Protein AF-0000000078537384 (afdb_homodimer)

Sequence (428 aa):
MIQRMLPAWTSLRSTVRSVQTDALPLTELLTNLNLRKTSYQFLAAGKRVVEAYDSKAEDVKKNVLLDVANSCGPEILALENAIHVYKKNPSLVHEVREAATPVHFRLLQSIGNLPGGIKVVCDMRAHLLYLMKTESDKSIVAALHRLERSAHELLVLWFCQSNMKLERLTWQSPGDILQKVADYEAVHPVQGMMDFKKRVGSYRRLRDWEGTGRMIQRMLPAWTSLRSTVRSVQTDALPLTELLTNLNLRKTSYQFLAAGKRVVEAYDSKAEDVKKNVLLDVANSCGPEILALENAIHVYKKNPSLVHEVREAATPVHFRLLQSIGNLPGGIKVVCDMRAHLLYLMKTESDKSIVAALHRLERSAHELLVLWFCQSNMKLERLTWQSPGDILQKVADYEAVHPVQGMMDFKKRVGSYRRLRDWEGTGR

Foldseek 3Di:
DVPDDPDPPPPPPPPPVVVPVPPPPLLRLLLPQDLPDDLVSLLVNLVVLLVQCPDPDPVSNVVSLLSNLVRFFADVVQLVVLVVVCVVPVVSVVSNVSRNDTRLLSSLVSLVVDVCSLVVLLVLLLVLVVCLVVPDDPVSNVSSVVNSVSSVVVNCVCVDPVNLVVVVVVDVPSCVVVCSVVVSCVVPVDPVCVVVCVVVVVVVVVVPPPPPPD/DVPDPPPPPPPPPPPPVVVVVPPPPLLRLLLPQDLPDDLVSLLVNLVVLLVQCPDPDPVSNVVSLLSNLVRFFQDVVQLVVLVVVCVVPVVSVVSNVSNNDTRLLSSLVSLVVDVCSLVVLLVLLLVLVVCLVVPDDPVSNVSSVVNSVSSVVVNCVCVDPVNLVVVCVVDPDSCVVVCSVVVSCVVPVDPVCVVVCVVVVVVVVVPPPPPPPD

Solvent-accessible surface area (backbone atoms only — not comparable to full-atom values): 23559 Å² total; per-residue (Å²): 131,92,72,65,82,72,76,81,81,71,78,76,70,69,73,69,64,71,71,72,71,80,65,69,55,64,67,60,50,42,58,67,52,50,89,84,57,49,71,66,55,32,33,53,49,23,50,50,50,52,58,57,43,68,48,89,48,65,68,54,28,51,50,49,54,49,45,45,31,71,42,20,46,54,45,61,68,54,26,52,50,26,48,54,51,23,75,77,38,74,86,38,40,62,51,31,23,57,27,30,44,33,36,44,39,55,31,52,53,30,26,23,50,32,91,59,17,52,58,53,47,50,53,49,38,55,49,38,56,52,46,50,72,71,50,80,53,64,70,58,34,52,33,43,46,55,44,34,48,38,44,49,54,49,49,56,57,50,60,23,46,30,51,44,56,37,33,40,68,38,41,94,66,51,58,57,62,50,42,50,54,48,55,52,33,68,73,52,78,57,83,77,47,63,61,53,52,58,62,53,51,68,61,52,71,65,63,70,64,69,66,64,78,113,130,93,67,69,85,64,72,82,79,71,78,76,70,69,71,70,62,72,71,71,71,80,64,68,56,66,67,59,49,42,58,68,54,50,89,82,56,50,72,65,55,33,32,54,50,23,51,51,51,51,58,56,44,69,48,90,47,65,67,53,30,50,48,49,52,48,45,46,30,71,42,20,44,53,45,62,69,54,26,52,50,26,47,54,52,22,74,77,36,75,85,39,40,62,51,32,21,58,27,29,44,33,36,44,39,53,32,53,53,29,25,23,50,31,90,59,18,50,58,51,48,50,51,49,36,54,50,39,55,52,47,49,71,70,52,79,54,64,69,58,35,52,34,44,47,54,44,35,48,39,43,48,54,49,49,56,56,50,59,25,46,30,51,44,55,36,32,41,68,38,43,76,73,51,58,57,63,49,40,50,54,48,55,52,33,68,73,51,77,57,85,78,48,64,61,56,50,60,62,54,50,69,62,51,72,66,61,71,65,69,67,64,78,114

Radius of gyration: 27.03 Å; Cα contacts (8 Å, |Δi|>4): 386; chains: 2; bounding box: 88×104×62 Å

Organism: NCBI:txid53326

Nearest PDB structures (foldseek):
  3odw-assembly2_B  TM=3.616E-01  e=3.406E-01  Homo sapiens
  3odx-assembly1_A  TM=3.681E-01  e=5.355E-01  Homo sapiens
  3p6a-assembly2_B  TM=3.580E-01  e=9.307E-01  Homo sapiens
  6z0c-assembly1_A  TM=2.400E-01  e=4.843E-01  Escherichia coli
  3odw-assembly2_B  TM=3.538E-01  e=2.948E-01  Homo sapiens

pLDDT: mean 73.93, std 27.81, range [20.91, 98.38]

InterPro domains:
  IPR007956 Malonyl-CoA decarboxylase, C-terminal [PF05292] (163-206)
  IPR035372 Malonyl-CoA decarboxylase, N-terminal [PF17408] (73-159)
  IPR038351 Malonyl-CoA decarboxylase, N-terminal domain superfamily [G3DSA:1.20.140.90] (17-160)
  IPR038917 Malonyl-CoA decarboxylase [PTHR28641] (37-206)
  IPR042303 Malonyl-CoA decarboxylase, C-terminal catalytic domain superfamily [G3DSA:3.40.630.150] (162-207)

Structure (mmCIF, N/CA/C/O backbone):
data_AF-0000000078537384-model_v1
#
loop_
_entity.id
_entity.type
_entity.pdbx_description
1 polymer 'Malonyl-CoA decarboxylase C-terminal domain-containing protein'
#
loop_
_atom_site.group_PDB
_atom_site.id
_atom_site.type_symbol
_atom_site.label_atom_id
_atom_site.label_alt_id
_atom_site.label_comp_id
_atom_site.label_asym_id
_atom_site.label_entity_id
_atom_site.label_seq_id
_atom_site.pdbx_PDB_ins_code
_atom_site.Cartn_x
_atom_site.Cartn_y
_atom_site.Cartn_z
_atom_site.occupancy
_atom_site.B_iso_or_equiv
_atom_site.auth_seq_id
_atom_site.auth_comp_id
_atom_site.auth_asym_id
_atom_site.auth_atom_id
_atom_site.pdbx_PDB_model_num
ATOM 1 N N . MET A 1 1 ? 64.312 -43.562 14.047 1 26.2 1 MET A N 1
ATOM 2 C CA . MET A 1 1 ? 63.25 -44.5 13.75 1 26.2 1 MET A CA 1
ATOM 3 C C . MET A 1 1 ? 61.875 -43.938 14.18 1 26.2 1 MET A C 1
ATOM 5 O O . MET A 1 1 ? 60.938 -44.688 14.414 1 26.2 1 MET A O 1
ATOM 9 N N . ILE A 1 2 ? 61.844 -42.594 14.422 1 30.58 2 ILE A N 1
ATOM 10 C CA . ILE A 1 2 ? 60.75 -41.812 15.008 1 30.58 2 ILE A CA 1
ATOM 11 C C . ILE A 1 2 ? 59.562 -41.844 14.055 1 30.58 2 ILE A C 1
ATOM 13 O O . ILE A 1 2 ? 59.219 -40.812 13.469 1 30.58 2 ILE A O 1
ATOM 17 N N . GLN A 1 3 ? 59.562 -42.875 13.148 1 24.61 3 GLN A N 1
ATOM 18 C CA . GLN A 1 3 ? 58.625 -42.906 12.016 1 24.61 3 GLN A CA 1
ATOM 19 C C . GLN A 1 3 ? 57.188 -43.094 12.5 1 24.61 3 GLN A C 1
ATOM 21 O O . GLN A 1 3 ? 56.281 -43.25 11.688 1 24.61 3 GLN A O 1
ATOM 26 N N . ARG A 1 4 ? 57.031 -43.688 13.734 1 25.16 4 ARG A N 1
ATOM 27 C CA . ARG A 1 4 ? 55.875 -44.531 13.953 1 25.16 4 ARG A CA 1
ATOM 28 C C . ARG A 1 4 ? 54.594 -43.75 13.719 1 25.16 4 ARG A C 1
ATOM 30 O O . ARG A 1 4 ? 53.719 -44.219 12.992 1 25.16 4 ARG A O 1
ATOM 37 N N . MET A 1 5 ? 54 -43.25 14.773 1 26.86 5 MET A N 1
ATOM 38 C CA . MET A 1 5 ? 52.594 -43.469 15.094 1 26.86 5 MET A CA 1
ATOM 39 C C . MET A 1 5 ? 51.688 -42.469 14.367 1 26.86 5 MET A C 1
ATOM 41 O O . MET A 1 5 ? 51.469 -41.344 14.852 1 26.86 5 MET A O 1
ATOM 45 N N . LEU A 1 6 ? 51.906 -42.25 13.055 1 31.89 6 LEU A N 1
ATOM 46 C CA . LEU A 1 6 ? 51 -41.25 12.508 1 31.89 6 LEU A CA 1
ATOM 47 C C . LEU A 1 6 ? 49.562 -41.719 12.664 1 31.89 6 LEU A C 1
ATOM 49 O O . LEU A 1 6 ? 49.188 -42.812 12.234 1 31.89 6 LEU A O 1
ATOM 53 N N . PRO A 1 7 ? 48.875 -41.344 13.805 1 33.25 7 PRO A N 1
ATOM 54 C CA . PRO A 1 7 ? 47.5 -41.844 13.953 1 33.25 7 PRO A CA 1
ATOM 55 C C . PRO A 1 7 ? 46.656 -41.656 12.688 1 33.25 7 PRO A C 1
ATOM 57 O O . PRO A 1 7 ? 46.938 -40.781 11.883 1 33.25 7 PRO A O 1
ATOM 60 N N . ALA A 1 8 ? 46.062 -42.75 12.164 1 32.19 8 ALA A N 1
ATOM 61 C CA . ALA A 1 8 ? 45.062 -42.875 11.109 1 32.19 8 ALA A CA 1
ATOM 62 C C . ALA A 1 8 ? 43.938 -41.844 11.305 1 32.19 8 ALA A C 1
ATOM 64 O O . ALA A 1 8 ? 43.281 -41.844 12.344 1 32.19 8 ALA A O 1
ATOM 65 N N . TRP A 1 9 ? 44.062 -40.531 10.867 1 31.92 9 TRP A N 1
ATOM 66 C CA . TRP A 1 9 ? 43 -39.531 10.758 1 31.92 9 TRP A CA 1
ATOM 67 C C . TRP A 1 9 ? 41.781 -40.156 10.055 1 31.92 9 TRP A C 1
ATOM 69 O O . TRP A 1 9 ? 41.812 -40.406 8.852 1 31.92 9 TRP A O 1
ATOM 79 N N . THR A 1 10 ? 41.188 -41.219 10.672 1 32.72 10 THR A N 1
ATOM 80 C CA . THR A 1 10 ? 39.906 -41.719 10.148 1 32.72 10 THR A CA 1
ATOM 81 C C . THR A 1 10 ? 39 -40.594 9.734 1 32.72 10 THR A C 1
ATOM 83 O O . THR A 1 10 ? 38.938 -39.531 10.406 1 32.72 10 THR A O 1
ATOM 86 N N . SER A 1 11 ? 38.719 -40.562 8.453 1 32.31 11 SER A N 1
ATOM 87 C CA . SER A 1 11 ? 37.75 -39.812 7.668 1 32.31 11 SER A CA 1
ATOM 88 C C . SER A 1 11 ? 36.375 -39.781 8.328 1 32.31 11 SER A C 1
ATOM 90 O O . SER A 1 11 ? 35.719 -40.812 8.422 1 32.31 11 SER A O 1
ATOM 92 N N . LEU A 1 12 ? 36.281 -39.219 9.57 1 34.88 12 LEU A N 1
ATOM 93 C CA . LEU A 1 12 ? 34.906 -39 10.039 1 34.88 12 LEU A CA 1
ATOM 94 C C . LEU A 1 12 ? 34.062 -38.344 8.945 1 34.88 12 LEU A C 1
ATOM 96 O O . LEU A 1 12 ? 34.156 -37.156 8.711 1 34.88 12 LEU A O 1
ATOM 100 N N . ARG A 1 13 ? 33.781 -39.125 7.926 1 33.62 13 ARG A N 1
ATOM 101 C CA . ARG A 1 13 ? 32.688 -38.812 7.043 1 33.62 13 ARG A CA 1
ATOM 102 C C . ARG A 1 13 ? 31.422 -38.469 7.84 1 33.62 13 ARG A C 1
ATOM 104 O O . ARG A 1 13 ? 30.797 -39.344 8.43 1 33.62 13 ARG A O 1
ATOM 111 N N . SER A 1 14 ? 31.469 -37.375 8.594 1 35.66 14 SER A N 1
ATOM 112 C CA . SER A 1 14 ? 30.188 -36.875 9.07 1 35.66 14 SER A CA 1
ATOM 113 C C . SER A 1 14 ? 29.141 -36.906 7.965 1 35.66 14 SER A C 1
ATOM 115 O O . SER A 1 14 ? 29.359 -36.344 6.875 1 35.66 14 SER A O 1
ATOM 117 N N . THR A 1 15 ? 28.516 -38.031 7.82 1 34.44 15 THR A N 1
ATOM 118 C CA . THR A 1 15 ? 27.266 -38.062 7.055 1 34.44 15 THR A CA 1
ATOM 119 C C . THR A 1 15 ? 26.422 -36.844 7.379 1 34.44 15 THR A C 1
ATOM 121 O O . THR A 1 15 ? 25.922 -36.688 8.5 1 34.44 15 THR A O 1
ATOM 124 N N . VAL A 1 16 ? 26.781 -35.75 6.891 1 32.97 16 VAL A N 1
ATOM 125 C CA . VAL A 1 16 ? 25.797 -34.688 6.805 1 32.97 16 VAL A CA 1
ATOM 126 C C . VAL A 1 16 ? 24.453 -35.25 6.348 1 32.97 16 VAL A C 1
ATOM 128 O O . VAL A 1 16 ? 24.312 -35.688 5.199 1 32.97 16 VAL A O 1
ATOM 131 N N . ARG A 1 17 ? 23.953 -36.125 7.129 1 33.91 17 ARG A N 1
ATOM 132 C CA . ARG A 1 17 ? 22.547 -36.344 6.809 1 33.91 17 ARG A CA 1
ATOM 133 C C . ARG A 1 17 ? 21.891 -35.031 6.324 1 33.91 17 ARG A C 1
ATOM 135 O O . ARG A 1 17 ? 22 -34 6.98 1 33.91 17 ARG A O 1
ATOM 142 N N . SER A 1 18 ? 21.922 -34.812 5.098 1 34.09 18 SER A N 1
ATOM 143 C CA . SER A 1 18 ? 21.016 -33.781 4.621 1 34.09 18 SER A CA 1
ATOM 144 C C . SER A 1 18 ? 19.75 -33.719 5.465 1 34.09 18 SER A C 1
ATOM 146 O O . SER A 1 18 ? 18.953 -34.656 5.457 1 34.09 18 SER A O 1
ATOM 148 N N . VAL A 1 19 ? 19.844 -33.531 6.746 1 35.44 19 VAL A N 1
ATOM 149 C CA . VAL A 1 19 ? 18.562 -33.188 7.371 1 35.44 19 VAL A CA 1
ATOM 150 C C . VAL A 1 19 ? 17.641 -32.562 6.332 1 35.44 19 VAL A C 1
ATOM 152 O O . VAL A 1 19 ? 17.875 -31.469 5.844 1 35.44 19 VAL A O 1
ATOM 155 N N . GLN A 1 20 ? 17.266 -33.25 5.262 1 36.47 20 GLN A N 1
ATOM 156 C CA . GLN A 1 20 ? 16.094 -32.875 4.477 1 36.47 20 GLN A CA 1
ATOM 157 C C . GLN A 1 20 ? 15.086 -32.094 5.32 1 36.47 20 GLN A C 1
ATOM 159 O O . GLN A 1 20 ? 14.406 -32.688 6.172 1 36.47 20 GLN A O 1
ATOM 164 N N . THR A 1 21 ? 15.352 -31.172 6.062 1 44.72 21 THR A N 1
ATOM 165 C CA . THR A 1 21 ? 14.438 -30.328 6.828 1 44.72 21 THR A CA 1
ATOM 166 C C . THR A 1 21 ? 13.047 -30.328 6.207 1 44.72 21 THR A C 1
ATOM 168 O O . THR A 1 21 ? 12.891 -30 5.027 1 44.72 21 THR A O 1
ATOM 171 N N . ASP A 1 22 ? 12.164 -31.188 6.539 1 50.44 22 ASP A N 1
ATOM 172 C CA . ASP A 1 22 ? 10.742 -31.484 6.371 1 50.44 22 ASP A CA 1
ATOM 173 C C . ASP A 1 22 ? 9.938 -30.219 6.117 1 50.44 22 ASP A C 1
ATOM 175 O O . ASP A 1 22 ? 9.25 -29.719 7.012 1 50.44 22 ASP A O 1
ATOM 179 N N . ALA A 1 23 ? 10.43 -29.406 5.414 1 63.69 23 ALA A N 1
ATOM 180 C CA . ALA A 1 23 ? 9.727 -28.141 5.199 1 63.69 23 ALA A CA 1
ATOM 181 C C . ALA A 1 23 ? 8.305 -28.375 4.715 1 63.69 23 ALA A C 1
ATOM 183 O O . ALA A 1 23 ? 8.031 -29.359 4.012 1 63.69 23 ALA A O 1
ATOM 184 N N . LEU A 1 24 ? 7.242 -28.047 5.457 1 75.69 24 LEU A N 1
ATOM 185 C CA . LEU A 1 24 ? 5.828 -28.031 5.109 1 75.69 24 LEU A CA 1
ATOM 186 C C . LEU A 1 24 ? 5.637 -27.75 3.621 1 75.69 24 LEU A C 1
ATOM 188 O O . LEU A 1 24 ? 6.34 -26.906 3.049 1 75.69 24 LEU A O 1
ATOM 192 N N . PRO A 1 25 ? 4.977 -28.75 2.904 1 90.38 25 PRO A N 1
ATOM 193 C CA . PRO A 1 25 ? 4.66 -28.453 1.507 1 90.38 25 PRO A CA 1
ATOM 194 C C . PRO A 1 25 ? 4.191 -27.016 1.306 1 90.38 25 PRO A C 1
ATOM 196 O O . PRO A 1 25 ? 3.531 -26.438 2.182 1 90.38 25 PRO A O 1
ATOM 199 N N . LEU A 1 26 ? 4.625 -26.406 0.225 1 92.44 26 LEU A N 1
ATOM 200 C CA . LEU A 1 26 ? 4.34 -25.016 -0.051 1 92.44 26 LEU A CA 1
ATOM 201 C C . LEU A 1 26 ? 2.844 -24.734 0.068 1 92.44 26 LEU A C 1
ATOM 203 O O . LEU A 1 26 ? 2.443 -23.719 0.649 1 92.44 26 LEU A O 1
ATOM 207 N N . THR A 1 27 ? 2.086 -25.656 -0.512 1 91.38 27 THR A N 1
ATOM 208 C CA . THR A 1 27 ? 0.638 -25.484 -0.482 1 91.38 27 THR A CA 1
ATOM 209 C C . THR A 1 27 ? 0.132 -25.406 0.956 1 91.38 27 THR A C 1
ATOM 211 O O . THR A 1 27 ? -0.735 -24.578 1.269 1 91.38 27 THR A O 1
ATOM 214 N N . GLU A 1 28 ? 0.66 -26.234 1.746 1 92.88 28 GLU A N 1
ATOM 215 C CA . GLU A 1 28 ? 0.26 -26.234 3.15 1 92.88 28 GLU A CA 1
ATOM 216 C C . GLU A 1 28 ? 0.727 -24.953 3.852 1 92.88 28 GLU A C 1
ATOM 218 O O . GLU A 1 28 ? -0.005 -24.391 4.66 1 92.88 28 GLU A O 1
ATOM 223 N N . LEU A 1 29 ? 1.897 -24.578 3.555 1 94.69 29 LEU A N 1
ATOM 224 C CA . LEU A 1 29 ? 2.424 -23.344 4.109 1 94.69 29 LEU A CA 1
ATOM 225 C C . LEU A 1 29 ? 1.536 -22.156 3.738 1 94.69 29 LEU A C 1
ATOM 227 O O . LEU A 1 29 ? 1.178 -21.344 4.598 1 94.69 29 LEU A O 1
ATOM 231 N N . LEU A 1 30 ? 1.125 -22.062 2.514 1 96.19 30 LEU A N 1
ATOM 232 C CA . LEU A 1 30 ? 0.348 -20.938 2 1 96.19 30 LEU A CA 1
ATOM 233 C C . LEU A 1 30 ? -1.062 -20.938 2.584 1 96.19 30 LEU A C 1
ATOM 235 O O . LEU A 1 30 ? -1.614 -19.875 2.891 1 96.19 30 LEU A O 1
ATOM 239 N N . THR A 1 31 ? -1.61 -22.078 2.828 1 93.06 31 THR A N 1
ATOM 240 C CA . THR A 1 31 ? -2.955 -22.188 3.381 1 93.06 31 THR A CA 1
ATOM 241 C C . THR A 1 31 ? -2.98 -21.734 4.836 1 93.06 31 THR A C 1
ATOM 243 O O . THR A 1 31 ? -4.008 -21.25 5.324 1 93.06 31 THR A O 1
ATOM 246 N N . ASN A 1 32 ? -1.83 -21.828 5.414 1 92.56 32 ASN A N 1
ATOM 247 C CA . ASN A 1 32 ? -1.741 -21.453 6.82 1 92.56 32 ASN A CA 1
ATOM 248 C C . ASN A 1 32 ? -1.398 -19.969 6.973 1 92.56 32 ASN A C 1
ATOM 250 O O . ASN A 1 32 ? -1.405 -19.438 8.086 1 92.56 32 ASN A O 1
ATOM 254 N N . LEU A 1 33 ? -1.179 -19.359 5.918 1 94.06 33 LEU A N 1
ATOM 255 C CA . LEU A 1 33 ? -0.865 -17.938 5.977 1 94.06 33 LEU A CA 1
ATOM 256 C C . LEU A 1 33 ? -2.135 -17.109 6.129 1 94.06 33 LEU A C 1
ATOM 258 O O . LEU A 1 33 ? -3.133 -17.359 5.449 1 94.06 33 LEU A O 1
ATOM 262 N N . ASN A 1 34 ? -2.152 -16.281 7.074 1 91.06 34 ASN A N 1
ATOM 263 C CA . ASN A 1 34 ? -3.277 -15.383 7.312 1 91.06 34 ASN A CA 1
ATOM 264 C C . ASN A 1 34 ? -2.812 -14.039 7.852 1 91.06 34 ASN A C 1
ATOM 266 O O . ASN A 1 34 ? -1.622 -13.844 8.102 1 91.06 34 ASN A O 1
ATOM 270 N N . LEU A 1 35 ? -3.691 -13.117 7.961 1 86.5 35 LEU A N 1
ATOM 271 C CA . LEU A 1 35 ? -3.348 -11.727 8.227 1 86.5 35 LEU A CA 1
ATOM 272 C C . LEU A 1 35 ? -2.875 -11.547 9.664 1 86.5 35 LEU A C 1
ATOM 274 O O . LEU A 1 35 ? -2.348 -10.484 10.023 1 86.5 35 LEU A O 1
ATOM 278 N N . ARG A 1 36 ? -2.969 -12.586 10.5 1 87.38 36 ARG A N 1
ATOM 279 C CA . ARG A 1 36 ? -2.518 -12.508 11.891 1 87.38 36 ARG A CA 1
ATOM 280 C C . ARG A 1 36 ? -1.045 -12.883 12.008 1 87.38 36 ARG A C 1
ATOM 282 O O . ARG A 1 36 ? -0.427 -12.68 13.055 1 87.38 36 ARG A O 1
ATOM 289 N N . LYS A 1 37 ? -0.547 -13.438 10.969 1 86.38 37 LYS A N 1
ATOM 290 C CA . LYS A 1 37 ? 0.852 -13.852 10.984 1 86.38 37 LYS A CA 1
ATOM 291 C C . LYS A 1 37 ? 1.785 -12.648 11.062 1 86.38 37 LYS A C 1
ATOM 293 O O . LYS A 1 37 ? 1.426 -11.547 10.641 1 86.38 37 LYS A O 1
ATOM 298 N N . THR A 1 38 ? 2.957 -12.914 11.57 1 85.06 38 THR A N 1
ATOM 299 C CA . THR A 1 38 ? 3.959 -11.867 11.75 1 85.06 38 THR A CA 1
ATOM 300 C C . THR A 1 38 ? 4.684 -11.578 10.438 1 85.06 38 THR A C 1
ATOM 302 O O . THR A 1 38 ? 4.586 -12.352 9.484 1 85.06 38 THR A O 1
ATOM 305 N N . SER A 1 39 ? 5.363 -10.453 10.461 1 86.5 39 SER A N 1
ATOM 306 C CA . SER A 1 39 ? 6.172 -10.086 9.305 1 86.5 39 SER A CA 1
ATOM 307 C C . SER A 1 39 ? 7.238 -11.141 9.023 1 86.5 39 SER A C 1
ATOM 309 O O . SER A 1 39 ? 7.57 -11.398 7.863 1 86.5 39 SER A O 1
ATOM 311 N N . TYR A 1 40 ? 7.762 -11.727 10.07 1 84.31 40 TYR A N 1
ATOM 312 C CA . TYR A 1 40 ? 8.773 -12.766 9.922 1 84.31 40 TYR A CA 1
ATOM 313 C C . TYR A 1 40 ? 8.188 -14 9.242 1 84.31 40 TYR A C 1
ATOM 315 O O . TYR A 1 40 ? 8.82 -14.586 8.367 1 84.31 40 TYR A O 1
ATOM 323 N N . GLN A 1 41 ? 7.039 -14.328 9.633 1 90.81 41 GLN A N 1
ATOM 324 C CA . GLN A 1 41 ? 6.375 -15.484 9.031 1 90.81 41 GLN A CA 1
ATOM 325 C C . GLN A 1 41 ? 6.055 -15.234 7.562 1 90.81 41 GLN A C 1
ATOM 327 O O . GLN A 1 41 ? 6.215 -16.125 6.727 1 90.81 41 GLN A O 1
ATOM 332 N N . PHE A 1 42 ? 5.602 -14.07 7.254 1 93.44 42 PHE A N 1
ATOM 333 C CA . PHE A 1 42 ? 5.363 -13.711 5.859 1 93.44 42 PHE A CA 1
ATOM 334 C C . PHE A 1 42 ? 6.668 -13.734 5.066 1 93.44 42 PHE A C 1
ATOM 336 O O . PHE A 1 42 ? 6.699 -14.211 3.928 1 93.44 42 PHE A O 1
ATOM 343 N N . LEU A 1 43 ? 7.727 -13.25 5.695 1 92.38 43 LEU A N 1
ATOM 344 C CA . LEU A 1 43 ? 9.023 -13.242 5.023 1 92.38 43 LEU A CA 1
ATOM 345 C C . LEU A 1 43 ? 9.5 -14.664 4.754 1 92.38 43 LEU A C 1
ATOM 347 O O . LEU A 1 43 ? 10 -14.961 3.664 1 92.38 43 LEU A O 1
ATOM 351 N N . ALA A 1 44 ? 9.344 -15.539 5.723 1 93.31 44 ALA A N 1
ATOM 352 C CA . ALA A 1 44 ? 9.711 -16.938 5.551 1 93.31 44 ALA A CA 1
ATOM 353 C C . ALA A 1 44 ? 8.898 -17.594 4.43 1 93.31 44 ALA A C 1
ATOM 355 O O . ALA A 1 44 ? 9.445 -18.312 3.604 1 93.31 44 ALA A O 1
ATOM 356 N N . ALA A 1 45 ? 7.652 -17.312 4.422 1 96.62 45 ALA A N 1
ATOM 357 C CA . ALA A 1 45 ? 6.797 -17.828 3.355 1 96.62 45 ALA A CA 1
ATOM 358 C C . ALA A 1 45 ? 7.223 -17.281 1.997 1 96.62 45 ALA A C 1
ATOM 360 O O . ALA A 1 45 ? 7.262 -18.016 1.008 1 96.62 45 ALA A O 1
ATOM 361 N N . GLY A 1 46 ? 7.516 -15.984 1.983 1 97.75 46 GLY A N 1
ATOM 362 C CA . GLY A 1 46 ? 7.992 -15.359 0.756 1 97.75 46 GLY A CA 1
ATOM 363 C C . GLY A 1 46 ? 9.242 -16.016 0.202 1 97.75 46 GLY A C 1
ATOM 364 O O . GLY A 1 46 ? 9.344 -16.25 -1.004 1 97.75 46 GLY A O 1
ATOM 365 N N . LYS A 1 47 ? 10.109 -16.328 1.066 1 96.06 47 LYS A N 1
ATOM 366 C CA . LYS A 1 47 ? 11.344 -17 0.667 1 96.06 47 LYS A CA 1
ATOM 367 C C . LYS A 1 47 ? 11.047 -18.359 0.028 1 96.06 47 LYS A C 1
ATOM 369 O O . LYS A 1 47 ? 11.609 -18.688 -1.014 1 96.06 47 LYS A O 1
ATOM 374 N N . ARG A 1 48 ? 10.156 -19.047 0.655 1 96.94 48 ARG A N 1
ATOM 375 C CA . ARG A 1 48 ? 9.773 -20.359 0.134 1 96.94 48 ARG A CA 1
ATOM 376 C C . ARG A 1 48 ? 9.125 -20.234 -1.238 1 96.94 48 ARG A C 1
ATOM 378 O O . ARG A 1 48 ? 9.367 -21.047 -2.123 1 96.94 48 ARG A O 1
ATOM 385 N N . VAL A 1 49 ? 8.305 -19.297 -1.425 1 97.75 49 VAL A N 1
ATOM 386 C CA . VAL A 1 49 ? 7.637 -19.062 -2.699 1 97.75 49 VAL A CA 1
ATOM 387 C C . VAL A 1 49 ? 8.672 -18.734 -3.777 1 97.75 49 VAL A C 1
ATOM 389 O O . VAL A 1 49 ? 8.617 -19.297 -4.879 1 97.75 49 VAL A O 1
ATOM 392 N N . VAL A 1 50 ? 9.586 -17.859 -3.414 1 97.5 50 VAL A N 1
ATOM 393 C CA . VAL A 1 50 ? 10.602 -17.453 -4.375 1 97.5 50 VAL A CA 1
ATOM 394 C C . VAL A 1 50 ? 11.469 -18.641 -4.766 1 97.5 50 VAL A C 1
ATOM 396 O O . VAL A 1 50 ? 11.781 -18.828 -5.945 1 97.5 50 VAL A O 1
ATOM 399 N N . GLU A 1 51 ? 11.789 -19.453 -3.828 1 96.38 51 GLU A N 1
ATOM 400 C CA . GLU A 1 51 ? 12.586 -20.656 -4.09 1 96.38 51 GLU A CA 1
ATOM 401 C C . GLU A 1 51 ? 11.844 -21.625 -5.008 1 96.38 51 GLU A C 1
ATOM 403 O O . GLU A 1 51 ? 12.43 -22.172 -5.941 1 96.38 51 GLU A O 1
ATOM 408 N N . ALA A 1 52 ? 10.641 -21.812 -4.734 1 96 52 ALA A N 1
ATOM 409 C CA . ALA A 1 52 ? 9.836 -22.719 -5.551 1 96 52 ALA A CA 1
ATOM 410 C C . ALA A 1 52 ? 9.656 -22.172 -6.961 1 96 52 ALA A C 1
ATOM 412 O O . ALA A 1 52 ? 9.68 -22.922 -7.938 1 96 52 ALA A O 1
ATOM 413 N N . TYR A 1 53 ? 9.477 -20.906 -7.082 1 96.62 53 TYR A N 1
ATOM 414 C CA . TYR A 1 53 ? 9.234 -20.25 -8.359 1 96.62 53 TYR A CA 1
ATOM 415 C C . TYR A 1 53 ? 10.508 -20.156 -9.188 1 96.62 53 TYR A C 1
ATOM 417 O O . TYR A 1 53 ? 10.461 -19.953 -10.398 1 96.62 53 TYR A O 1
ATOM 425 N N . ASP A 1 54 ? 11.641 -20.281 -8.57 1 91.88 54 ASP A N 1
ATOM 426 C CA . ASP A 1 54 ? 12.93 -20.234 -9.258 1 91.88 54 ASP A CA 1
ATOM 427 C C . ASP A 1 54 ? 13.195 -21.531 -10.016 1 91.88 54 ASP A C 1
ATOM 429 O O . ASP A 1 54 ? 14.344 -21.844 -10.336 1 91.88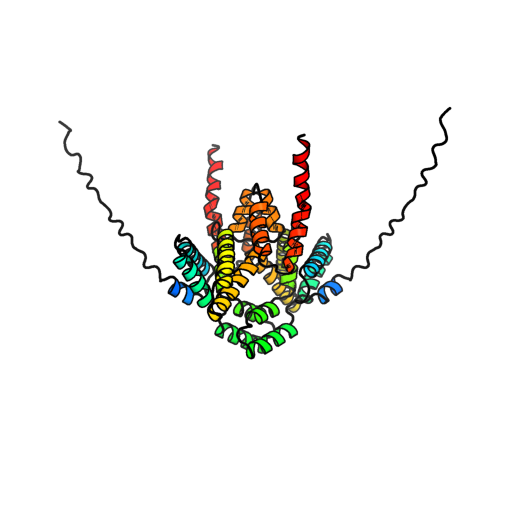 54 ASP A O 1
ATOM 433 N N . SER A 1 55 ? 12.281 -22.219 -10.414 1 88.69 55 SER A N 1
ATOM 434 C CA . SER A 1 55 ? 12.367 -23.453 -11.188 1 88.69 55 SER A CA 1
ATOM 435 C C . SER A 1 55 ? 12.484 -23.172 -12.68 1 88.69 55 SER A C 1
ATOM 437 O O . SER A 1 55 ? 12.008 -22.141 -13.156 1 88.69 55 SER A O 1
ATOM 439 N N . LYS A 1 56 ? 13.117 -24.031 -13.391 1 87.25 56 LYS A N 1
ATOM 440 C CA . LYS A 1 56 ? 13.211 -23.922 -14.836 1 87.25 56 LYS A CA 1
ATOM 441 C C . LYS A 1 56 ? 11.961 -24.484 -15.516 1 87.25 56 LYS A C 1
ATOM 443 O O . LYS A 1 56 ? 11.711 -24.219 -16.688 1 87.25 56 LYS A O 1
ATOM 448 N N . ALA A 1 57 ? 11.234 -25.266 -14.82 1 92.44 57 ALA A N 1
ATOM 449 C CA . ALA A 1 57 ? 10.039 -25.891 -15.367 1 92.44 57 ALA A CA 1
ATOM 450 C C . ALA A 1 57 ? 8.844 -24.938 -15.305 1 92.44 57 ALA A C 1
ATOM 452 O O . ALA A 1 57 ? 8.422 -24.531 -14.227 1 92.44 57 ALA A O 1
ATOM 453 N N . GLU A 1 58 ? 8.281 -24.641 -16.438 1 92.25 58 GLU A N 1
ATOM 454 C CA . GLU A 1 58 ? 7.176 -23.703 -16.547 1 92.25 58 GLU A CA 1
ATOM 455 C C . GLU A 1 58 ? 5.953 -24.188 -15.773 1 92.25 58 GLU A C 1
ATOM 457 O O . GLU A 1 58 ? 5.215 -23.406 -15.188 1 92.25 58 GLU A O 1
ATOM 462 N N . ASP A 1 59 ? 5.781 -25.422 -15.789 1 94.06 59 ASP A N 1
ATOM 463 C CA . ASP A 1 59 ? 4.629 -26 -15.102 1 94.06 59 ASP A CA 1
ATOM 464 C C . ASP A 1 59 ? 4.742 -25.797 -13.586 1 94.06 59 ASP A C 1
ATOM 466 O O . ASP A 1 59 ? 3.74 -25.531 -12.914 1 94.06 59 ASP A O 1
ATOM 470 N N . VAL A 1 60 ? 5.93 -25.938 -13.141 1 94.5 60 VAL A N 1
ATOM 471 C CA . VAL A 1 60 ? 6.168 -25.734 -11.711 1 94.5 60 VAL A CA 1
ATOM 472 C C . VAL A 1 60 ? 5.918 -24.281 -11.352 1 94.5 60 VAL A C 1
ATOM 474 O O . VAL A 1 60 ? 5.223 -23.984 -10.375 1 94.5 60 VAL A O 1
ATOM 477 N N . LYS A 1 61 ? 6.41 -23.344 -12.094 1 96.31 61 LYS A N 1
ATOM 478 C CA . LYS A 1 61 ? 6.223 -21.922 -11.859 1 96.31 61 LYS A CA 1
ATOM 479 C C . LYS A 1 61 ? 4.742 -21.547 -11.875 1 96.31 61 LYS A C 1
ATOM 481 O O . LYS A 1 61 ? 4.273 -20.828 -10.992 1 96.31 61 LYS A O 1
ATOM 486 N N . LYS A 1 62 ? 4.137 -22.047 -12.875 1 96.31 62 LYS A N 1
ATOM 487 C CA . LYS A 1 62 ? 2.699 -21.797 -12.992 1 96.31 62 LYS A CA 1
ATOM 488 C C . LYS A 1 62 ? 1.958 -22.297 -11.758 1 96.31 62 LYS A C 1
ATOM 490 O O . LYS A 1 62 ? 1.091 -21.609 -11.219 1 96.31 62 LYS A O 1
ATOM 495 N N . ASN A 1 63 ? 2.316 -23.469 -11.32 1 96.31 63 ASN A N 1
ATOM 496 C CA . ASN A 1 63 ? 1.646 -24.062 -10.164 1 96.31 63 ASN A CA 1
ATOM 497 C C . ASN A 1 63 ? 1.896 -23.266 -8.898 1 96.31 63 ASN A C 1
ATOM 499 O O . ASN A 1 63 ? 1.016 -23.156 -8.039 1 96.31 63 ASN A O 1
ATOM 503 N N . VAL A 1 64 ? 3.045 -22.703 -8.742 1 97.88 64 VAL A N 1
ATOM 504 C CA . VAL A 1 64 ? 3.35 -21.859 -7.598 1 97.88 64 VAL A CA 1
ATOM 505 C C . VAL A 1 64 ? 2.424 -20.641 -7.59 1 97.88 64 VAL A C 1
ATOM 507 O O . VAL A 1 64 ? 1.821 -20.328 -6.566 1 97.88 64 VAL A O 1
ATOM 510 N N . LEU A 1 65 ? 2.27 -20 -8.734 1 98.12 65 LEU A N 1
ATOM 511 C CA . LEU A 1 65 ? 1.416 -18.828 -8.844 1 98.12 65 LEU A CA 1
ATOM 512 C C . LEU A 1 65 ? -0.04 -19.188 -8.562 1 98.12 65 LEU A C 1
ATOM 514 O O . LEU A 1 65 ? -0.745 -18.438 -7.879 1 98.12 65 LEU A O 1
ATOM 518 N N . LEU A 1 66 ? -0.377 -20.312 -9.031 1 97.38 66 LEU A N 1
ATOM 519 C CA . LEU A 1 66 ? -1.743 -20.766 -8.805 1 97.38 66 LEU A CA 1
ATOM 520 C C . LEU A 1 66 ? -1.978 -21.062 -7.332 1 97.38 66 LEU A C 1
ATOM 522 O O . LEU A 1 66 ? -3.035 -20.734 -6.785 1 97.38 66 LEU A O 1
ATOM 526 N N . ASP A 1 67 ? -1.015 -21.641 -6.742 1 97.44 67 ASP A N 1
ATOM 527 C CA . ASP A 1 67 ? -1.123 -21.938 -5.316 1 97.44 67 ASP A CA 1
ATOM 528 C C . ASP A 1 67 ? -1.271 -20.641 -4.504 1 97.44 67 ASP A C 1
ATOM 530 O O . ASP A 1 67 ? -2.109 -20.562 -3.604 1 97.44 67 ASP A O 1
ATOM 534 N N . VAL A 1 68 ? -0.499 -19.672 -4.816 1 98.38 68 VAL A N 1
ATOM 535 C CA . VAL A 1 68 ? -0.562 -18.391 -4.117 1 98.38 68 VAL A CA 1
ATOM 536 C C . VAL A 1 68 ? -1.921 -17.734 -4.359 1 98.38 68 VAL A C 1
ATOM 538 O O . VAL A 1 68 ? -2.582 -17.297 -3.418 1 98.38 68 VAL A O 1
ATOM 541 N N . ALA A 1 69 ? -2.359 -17.688 -5.574 1 97.81 69 ALA A N 1
ATOM 542 C CA . ALA A 1 69 ? -3.602 -17.031 -5.965 1 97.81 69 ALA A CA 1
ATOM 543 C C . ALA A 1 69 ? -4.801 -17.672 -5.273 1 97.81 69 ALA A C 1
ATOM 545 O O . ALA A 1 69 ? -5.727 -16.969 -4.848 1 97.81 69 ALA A O 1
ATOM 546 N N . ASN A 1 70 ? -4.727 -18.953 -5.113 1 95.88 70 ASN A N 1
ATOM 547 C CA . ASN A 1 70 ? -5.879 -19.688 -4.602 1 95.88 70 ASN A CA 1
ATOM 548 C C . ASN A 1 70 ? -5.875 -19.75 -3.076 1 95.88 70 ASN A C 1
ATOM 550 O O . ASN A 1 70 ? -6.934 -19.781 -2.451 1 95.88 70 ASN A O 1
ATOM 554 N N . SER A 1 71 ? -4.727 -19.672 -2.508 1 96.62 71 SER A N 1
ATOM 555 C CA . SER A 1 71 ? -4.641 -19.922 -1.073 1 96.62 71 SER A CA 1
ATOM 556 C C . SER A 1 71 ? -4.512 -18.625 -0.291 1 96.62 71 SER A C 1
ATOM 558 O O . SER A 1 71 ? -4.781 -18.594 0.912 1 96.62 71 SER A O 1
ATOM 560 N N . CYS A 1 72 ? -4.16 -17.547 -0.974 1 98 72 CYS A N 1
ATOM 561 C CA . CYS A 1 72 ? -3.771 -16.359 -0.232 1 98 72 CYS A CA 1
ATOM 562 C C . CYS A 1 72 ? -4.66 -15.18 -0.599 1 98 72 CYS A C 1
ATOM 564 O O . CYS A 1 72 ? -4.176 -14.047 -0.728 1 98 72 CYS A O 1
ATOM 566 N N . GLY A 1 73 ? -5.918 -15.383 -0.798 1 96 73 GLY A N 1
ATOM 567 C CA . GLY A 1 73 ? -6.883 -14.312 -1.033 1 96 73 GLY A CA 1
ATOM 568 C C . GLY A 1 73 ? -7.332 -13.625 0.24 1 96 73 GLY A C 1
ATOM 569 O O . GLY A 1 73 ? -6.73 -13.812 1.301 1 96 73 GLY A O 1
ATOM 570 N N . PRO A 1 74 ? -8.352 -12.742 0.092 1 94.38 74 PRO A N 1
ATOM 571 C CA . PRO A 1 74 ? -8.898 -12.117 1.298 1 94.38 74 PRO A CA 1
ATOM 572 C C . PRO A 1 74 ? -9.539 -13.125 2.248 1 94.38 74 PRO A C 1
ATOM 574 O O . PRO A 1 74 ? -10.133 -14.109 1.801 1 94.38 74 PRO A O 1
ATOM 577 N N . GLU A 1 75 ? -9.398 -12.891 3.516 1 95.31 75 GLU A N 1
ATOM 578 C CA . GLU A 1 75 ? -10.039 -13.703 4.539 1 95.31 75 GLU A CA 1
ATOM 579 C C . GLU A 1 75 ? -11.469 -13.234 4.809 1 95.31 75 GLU A C 1
ATOM 581 O O . GLU A 1 75 ? -11.68 -12.336 5.629 1 95.31 75 GLU A O 1
ATOM 586 N N . ILE A 1 76 ? -12.312 -13.906 4.25 1 96.12 76 ILE A N 1
ATOM 587 C CA . ILE A 1 76 ? -13.703 -13.453 4.211 1 96.12 76 ILE A CA 1
ATOM 588 C C . ILE A 1 76 ? -14.258 -13.383 5.633 1 96.12 76 ILE A C 1
ATOM 590 O O . ILE A 1 76 ? -14.938 -12.414 5.988 1 96.12 76 ILE A O 1
ATOM 594 N N . LEU A 1 77 ? -13.977 -14.367 6.441 1 95.69 77 LEU A N 1
ATOM 595 C CA . LEU A 1 77 ? -14.484 -14.352 7.812 1 95.69 77 LEU A CA 1
ATOM 596 C C . LEU A 1 77 ? -13.922 -13.164 8.586 1 95.69 77 LEU A C 1
ATOM 598 O O . LEU A 1 77 ? -14.648 -12.5 9.328 1 95.69 77 LEU A O 1
ATOM 602 N N . ALA A 1 78 ? -12.664 -12.906 8.406 1 96.5 78 ALA A N 1
ATOM 603 C CA . ALA A 1 78 ? -12.047 -11.75 9.055 1 96.5 78 ALA A CA 1
ATOM 604 C C . ALA A 1 78 ? -12.688 -10.453 8.586 1 96.5 78 ALA A C 1
ATOM 606 O O . ALA A 1 78 ? -12.922 -9.539 9.383 1 96.5 78 ALA A O 1
ATOM 607 N N . LEU A 1 79 ? -12.984 -10.383 7.309 1 98 79 LEU A N 1
ATOM 608 C CA . LEU A 1 79 ? -13.609 -9.195 6.746 1 98 79 LEU A CA 1
ATOM 609 C C . LEU A 1 79 ? -15.016 -9.008 7.309 1 98 79 LEU A C 1
ATOM 611 O O . LEU A 1 79 ? -15.383 -7.895 7.703 1 98 79 LEU A O 1
ATOM 615 N N . GLU A 1 80 ? -15.742 -10.07 7.41 1 97.88 80 GLU A N 1
ATOM 616 C CA . GLU A 1 80 ? -17.094 -9.992 7.969 1 97.88 80 GLU A CA 1
ATOM 617 C C . GLU A 1 80 ? -17.062 -9.531 9.422 1 97.88 80 GLU A C 1
ATOM 619 O O . GLU A 1 80 ? -17.875 -8.703 9.836 1 97.88 80 GLU A O 1
ATOM 624 N N . ASN A 1 81 ? -16.141 -10.055 10.109 1 97.81 81 ASN A N 1
ATOM 625 C CA . ASN A 1 81 ? -15.984 -9.641 11.5 1 97.81 81 ASN A CA 1
ATOM 626 C C . ASN A 1 81 ? -15.602 -8.172 11.609 1 97.81 81 ASN A C 1
ATOM 628 O O . ASN A 1 81 ? -16.141 -7.441 12.445 1 97.81 81 ASN A O 1
ATOM 632 N N . ALA A 1 82 ? -14.711 -7.766 10.789 1 98.06 82 ALA A N 1
ATOM 633 C CA . ALA A 1 82 ? -14.281 -6.371 10.797 1 98.06 82 ALA A CA 1
ATOM 634 C C . ALA A 1 82 ? -15.43 -5.438 10.453 1 98.06 82 ALA A C 1
ATOM 636 O O . ALA A 1 82 ? -15.578 -4.371 11.055 1 98.06 82 ALA A O 1
ATOM 637 N N . ILE A 1 83 ? -16.25 -5.84 9.469 1 98.19 83 ILE A N 1
ATOM 638 C CA . ILE A 1 83 ? -17.406 -5.047 9.07 1 98.19 83 ILE A CA 1
ATOM 639 C C . ILE A 1 83 ? -18.406 -4.965 10.227 1 98.19 83 ILE A C 1
ATOM 641 O O . ILE A 1 83 ? -18.953 -3.896 10.508 1 98.19 83 ILE A O 1
ATOM 645 N N . HIS A 1 84 ? -18.562 -6.078 10.867 1 98.06 84 HIS A N 1
ATOM 646 C CA . HIS A 1 84 ? -19.453 -6.125 12.016 1 98.06 84 HIS A CA 1
ATOM 647 C C . HIS A 1 84 ? -19 -5.172 13.117 1 98.06 84 HIS A C 1
ATOM 649 O O . HIS A 1 84 ? -19.812 -4.414 13.656 1 98.06 84 HIS A O 1
ATOM 655 N N . VAL A 1 85 ? -17.781 -5.207 13.453 1 97.62 85 VAL A N 1
ATOM 656 C CA . VAL A 1 85 ? -17.219 -4.363 14.508 1 97.62 85 VAL A CA 1
ATOM 657 C C . VAL A 1 85 ? -17.281 -2.896 14.078 1 97.62 85 VAL A C 1
ATOM 659 O O . VAL A 1 85 ? -17.625 -2.023 14.883 1 97.62 85 VAL A O 1
ATOM 662 N N . TYR A 1 86 ? -17 -2.658 12.805 1 98.12 86 TYR A N 1
ATOM 663 C CA . TYR A 1 86 ? -17.062 -1.314 12.242 1 98.12 86 TYR A CA 1
ATOM 664 C C . TYR A 1 86 ? -18.469 -0.735 12.359 1 98.12 86 TYR A C 1
ATOM 666 O O . TYR A 1 86 ? -18.641 0.453 12.648 1 98.12 86 TYR A O 1
ATOM 674 N N . LYS A 1 87 ? -19.469 -1.5 12.133 1 96.62 87 LYS A N 1
ATOM 675 C CA . LYS A 1 87 ? -20.844 -1.034 12.227 1 96.62 87 LYS A CA 1
ATOM 676 C C . LYS A 1 87 ? -21.188 -0.588 13.648 1 96.62 87 LYS A C 1
ATOM 678 O O . LYS A 1 87 ? -22 0.305 13.844 1 96.62 87 LYS A O 1
ATOM 683 N N . LYS A 1 88 ? -20.469 -1.115 14.609 1 97.19 88 LYS A N 1
ATOM 684 C CA . LYS A 1 88 ? -20.672 -0.736 16 1 97.19 88 LYS A CA 1
ATOM 685 C C . LYS A 1 88 ? -19.766 0.436 16.391 1 97.19 88 LYS A C 1
ATOM 687 O O . LYS A 1 88 ? -20.125 1.238 17.25 1 97.19 88 LYS A O 1
ATOM 692 N N . ASN A 1 89 ? -18.594 0.467 15.742 1 96.19 89 ASN A N 1
ATOM 693 C CA . ASN A 1 89 ? -17.609 1.523 15.984 1 96.19 89 ASN A CA 1
ATOM 694 C C . ASN A 1 89 ? -17.047 2.072 14.68 1 96.19 89 ASN A C 1
ATOM 696 O O . ASN A 1 89 ? -16 1.606 14.203 1 96.19 89 ASN A O 1
ATOM 700 N N . PRO A 1 90 ? -17.562 3.127 14.203 1 93.31 90 PRO A N 1
ATOM 701 C CA . PRO A 1 90 ? -17.203 3.654 12.883 1 93.31 90 PRO A CA 1
ATOM 702 C C . PRO A 1 90 ? -15.758 4.152 12.82 1 93.31 90 PRO A C 1
ATOM 704 O O . PRO A 1 90 ? -15.258 4.465 11.734 1 93.31 90 PRO A O 1
ATOM 707 N N . SER A 1 91 ? -15.055 4.266 13.891 1 92.44 91 SER A N 1
ATOM 708 C CA . SER A 1 91 ? -13.664 4.707 13.891 1 92.44 91 SER A CA 1
ATOM 709 C C . SER A 1 91 ? -12.734 3.59 13.43 1 92.44 91 SER A C 1
ATOM 711 O O . SER A 1 91 ? -11.555 3.83 13.148 1 92.44 91 SER A O 1
ATOM 713 N N . LEU A 1 92 ? -13.281 2.369 13.227 1 95.56 92 LEU A N 1
ATOM 714 C CA . LEU A 1 92 ? -12.438 1.211 12.953 1 95.56 92 LEU A CA 1
ATOM 715 C C . LEU A 1 92 ? -12.43 0.875 11.469 1 95.56 92 LEU A C 1
ATOM 717 O O . LEU A 1 92 ? -12.508 -0.297 11.094 1 95.56 92 LEU A O 1
ATOM 721 N N . VAL A 1 93 ? -12.398 1.935 10.656 1 97.31 93 VAL A N 1
ATOM 722 C CA . VAL A 1 93 ? -12.352 1.781 9.203 1 97.31 93 VAL A CA 1
ATOM 723 C C . VAL A 1 93 ? -11.055 1.083 8.797 1 97.31 93 VAL A C 1
ATOM 725 O O . VAL A 1 93 ? -11.047 0.255 7.887 1 97.31 93 VAL A O 1
ATOM 728 N N . HIS A 1 94 ? -10.008 1.378 9.508 1 96 94 HIS A N 1
ATOM 729 C CA . HIS A 1 94 ? -8.703 0.797 9.203 1 96 94 HIS A CA 1
ATOM 730 C C . HIS A 1 94 ? -8.742 -0.724 9.305 1 96 94 HIS A C 1
ATOM 732 O O . HIS A 1 94 ? -8.125 -1.419 8.492 1 96 94 HIS A O 1
ATOM 738 N N . GLU A 1 95 ? -9.484 -1.225 10.25 1 96.38 95 GLU A N 1
ATOM 739 C CA . GLU A 1 95 ? -9.594 -2.668 10.43 1 96.38 95 GLU A CA 1
ATOM 740 C C . GLU A 1 95 ? -10.32 -3.314 9.25 1 96.38 95 GLU A C 1
ATOM 742 O O . GLU A 1 95 ? -9.992 -4.438 8.859 1 96.38 95 GLU A O 1
ATOM 747 N N . VAL A 1 96 ? -11.289 -2.635 8.727 1 98.12 96 VAL A N 1
ATOM 748 C CA . VAL A 1 96 ? -11.984 -3.121 7.539 1 98.12 96 VAL A CA 1
ATOM 749 C C . VAL A 1 96 ? -11.016 -3.178 6.359 1 98.12 96 VAL A C 1
ATOM 751 O O . VAL A 1 96 ? -10.961 -4.176 5.637 1 98.12 96 VAL A O 1
ATOM 754 N N . ARG A 1 97 ? -10.234 -2.139 6.223 1 97.75 97 ARG A N 1
ATOM 755 C CA . ARG A 1 97 ? -9.25 -2.098 5.145 1 97.75 97 ARG A CA 1
ATOM 756 C C . ARG A 1 97 ? -8.25 -3.242 5.273 1 97.75 97 ARG A C 1
ATOM 758 O O . ARG A 1 97 ? -7.977 -3.945 4.297 1 97.75 97 ARG A O 1
ATOM 765 N N . GLU A 1 98 ? -7.758 -3.443 6.441 1 96.44 98 GLU A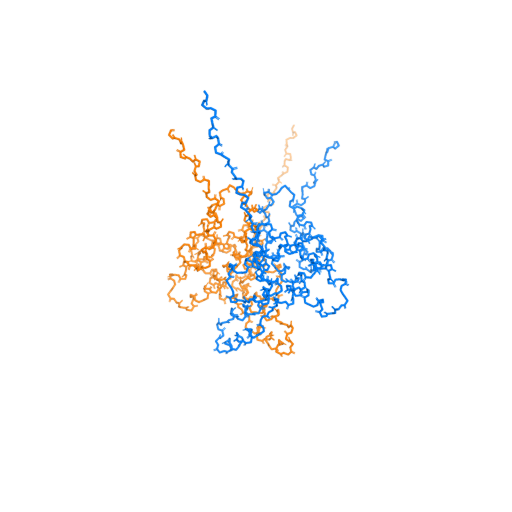 N 1
ATOM 766 C CA . GLU A 1 98 ? -6.777 -4.5 6.688 1 96.44 98 GLU A CA 1
ATOM 767 C C . GLU A 1 98 ? -7.363 -5.875 6.383 1 96.44 98 GLU A C 1
ATOM 769 O O . GLU A 1 98 ? -6.723 -6.691 5.719 1 96.44 98 GLU A O 1
ATOM 774 N N . ALA A 1 99 ? -8.555 -6.02 6.852 1 97.31 99 ALA A N 1
ATOM 775 C CA . ALA A 1 99 ? -9.195 -7.32 6.668 1 97.31 99 ALA A CA 1
ATOM 776 C C . ALA A 1 99 ? -9.531 -7.559 5.199 1 97.31 99 ALA A C 1
ATOM 778 O O . ALA A 1 99 ? -9.625 -8.703 4.754 1 97.31 99 ALA A O 1
ATOM 779 N N . ALA A 1 100 ? -9.758 -6.508 4.469 1 97.94 100 ALA A N 1
ATOM 780 C CA . ALA A 1 100 ? -10.109 -6.617 3.055 1 97.94 100 ALA A CA 1
ATOM 781 C C . ALA A 1 100 ? -8.859 -6.797 2.191 1 97.94 100 ALA A C 1
ATOM 783 O O . ALA A 1 100 ? -8.961 -7.074 0.994 1 97.94 100 ALA A O 1
ATOM 784 N N . THR A 1 101 ? -7.676 -6.656 2.752 1 97.69 101 THR A N 1
ATOM 785 C CA . THR A 1 101 ? -6.418 -6.84 2.033 1 97.69 101 THR A CA 1
ATOM 786 C C . THR A 1 101 ? -6.125 -8.32 1.83 1 97.69 101 THR A C 1
ATOM 788 O O . THR A 1 101 ? -6.094 -9.094 2.793 1 97.69 101 THR A O 1
ATOM 791 N N . PRO A 1 102 ? -5.941 -8.648 0.603 1 97.88 102 PRO A N 1
ATOM 792 C CA . PRO A 1 102 ? -5.648 -10.07 0.379 1 97.88 102 PRO A CA 1
ATOM 793 C C . PRO A 1 102 ? -4.32 -10.5 0.994 1 97.88 102 PRO A C 1
ATOM 795 O O . PRO A 1 102 ? -3.359 -9.727 1.002 1 97.88 102 PRO A O 1
ATOM 798 N N . VAL A 1 103 ? -4.297 -11.695 1.366 1 98 103 VAL A N 1
ATOM 799 C CA . VAL A 1 103 ? -3.098 -12.25 1.983 1 98 103 VAL A CA 1
ATOM 800 C C . VAL A 1 103 ? -1.939 -12.219 0.988 1 98 103 VAL A C 1
ATOM 802 O O . VAL A 1 103 ? -0.789 -12 1.372 1 98 103 VAL A O 1
ATOM 805 N N . HIS A 1 104 ? -2.236 -12.445 -0.275 1 98.38 104 HIS A N 1
ATOM 806 C CA . HIS A 1 104 ? -1.152 -12.461 -1.25 1 98.38 104 HIS A CA 1
ATOM 807 C C . HIS A 1 104 ? -0.557 -11.07 -1.442 1 98.38 104 HIS A C 1
ATOM 809 O O . HIS A 1 104 ? 0.576 -10.938 -1.91 1 98.38 104 HIS A O 1
ATOM 815 N N . PHE A 1 105 ? -1.274 -9.977 -1.114 1 98.12 105 PHE A N 1
ATOM 816 C CA . PHE A 1 105 ? -0.659 -8.656 -1.083 1 98.12 105 PHE A CA 1
ATOM 817 C C . PHE A 1 105 ? 0.464 -8.602 -0.054 1 98.12 105 PHE A C 1
ATOM 819 O O . PHE A 1 105 ? 1.576 -8.172 -0.361 1 98.12 105 PHE A O 1
ATOM 826 N N . ARG A 1 106 ? 0.189 -9.055 1.098 1 97.69 106 ARG A N 1
ATOM 827 C CA . ARG A 1 106 ? 1.174 -9.062 2.174 1 97.69 106 ARG A CA 1
ATOM 828 C C . ARG A 1 106 ? 2.332 -10 1.846 1 97.69 106 ARG A C 1
ATOM 830 O O . ARG A 1 106 ? 3.482 -9.719 2.186 1 97.69 106 ARG A O 1
ATOM 837 N N . LEU A 1 107 ? 1.951 -11.062 1.284 1 98.38 107 LEU A N 1
ATOM 838 C CA . LEU A 1 107 ? 2.98 -12.016 0.886 1 98.38 107 LEU A CA 1
ATOM 839 C C . LEU A 1 107 ? 3.943 -11.391 -0.119 1 98.38 107 LEU A C 1
ATOM 841 O O . LEU A 1 107 ? 5.16 -11.461 0.058 1 98.38 107 LEU A O 1
ATOM 845 N N . LEU A 1 108 ? 3.426 -10.812 -1.155 1 98.31 108 LEU A N 1
ATOM 846 C CA . LEU A 1 108 ? 4.254 -10.164 -2.164 1 98.31 108 LEU A CA 1
ATOM 847 C C . LEU A 1 108 ? 5.043 -9.008 -1.558 1 98.31 108 LEU A C 1
ATOM 849 O O . LEU A 1 108 ? 6.195 -8.773 -1.928 1 98.31 108 LEU A O 1
ATOM 853 N N . GLN A 1 109 ? 4.359 -8.312 -0.712 1 97.25 109 GLN A N 1
ATOM 854 C CA . GLN A 1 109 ? 5.051 -7.254 0.012 1 97.25 109 GLN A CA 1
ATOM 855 C C . GLN A 1 109 ? 6.277 -7.797 0.742 1 97.25 109 GLN A C 1
ATOM 857 O O . GLN A 1 109 ? 7.34 -7.172 0.729 1 97.25 109 GLN A O 1
ATOM 862 N N . SER A 1 110 ? 6.137 -8.914 1.395 1 96.25 110 SER A N 1
ATOM 863 C CA . SER A 1 110 ? 7.25 -9.523 2.109 1 96.25 110 SER A CA 1
ATOM 864 C C . SER A 1 110 ? 8.352 -9.953 1.148 1 96.25 110 SER A C 1
ATOM 866 O O . SER A 1 110 ? 9.539 -9.898 1.486 1 96.25 110 SER A O 1
ATOM 868 N N . ILE A 1 111 ? 8 -10.43 0.017 1 96.75 111 ILE A N 1
ATOM 869 C CA . ILE A 1 111 ? 8.984 -10.797 -0.998 1 96.75 111 ILE A CA 1
ATOM 870 C C . ILE A 1 111 ? 9.812 -9.57 -1.378 1 96.75 111 ILE A C 1
ATOM 872 O O . ILE A 1 111 ? 11.016 -9.68 -1.633 1 96.75 111 ILE A O 1
ATOM 876 N N . GLY A 1 112 ? 9.156 -8.414 -1.396 1 92.19 112 GLY A N 1
ATOM 877 C CA . GLY A 1 112 ? 9.883 -7.172 -1.644 1 92.19 112 GLY A CA 1
ATOM 878 C C . GLY A 1 112 ? 11.023 -6.941 -0.667 1 92.19 112 GLY A C 1
ATOM 879 O O . GLY A 1 112 ? 11.945 -6.18 -0.956 1 92.19 112 GLY A O 1
ATOM 880 N N . ASN A 1 113 ? 10.938 -7.59 0.425 1 90.5 113 ASN A N 1
ATOM 881 C CA . ASN A 1 113 ? 11.953 -7.414 1.459 1 90.5 113 ASN A CA 1
ATOM 882 C C . ASN A 1 113 ? 13.086 -8.422 1.311 1 90.5 113 ASN A C 1
ATOM 884 O O . ASN A 1 113 ? 13.984 -8.477 2.146 1 90.5 113 ASN A O 1
ATOM 888 N N . LEU A 1 114 ? 13.008 -9.234 0.336 1 89.38 114 LEU A N 1
ATOM 889 C CA . LEU A 1 114 ? 14.109 -10.125 -0.013 1 89.38 114 LEU A CA 1
ATOM 890 C C . LEU A 1 114 ? 15.062 -9.445 -0.991 1 89.38 114 LEU A C 1
ATOM 892 O O . LEU A 1 114 ? 14.648 -8.586 -1.773 1 89.38 114 LEU A O 1
ATOM 896 N N . PRO A 1 115 ? 16.375 -9.891 -0.898 1 84.75 115 PRO A N 1
ATOM 897 C CA . PRO A 1 115 ? 17.281 -9.375 -1.929 1 84.75 115 PRO A CA 1
ATOM 898 C C . PRO A 1 115 ? 16.781 -9.664 -3.344 1 84.75 115 PRO A C 1
ATOM 900 O O . PRO A 1 115 ? 16.5 -10.812 -3.684 1 84.75 115 PRO A O 1
ATOM 903 N N . GLY A 1 116 ? 16.594 -8.594 -4.133 1 84.88 116 GLY A N 1
ATOM 904 C CA . GLY A 1 116 ? 16.125 -8.742 -5.5 1 84.88 116 GLY A CA 1
ATOM 905 C C . GLY A 1 116 ? 14.633 -9.031 -5.582 1 84.88 116 GLY A C 1
ATOM 906 O O . GLY A 1 116 ? 14.133 -9.453 -6.629 1 84.88 116 GLY A O 1
ATOM 907 N N . GLY A 1 117 ? 13.992 -8.875 -4.535 1 92.62 117 GLY A N 1
ATOM 908 C CA . GLY A 1 117 ? 12.602 -9.289 -4.43 1 92.62 117 GLY A CA 1
ATOM 909 C C . GLY A 1 117 ? 11.68 -8.523 -5.363 1 92.62 117 GLY A C 1
ATOM 910 O O . GLY A 1 117 ? 10.711 -9.086 -5.883 1 92.62 117 GLY A O 1
ATOM 911 N N . ILE A 1 118 ? 11.914 -7.258 -5.559 1 87.81 118 ILE A N 1
ATOM 912 C CA . ILE A 1 118 ? 11.078 -6.445 -6.438 1 87.81 118 ILE A CA 1
ATOM 913 C C . ILE A 1 118 ? 11.141 -6.992 -7.863 1 87.81 118 ILE A C 1
ATOM 915 O O . ILE A 1 118 ? 10.117 -7.066 -8.555 1 87.81 118 ILE A O 1
ATOM 919 N N . LYS A 1 119 ? 12.305 -7.387 -8.281 1 86.81 119 LYS A N 1
ATOM 920 C CA . LYS A 1 119 ? 12.445 -7.992 -9.602 1 86.81 119 LYS A CA 1
ATOM 921 C C . LYS A 1 119 ? 11.625 -9.273 -9.711 1 86.81 119 LYS A C 1
ATOM 923 O O . LYS A 1 119 ? 11.008 -9.539 -10.742 1 86.81 119 LYS A O 1
ATOM 928 N N . VAL A 1 120 ? 11.727 -10.023 -8.672 1 92.31 120 VAL A N 1
ATOM 929 C CA . VAL A 1 120 ? 10.961 -11.266 -8.656 1 92.31 120 VAL A CA 1
ATOM 930 C C . VAL A 1 120 ? 9.477 -10.961 -8.836 1 92.31 120 VAL A C 1
ATOM 932 O O . VAL A 1 120 ? 8.789 -11.609 -9.625 1 92.31 120 VAL A O 1
ATOM 935 N N . VAL A 1 121 ? 8.984 -9.969 -8.148 1 94.56 121 VAL A N 1
ATOM 936 C CA . VAL A 1 121 ? 7.574 -9.602 -8.227 1 94.56 121 VAL A CA 1
ATOM 937 C C . VAL A 1 121 ? 7.254 -9.078 -9.625 1 94.56 121 VAL A C 1
A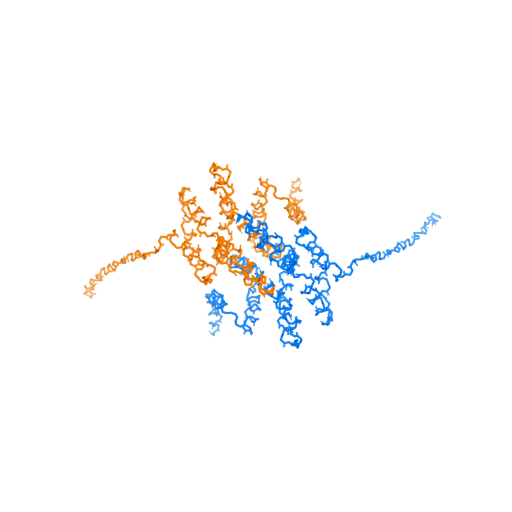TOM 939 O O . VAL A 1 121 ? 6.18 -9.352 -10.164 1 94.56 121 VAL A O 1
ATOM 942 N N . CYS A 1 122 ? 8.148 -8.398 -10.188 1 89.81 122 CYS A N 1
ATOM 943 C CA . CYS A 1 122 ? 7.984 -7.945 -11.562 1 89.81 122 CYS A CA 1
ATOM 944 C C . CYS A 1 122 ? 7.844 -9.133 -12.516 1 89.81 122 CYS A C 1
ATOM 946 O O . CYS A 1 122 ? 6.926 -9.164 -13.336 1 89.81 122 CYS A O 1
ATOM 948 N N . ASP A 1 123 ? 8.719 -10.047 -12.344 1 89 123 ASP A N 1
ATOM 949 C CA . ASP A 1 123 ? 8.695 -11.242 -13.188 1 89 123 ASP A CA 1
ATOM 950 C C . ASP A 1 123 ? 7.402 -12.031 -12.977 1 89 123 ASP A C 1
ATOM 952 O O . ASP A 1 123 ? 6.809 -12.523 -13.938 1 89 123 ASP A O 1
ATOM 956 N N . MET A 1 124 ? 7.012 -12.109 -11.789 1 95.38 124 MET A N 1
ATOM 957 C CA . MET A 1 124 ? 5.77 -12.812 -11.477 1 95.38 124 MET A CA 1
ATOM 958 C C . MET A 1 124 ? 4.578 -12.125 -12.141 1 95.38 124 MET A C 1
ATOM 960 O O . MET A 1 124 ? 3.695 -12.797 -12.68 1 95.38 124 MET A O 1
ATOM 964 N N . ARG A 1 125 ? 4.586 -10.781 -12.031 1 93.12 125 ARG A N 1
ATOM 965 C CA . ARG A 1 125 ? 3.467 -10.078 -12.648 1 93.12 125 ARG A CA 1
ATOM 966 C C . ARG A 1 125 ? 3.428 -10.32 -14.148 1 93.12 125 ARG A C 1
ATOM 968 O O . ARG A 1 125 ? 2.359 -10.562 -14.719 1 93.12 125 ARG A O 1
ATOM 975 N N . ALA A 1 126 ? 4.555 -10.266 -14.773 1 89.44 126 ALA A N 1
ATOM 976 C CA . ALA A 1 126 ? 4.625 -10.555 -16.203 1 89.44 126 ALA A CA 1
ATOM 977 C C . ALA A 1 126 ? 4.082 -11.945 -16.516 1 89.44 126 ALA A C 1
ATOM 979 O O . ALA A 1 126 ? 3.324 -12.125 -17.469 1 89.44 126 ALA A O 1
ATOM 980 N N . HIS A 1 127 ? 4.492 -12.891 -15.766 1 94.38 127 HIS A N 1
ATOM 981 C CA . HIS A 1 127 ? 4.027 -14.266 -15.93 1 94.38 127 HIS A CA 1
ATOM 982 C C . HIS A 1 127 ? 2.521 -14.367 -15.711 1 94.38 127 HIS A C 1
ATOM 984 O O . HIS A 1 127 ? 1.826 -15.062 -16.469 1 94.38 127 HIS A O 1
ATOM 990 N N . LEU A 1 128 ? 2.006 -13.688 -14.727 1 96 128 LEU A N 1
ATOM 991 C CA . LEU A 1 128 ? 0.575 -13.672 -14.445 1 96 128 LEU A CA 1
ATOM 992 C C . LEU A 1 128 ? -0.207 -13.133 -15.633 1 96 128 LEU A C 1
ATOM 994 O O . LEU A 1 128 ? -1.239 -13.688 -16.016 1 96 128 LEU A O 1
ATOM 998 N N . LEU A 1 129 ? 0.304 -12.086 -16.156 1 92.94 129 LEU A N 1
ATOM 999 C CA . LEU A 1 129 ? -0.346 -11.484 -17.312 1 92.94 129 LEU A CA 1
ATOM 1000 C C . LEU A 1 129 ? -0.385 -12.469 -18.484 1 92.94 129 LEU A C 1
ATOM 1002 O O . LEU A 1 129 ? -1.406 -12.594 -19.156 1 92.94 129 LEU A O 1
ATOM 1006 N N . TYR A 1 130 ? 0.659 -13.18 -18.688 1 92.12 130 TYR A N 1
ATOM 1007 C CA . TYR A 1 130 ? 0.734 -14.195 -19.734 1 92.12 130 TYR A CA 1
ATOM 1008 C C . TYR A 1 130 ? -0.268 -15.312 -19.484 1 92.12 130 TYR A C 1
ATOM 1010 O O . TYR A 1 130 ? -1.008 -15.711 -20.375 1 92.12 130 TYR A O 1
ATOM 1018 N N . LEU A 1 131 ? -0.318 -15.812 -18.281 1 95.69 131 LEU A N 1
ATOM 1019 C CA . LEU A 1 131 ? -1.204 -16.906 -17.922 1 95.69 131 LEU A CA 1
ATOM 1020 C C . LEU A 1 131 ? -2.666 -16.516 -18.094 1 95.69 131 LEU A C 1
ATOM 1022 O O . LEU A 1 131 ? -3.488 -17.328 -18.531 1 95.69 131 LEU A O 1
ATOM 1026 N N . MET A 1 132 ? -2.977 -15.289 -17.734 1 94.62 132 MET A N 1
ATOM 1027 C CA . MET A 1 132 ? -4.355 -14.82 -17.844 1 94.62 132 MET A CA 1
ATOM 1028 C C . MET A 1 132 ? -4.805 -14.789 -19.297 1 94.62 132 MET A C 1
ATOM 1030 O O . MET A 1 132 ? -5.988 -14.984 -19.594 1 94.62 132 MET A O 1
ATOM 1034 N N . LYS A 1 133 ? -3.904 -14.555 -20.156 1 92 133 LYS A N 1
ATOM 1035 C CA . LYS A 1 133 ? -4.203 -14.508 -21.578 1 92 133 LYS A CA 1
ATOM 1036 C C . LYS A 1 133 ? -4.363 -15.914 -22.156 1 92 133 LYS A C 1
ATOM 1038 O O . LYS A 1 133 ? -5.125 -16.125 -23.109 1 92 133 LYS A O 1
ATOM 1043 N N . THR A 1 134 ? -3.691 -16.891 -21.625 1 93.88 134 THR A N 1
ATOM 1044 C CA . THR A 1 134 ? -3.615 -18.219 -22.234 1 93.88 134 THR A CA 1
ATOM 1045 C C . THR A 1 134 ? -4.523 -19.203 -21.5 1 93.88 134 THR A C 1
ATOM 1047 O O . THR A 1 134 ? -4.805 -20.297 -22.016 1 93.88 134 THR A O 1
ATOM 1050 N N . GLU A 1 135 ? -4.93 -18.859 -20.344 1 93.56 135 GLU A N 1
ATOM 1051 C CA . GLU A 1 135 ? -5.793 -19.734 -19.547 1 93.56 135 GLU A CA 1
ATOM 1052 C C . GLU A 1 135 ? -7.238 -19.656 -20.031 1 93.56 135 GLU A C 1
ATOM 1054 O O . GLU A 1 135 ? -7.758 -18.578 -20.297 1 93.56 135 GLU A O 1
ATOM 1059 N N . SER A 1 136 ? -7.875 -20.766 -20.156 1 94.19 136 SER A N 1
ATOM 1060 C CA . SER A 1 136 ? -9.234 -20.828 -20.688 1 94.19 136 SER A CA 1
ATOM 1061 C C . SER A 1 136 ? -10.258 -20.875 -19.562 1 94.19 136 SER A C 1
ATOM 1063 O O . SER A 1 136 ? -11.398 -20.438 -19.734 1 94.19 136 SER A O 1
ATOM 1065 N N . ASP A 1 137 ? -9.891 -21.453 -18.422 1 95.44 137 ASP A N 1
ATOM 1066 C CA . ASP A 1 137 ? -10.797 -21.531 -17.281 1 95.44 137 ASP A CA 1
ATOM 1067 C C . ASP A 1 137 ? -10.992 -20.172 -16.625 1 95.44 137 ASP A C 1
ATOM 1069 O O . ASP A 1 137 ? -10.055 -19.625 -16.047 1 95.44 137 ASP A O 1
ATOM 1073 N N . LYS A 1 138 ? -12.211 -19.672 -16.625 1 94.06 138 LYS A N 1
ATOM 1074 C CA . LYS A 1 138 ? -12.531 -18.328 -16.156 1 94.06 138 LYS A CA 1
ATOM 1075 C C . LYS A 1 138 ? -12.297 -18.203 -14.648 1 94.06 138 LYS A C 1
ATOM 1077 O O . LYS A 1 138 ? -11.922 -17.141 -14.164 1 94.06 138 LYS A O 1
ATOM 1082 N N . SER A 1 139 ? -12.508 -19.281 -13.961 1 94.06 139 SER A N 1
ATOM 1083 C CA . SER A 1 139 ? -12.312 -19.25 -12.516 1 94.06 139 SER A CA 1
ATOM 1084 C C . SER A 1 139 ? -10.836 -19.094 -12.164 1 94.06 139 SER A C 1
ATOM 1086 O O . SER A 1 139 ? -10.492 -18.359 -11.234 1 94.06 139 SER A O 1
ATOM 1088 N N . ILE A 1 140 ? -10.031 -19.766 -12.945 1 95.12 140 ILE A N 1
ATOM 1089 C CA . ILE A 1 140 ? -8.586 -19.656 -12.742 1 95.12 140 ILE A CA 1
ATOM 1090 C C . ILE A 1 140 ? -8.117 -18.25 -13.117 1 95.12 140 ILE A C 1
ATOM 1092 O O . ILE A 1 140 ? -7.336 -17.625 -12.391 1 95.12 140 ILE A O 1
ATOM 1096 N N . VAL A 1 141 ? -8.648 -17.703 -14.164 1 95.69 141 VAL A N 1
ATOM 1097 C CA . VAL A 1 141 ? -8.273 -16.375 -14.633 1 95.69 141 VAL A CA 1
ATOM 1098 C C . VAL A 1 141 ? -8.617 -15.336 -13.57 1 95.69 141 VAL A C 1
ATOM 1100 O O . VAL A 1 141 ? -7.836 -14.422 -13.305 1 95.69 141 VAL A O 1
ATOM 1103 N N . ALA A 1 142 ? -9.742 -15.477 -12.938 1 95.62 142 ALA A N 1
ATOM 1104 C CA . ALA A 1 142 ? -10.172 -14.539 -11.898 1 95.62 142 ALA A CA 1
ATOM 1105 C C . ALA A 1 142 ? -9.195 -14.539 -10.727 1 95.62 142 ALA A C 1
ATOM 1107 O O . ALA A 1 142 ? -8.859 -13.477 -10.195 1 95.62 142 ALA A O 1
ATOM 1108 N N . ALA A 1 143 ? -8.781 -15.711 -10.352 1 95.88 143 ALA A N 1
ATOM 1109 C CA . ALA A 1 143 ? -7.832 -15.828 -9.25 1 95.88 143 ALA A CA 1
ATOM 1110 C C . ALA A 1 143 ? -6.488 -15.203 -9.617 1 95.88 143 ALA A C 1
ATOM 1112 O O . ALA A 1 143 ? -5.895 -14.477 -8.812 1 95.88 143 ALA A O 1
ATOM 1113 N N . LEU A 1 144 ? -6.047 -15.484 -10.797 1 97.62 144 LEU A N 1
ATOM 1114 C CA . LEU A 1 144 ? -4.793 -14.914 -11.273 1 97.62 144 LEU A CA 1
ATOM 1115 C C . LEU A 1 144 ? -4.879 -13.391 -11.344 1 97.62 144 LEU A C 1
ATOM 1117 O O . LEU A 1 144 ? -3.908 -12.695 -11.039 1 97.62 144 LEU A O 1
ATOM 1121 N N . HIS A 1 145 ? -6.008 -12.898 -11.703 1 96.38 145 HIS A N 1
ATOM 1122 C CA . HIS A 1 145 ? -6.207 -11.461 -11.82 1 96.38 145 HIS A CA 1
ATOM 1123 C C . HIS A 1 145 ? -6.102 -10.781 -10.461 1 96.38 145 HIS A C 1
ATOM 1125 O O . HIS A 1 145 ? -5.516 -9.703 -10.352 1 96.38 145 HIS A O 1
ATOM 1131 N N . ARG A 1 146 ? -6.672 -11.391 -9.508 1 96.75 146 ARG A N 1
ATOM 1132 C CA . ARG A 1 146 ? -6.594 -10.828 -8.164 1 96.75 146 ARG A CA 1
ATOM 1133 C C . ARG A 1 146 ? -5.148 -10.758 -7.684 1 96.75 146 ARG A C 1
ATOM 1135 O O . ARG A 1 146 ? -4.73 -9.75 -7.109 1 96.75 146 ARG A O 1
ATOM 1142 N N . LEU A 1 147 ? -4.465 -11.789 -7.953 1 98.12 147 LEU A N 1
ATOM 1143 C CA . LEU A 1 147 ? -3.051 -11.797 -7.59 1 98.12 147 LEU A CA 1
ATOM 1144 C C . LEU A 1 147 ? -2.275 -10.758 -8.398 1 98.12 147 LEU A C 1
ATOM 1146 O O . LEU A 1 147 ? -1.429 -10.047 -7.848 1 98.12 147 LEU A O 1
ATOM 1150 N N . GLU A 1 148 ? -2.527 -10.68 -9.641 1 96.44 148 GLU A N 1
ATOM 1151 C CA . GLU A 1 148 ? -1.883 -9.695 -10.508 1 96.44 148 GLU A CA 1
ATOM 1152 C C . GLU A 1 148 ? -2.135 -8.273 -10.023 1 96.44 148 GLU A C 1
ATOM 1154 O O . GLU A 1 148 ? -1.233 -7.434 -10.047 1 96.44 148 GLU A O 1
ATOM 1159 N N . ARG A 1 149 ? -3.287 -8.039 -9.578 1 94.62 149 ARG A N 1
ATOM 1160 C CA . ARG A 1 149 ? -3.639 -6.723 -9.07 1 94.62 149 ARG A CA 1
ATOM 1161 C C . ARG A 1 149 ? -2.803 -6.367 -7.844 1 94.62 149 ARG A C 1
ATOM 1163 O O . ARG A 1 149 ? -2.332 -5.234 -7.711 1 94.62 149 ARG A O 1
ATOM 1170 N N . SER A 1 150 ? -2.678 -7.289 -6.977 1 97.44 150 SER A N 1
ATOM 1171 C CA . SER A 1 150 ? -1.823 -7.07 -5.816 1 97.44 150 SER A CA 1
ATOM 1172 C C . SER A 1 150 ? -0.39 -6.754 -6.23 1 97.44 150 SER A C 1
ATOM 1174 O O . SER A 1 150 ? 0.228 -5.832 -5.699 1 97.44 150 SER A O 1
ATOM 1176 N N . ALA A 1 151 ? 0.106 -7.527 -7.156 1 96.25 151 ALA A N 1
ATOM 1177 C CA . ALA A 1 151 ? 1.455 -7.281 -7.66 1 96.25 151 ALA A CA 1
ATOM 1178 C C . ALA A 1 151 ? 1.561 -5.898 -8.289 1 96.25 151 ALA A C 1
ATOM 1180 O O . ALA A 1 151 ? 2.514 -5.16 -8.031 1 96.25 151 ALA A O 1
ATOM 1181 N N . HIS A 1 152 ? 0.579 -5.598 -9.008 1 93.12 152 HIS A N 1
ATOM 1182 C CA . HIS A 1 152 ? 0.541 -4.301 -9.672 1 93.12 152 HIS A CA 1
ATOM 1183 C C . HIS A 1 152 ? 0.555 -3.16 -8.656 1 93.12 152 HIS A C 1
ATOM 1185 O O . HIS A 1 152 ? 1.355 -2.229 -8.781 1 93.12 152 HIS A O 1
ATOM 1191 N N . GLU A 1 153 ? -0.276 -3.211 -7.723 1 93.69 153 GLU A N 1
ATOM 1192 C CA . GLU A 1 153 ? -0.387 -2.162 -6.715 1 93.69 153 GLU A CA 1
ATOM 1193 C C . GLU A 1 153 ? 0.93 -1.977 -5.965 1 93.69 153 GLU A C 1
ATOM 1195 O O . GLU A 1 153 ? 1.366 -0.846 -5.738 1 93.69 153 GLU A O 1
ATOM 1200 N N . LEU A 1 154 ? 1.522 -3.049 -5.648 1 94.94 154 LEU A N 1
ATOM 1201 C CA . LEU A 1 154 ? 2.791 -2.977 -4.93 1 94.94 154 LEU A CA 1
ATOM 1202 C C . LEU A 1 154 ? 3.879 -2.371 -5.809 1 94.94 154 LEU A C 1
ATOM 1204 O O . LEU A 1 154 ? 4.648 -1.521 -5.355 1 94.94 154 LEU A O 1
ATOM 1208 N N . LEU A 1 155 ? 3.938 -2.789 -7.02 1 88.44 155 LEU A N 1
ATOM 1209 C CA . LEU A 1 155 ? 4.961 -2.275 -7.922 1 88.44 155 LEU A CA 1
ATOM 1210 C C . LEU A 1 155 ? 4.781 -0.777 -8.156 1 88.44 155 LEU A C 1
ATOM 1212 O O . LEU A 1 155 ? 5.762 -0.029 -8.188 1 88.44 155 LEU A O 1
ATOM 1216 N N . VAL A 1 156 ? 3.545 -0.351 -8.273 1 87.81 156 VAL A N 1
ATOM 1217 C CA . VAL A 1 156 ? 3.26 1.074 -8.414 1 87.81 156 VAL A CA 1
ATOM 1218 C C . VAL A 1 156 ? 3.77 1.825 -7.188 1 87.81 156 VAL A C 1
ATOM 1220 O O . VAL A 1 156 ? 4.34 2.912 -7.309 1 87.81 156 VAL A O 1
ATOM 1223 N N . LEU A 1 157 ? 3.562 1.262 -6.027 1 89.75 157 LEU A N 1
ATOM 1224 C CA . LEU A 1 157 ? 4.012 1.876 -4.781 1 89.75 157 LEU A CA 1
ATOM 1225 C C . LEU A 1 157 ? 5.535 1.9 -4.707 1 89.75 157 LEU A C 1
ATOM 1227 O O . LEU A 1 157 ? 6.125 2.906 -4.305 1 89.75 157 LEU A O 1
ATOM 1231 N N . TRP A 1 158 ? 6.133 0.84 -5.125 1 86.5 158 TRP A N 1
ATOM 1232 C CA . TRP A 1 158 ? 7.582 0.707 -5.02 1 86.5 158 TRP A CA 1
ATOM 1233 C C . TRP A 1 158 ? 8.289 1.617 -6.02 1 86.5 158 TRP A C 1
ATOM 1235 O O . TRP A 1 158 ? 9.359 2.152 -5.734 1 86.5 158 TRP A O 1
ATOM 1245 N N . PHE A 1 159 ? 7.691 1.828 -7.148 1 82.38 159 PHE A N 1
ATOM 1246 C CA . PHE A 1 159 ? 8.359 2.58 -8.203 1 82.38 159 PHE A CA 1
ATOM 1247 C C . PHE A 1 159 ? 7.844 4.016 -8.258 1 82.38 159 PHE A C 1
ATOM 1249 O O . PHE A 1 159 ? 7.711 4.594 -9.336 1 82.38 159 PHE A O 1
ATOM 1256 N N . CYS A 1 160 ? 7.578 4.535 -7.141 1 84.44 160 CYS A N 1
ATOM 1257 C CA . CYS A 1 160 ? 7.246 5.957 -7.102 1 84.44 160 CYS A CA 1
ATOM 1258 C C . CYS A 1 160 ? 8.438 6.805 -7.527 1 84.44 160 CYS A C 1
ATOM 1260 O O . CYS A 1 160 ? 9.578 6.344 -7.488 1 84.44 160 CYS A O 1
ATOM 1262 N N . GLN A 1 161 ? 8.203 8.008 -7.996 1 76.19 161 GLN A N 1
ATOM 1263 C CA . GLN A 1 161 ? 9.203 8.859 -8.625 1 76.19 161 GLN A CA 1
ATOM 1264 C C . GLN A 1 161 ? 10.359 9.156 -7.668 1 76.19 161 GLN A C 1
ATOM 1266 O O . GLN A 1 161 ? 11.523 9.164 -8.07 1 76.19 161 GLN A O 1
ATOM 1271 N N . SER A 1 162 ? 10.109 9.375 -6.52 1 76.88 162 SER A N 1
ATOM 1272 C CA . SER A 1 162 ? 11.133 9.688 -5.52 1 76.88 162 SER A CA 1
ATOM 1273 C C . SER A 1 162 ? 12.109 8.531 -5.348 1 76.88 162 SER A C 1
ATOM 1275 O O . SER A 1 162 ? 13.305 8.75 -5.172 1 76.88 162 SER A O 1
ATOM 1277 N N . ASN A 1 163 ? 11.633 7.309 -5.453 1 76.12 163 ASN A N 1
ATOM 1278 C CA . ASN A 1 163 ? 12.477 6.125 -5.332 1 76.12 163 ASN A CA 1
ATOM 1279 C C . ASN A 1 163 ? 13.273 5.871 -6.609 1 76.12 163 ASN A C 1
ATOM 1281 O O . ASN A 1 163 ? 14.414 5.418 -6.555 1 76.12 163 ASN A O 1
ATOM 1285 N N . MET A 1 164 ? 12.648 6.145 -7.762 1 66 164 MET A N 1
ATOM 1286 C CA . MET A 1 164 ? 13.305 5.887 -9.039 1 66 164 MET A CA 1
ATOM 1287 C C . MET A 1 164 ? 14.516 6.797 -9.219 1 66 164 MET A C 1
ATOM 1289 O O . MET A 1 164 ? 15.539 6.375 -9.773 1 66 164 MET A O 1
ATOM 1293 N N . LYS A 1 165 ? 14.359 7.938 -8.898 1 58.91 165 LYS A N 1
ATOM 1294 C CA . LYS A 1 165 ? 15.492 8.859 -8.953 1 58.91 165 LYS A CA 1
ATOM 1295 C C . LYS A 1 165 ? 16.656 8.359 -8.102 1 58.91 165 LYS A C 1
ATOM 1297 O O . LYS A 1 165 ? 17.812 8.469 -8.5 1 58.91 165 LYS A O 1
ATOM 1302 N N . LEU A 1 166 ? 16.25 7.699 -7.164 1 55.53 166 LEU A N 1
ATOM 1303 C CA . LEU A 1 166 ? 17.281 7.168 -6.27 1 55.53 166 LEU A CA 1
ATOM 1304 C C . LEU A 1 166 ? 18 5.996 -6.918 1 55.53 166 LEU A C 1
ATOM 1306 O O . LEU A 1 166 ? 19.219 5.855 -6.77 1 55.53 166 LEU A O 1
ATOM 1310 N N . GLU A 1 167 ? 17.234 5.246 -7.773 1 56.03 167 GLU A N 1
ATOM 1311 C CA . GLU A 1 167 ? 17.812 4.105 -8.477 1 56.03 167 GLU A CA 1
ATOM 1312 C C . GLU A 1 167 ? 18.734 4.562 -9.602 1 56.03 167 GLU A C 1
ATOM 1314 O O . GLU A 1 167 ? 19.797 3.971 -9.82 1 56.03 167 GLU A O 1
ATOM 1319 N N . ARG A 1 168 ? 18.203 5.465 -10.484 1 48.53 168 ARG A N 1
ATOM 1320 C CA . ARG A 1 168 ? 18.984 5.945 -11.617 1 48.53 168 ARG A CA 1
ATOM 1321 C C . ARG A 1 168 ? 20.328 6.516 -11.172 1 48.53 168 ARG A C 1
ATOM 1323 O O . ARG A 1 168 ? 21.328 6.367 -11.867 1 48.53 168 ARG A O 1
ATOM 1330 N N . LEU A 1 169 ? 20.156 7.121 -10.18 1 42.34 169 LEU A N 1
ATOM 1331 C CA . LEU A 1 169 ? 21.406 7.699 -9.734 1 42.34 169 LEU A CA 1
ATOM 1332 C C . LEU A 1 169 ? 22.406 6.609 -9.375 1 42.34 169 LEU A C 1
ATOM 1334 O O . LEU A 1 169 ? 23.625 6.84 -9.406 1 42.34 169 LEU A O 1
ATOM 1338 N N . THR A 1 170 ? 21.844 5.477 -9.086 1 40.09 170 THR A N 1
ATOM 1339 C CA . THR A 1 170 ? 22.734 4.367 -8.766 1 40.09 170 THR A CA 1
ATOM 1340 C C . THR A 1 170 ? 22.953 3.477 -9.984 1 40.09 170 THR A C 1
ATOM 1342 O O . THR A 1 170 ? 23.938 2.736 -10.055 1 40.09 170 THR A O 1
ATOM 1345 N N . TRP A 1 171 ? 21.875 3.156 -10.805 1 37.97 171 TRP A N 1
ATOM 1346 C CA . TRP A 1 171 ? 22 2.215 -11.914 1 37.97 171 TRP A CA 1
ATOM 1347 C C . TRP A 1 171 ? 22.406 2.934 -13.203 1 37.97 171 TRP A C 1
ATOM 1349 O O . TRP A 1 171 ? 22.094 4.113 -13.375 1 37.97 171 TRP A O 1
ATOM 1359 N N . GLN A 1 172 ? 23.375 2.432 -13.977 1 39.91 172 GLN A N 1
ATOM 1360 C CA . GLN A 1 172 ? 23.656 2.916 -15.32 1 39.91 172 GLN A CA 1
ATOM 1361 C C . GLN A 1 172 ? 22.359 3.168 -16.094 1 39.91 172 GLN A C 1
ATOM 1363 O O . GLN A 1 172 ? 22.266 4.129 -16.859 1 39.91 172 GLN A O 1
ATOM 1368 N N . SER A 1 173 ? 21.406 1.937 -16.5 1 33.62 173 SER A N 1
ATOM 1369 C CA . SER A 1 173 ? 20.312 2.277 -17.406 1 33.62 173 SER A CA 1
ATOM 1370 C C . SER A 1 173 ? 18.953 2.125 -16.719 1 33.62 173 SER A C 1
ATOM 1372 O O . SER A 1 173 ? 18.562 1.019 -16.328 1 33.62 173 SER A O 1
ATOM 1374 N N . PRO A 1 174 ? 18.469 2.959 -15.984 1 38.16 174 PRO A N 1
ATOM 1375 C CA . PRO A 1 174 ? 17.078 3.018 -15.516 1 38.16 174 PRO A CA 1
ATOM 1376 C C . PRO A 1 174 ? 16.078 2.654 -16.594 1 38.16 174 PRO A C 1
ATOM 1378 O O . PRO A 1 174 ? 14.945 2.256 -16.297 1 38.16 174 PRO A O 1
ATOM 1381 N N . GLY A 1 175 ? 16.422 2.881 -17.719 1 35.84 175 GLY A N 1
ATOM 1382 C CA . GLY A 1 175 ? 15.617 2.609 -18.906 1 35.84 175 GLY A CA 1
ATOM 1383 C C . GLY A 1 175 ? 15.148 1.171 -18.984 1 35.84 175 GLY A C 1
ATOM 1384 O O . GLY A 1 175 ? 14.016 0.907 -19.406 1 35.84 175 GLY A O 1
ATOM 1385 N N . ASP A 1 176 ? 16.047 0.365 -18.453 1 38.47 176 ASP A N 1
ATOM 1386 C CA . ASP A 1 176 ? 15.68 -1.031 -18.672 1 38.47 176 ASP A CA 1
ATOM 1387 C C . ASP A 1 176 ? 14.523 -1.442 -17.75 1 38.47 176 ASP A C 1
ATOM 1389 O O . ASP A 1 176 ? 13.625 -2.168 -18.172 1 38.47 176 ASP A O 1
ATOM 1393 N N . ILE A 1 177 ? 14.555 -1.084 -16.5 1 39.81 177 ILE A N 1
ATOM 1394 C CA . ILE A 1 177 ? 13.469 -1.442 -15.594 1 39.81 177 ILE A CA 1
ATOM 1395 C C . ILE A 1 177 ? 12.188 -0.737 -16.031 1 39.81 177 ILE A C 1
ATOM 1397 O O . ILE A 1 177 ? 11.117 -1.348 -16.062 1 39.81 177 ILE A O 1
ATOM 1401 N N . LEU A 1 178 ? 12.281 0.512 -16.359 1 40.81 178 LEU A N 1
ATOM 1402 C CA . LEU A 1 178 ? 11.133 1.274 -16.844 1 40.81 178 LEU A CA 1
ATOM 1403 C C . LEU A 1 178 ? 10.625 0.703 -18.172 1 40.81 178 LEU A C 1
ATOM 1405 O O . LEU A 1 178 ? 9.414 0.632 -18.391 1 40.81 178 LEU A O 1
ATOM 1409 N N . GLN A 1 179 ? 11.609 0.383 -19.031 1 39.97 179 GLN A N 1
ATOM 1410 C CA . GLN A 1 179 ? 11.195 -0.263 -20.281 1 39.97 179 GLN A CA 1
ATOM 1411 C C . GLN A 1 179 ? 10.406 -1.54 -20 1 39.97 179 GLN A C 1
ATOM 1413 O O . GLN A 1 179 ? 9.391 -1.8 -20.641 1 39.97 179 GLN A O 1
ATOM 1418 N N . LYS A 1 180 ? 10.828 -2.186 -19.047 1 39.88 180 LYS A N 1
ATOM 1419 C CA . LYS A 1 180 ? 10.117 -3.422 -18.75 1 39.88 180 LYS A CA 1
ATOM 1420 C C . LYS A 1 180 ? 8.742 -3.131 -18.141 1 39.88 180 LYS A C 1
ATOM 1422 O O . LYS A 1 180 ? 7.75 -3.77 -18.516 1 39.88 180 LYS A O 1
ATOM 1427 N N . VAL A 1 181 ? 8.625 -2.227 -17.359 1 40.62 181 VAL A N 1
ATOM 1428 C CA . VAL A 1 181 ? 7.32 -1.825 -16.844 1 40.62 181 VAL A CA 1
ATOM 1429 C C . VAL A 1 181 ? 6.5 -1.185 -17.969 1 40.62 181 VAL A C 1
ATOM 1431 O O . VAL A 1 181 ? 5.316 -1.484 -18.125 1 40.62 181 VAL A O 1
ATOM 1434 N N . ALA A 1 182 ? 7.137 -0.25 -18.734 1 40.53 182 ALA A N 1
ATOM 1435 C CA . ALA A 1 182 ? 6.469 0.376 -19.875 1 40.53 182 ALA A CA 1
ATOM 1436 C C . ALA A 1 182 ? 6.109 -0.658 -20.938 1 40.53 182 ALA A C 1
ATOM 1438 O O . ALA A 1 182 ? 5.02 -0.615 -21.516 1 40.53 182 ALA A O 1
ATOM 1439 N N . ASP A 1 183 ? 7.105 -1.418 -21.344 1 40.16 183 ASP A N 1
ATOM 1440 C CA . ASP A 1 183 ? 6.852 -2.475 -22.312 1 40.16 183 ASP A CA 1
ATOM 1441 C C . ASP A 1 183 ? 5.684 -3.355 -21.875 1 40.16 183 ASP A C 1
ATOM 1443 O O . ASP A 1 183 ? 4.879 -3.785 -22.703 1 40.16 183 ASP A O 1
ATOM 1447 N N . TYR A 1 184 ? 5.742 -3.705 -20.75 1 33.88 184 TYR A N 1
ATOM 1448 C CA . TYR A 1 184 ? 4.668 -4.551 -20.25 1 33.88 184 TYR A CA 1
ATOM 1449 C C . TYR A 1 184 ? 3.359 -3.773 -20.156 1 33.88 184 TYR A C 1
ATOM 1451 O O . TYR A 1 184 ? 2.291 -4.312 -20.453 1 33.88 184 TYR A O 1
ATOM 1459 N N . GLU A 1 185 ? 3.459 -2.59 -19.75 1 39.69 185 GLU A N 1
ATOM 1460 C CA . GLU A 1 185 ? 2.256 -1.763 -19.766 1 39.69 185 GLU A CA 1
ATOM 1461 C C . GLU A 1 185 ? 1.772 -1.521 -21.188 1 39.69 185 GLU A C 1
ATOM 1463 O O . GLU A 1 185 ? 0.571 -1.381 -21.438 1 39.69 185 GLU A O 1
ATOM 1468 N N . ALA A 1 186 ? 2.643 -1.233 -22.078 1 39.69 186 ALA A N 1
ATOM 1469 C CA . ALA A 1 186 ? 2.293 -1.134 -23.5 1 39.69 186 ALA A CA 1
ATOM 1470 C C . ALA A 1 186 ? 1.423 -2.311 -23.938 1 39.69 186 ALA A C 1
ATOM 1472 O O . ALA A 1 186 ? 0.604 -2.182 -24.844 1 39.69 186 ALA A O 1
ATOM 1473 N N . VAL A 1 187 ? 1.604 -3.385 -23.516 1 36.62 187 VAL A N 1
ATOM 1474 C CA . VAL A 1 187 ? 0.761 -4.52 -23.875 1 36.62 187 VAL A CA 1
ATOM 1475 C C . VAL A 1 187 ? -0.592 -4.402 -23.172 1 36.62 187 VAL A C 1
ATOM 1477 O O . VAL A 1 187 ? -1.621 -4.789 -23.734 1 36.62 187 VAL A O 1
ATOM 1480 N N . HIS A 1 188 ? -0.802 -3.947 -22.016 1 33.03 188 HIS A N 1
ATOM 1481 C CA . HIS A 1 188 ? -2.104 -3.732 -21.391 1 33.03 188 HIS A CA 1
ATOM 1482 C C . HIS A 1 188 ? -2.268 -2.283 -20.953 1 33.03 188 HIS A C 1
ATOM 1484 O O . HIS A 1 188 ? -1.701 -1.873 -19.938 1 33.03 188 HIS A O 1
ATOM 1490 N N . PRO A 1 189 ? -2.742 -1.365 -21.828 1 33.38 189 PRO A N 1
ATOM 1491 C CA . PRO A 1 189 ? -2.879 0.073 -21.594 1 33.38 189 PRO A CA 1
ATOM 1492 C C . PRO A 1 189 ? -3.699 0.387 -20.344 1 33.38 189 PRO A C 1
ATOM 1494 O O . PRO A 1 189 ? -4.863 -0.016 -20.25 1 33.38 189 PRO A O 1
ATOM 1497 N N . VAL A 1 190 ? -3.215 0.233 -19.234 1 35.03 190 VAL A N 1
ATOM 1498 C CA . VAL A 1 190 ? -4.031 0.75 -18.141 1 35.03 190 VAL A CA 1
ATOM 1499 C C . VAL A 1 190 ? -3.998 2.277 -18.141 1 35.03 190 VAL A C 1
ATOM 1501 O O . VAL A 1 190 ? -2.988 2.881 -18.516 1 35.03 190 VAL A O 1
ATOM 1504 N N . GLN A 1 191 ? -5.039 3.055 -18.234 1 34.41 191 GLN A N 1
ATOM 1505 C CA . GLN A 1 191 ? -5.266 4.488 -18.391 1 34.41 191 GLN A CA 1
ATOM 1506 C C . GLN A 1 191 ? -4.277 5.297 -17.562 1 34.41 191 GLN A C 1
ATOM 1508 O O . GLN A 1 191 ? -3.975 6.445 -17.891 1 34.41 191 GLN A O 1
ATOM 1513 N N . GLY A 1 192 ? -3.93 4.918 -16.516 1 34.44 192 GLY A N 1
ATOM 1514 C CA . GLY A 1 192 ? -3.174 5.758 -15.609 1 34.44 192 GLY A CA 1
ATOM 1515 C C . GLY A 1 192 ? -1.711 5.891 -15.984 1 34.44 192 GLY A C 1
ATOM 1516 O O . GLY A 1 192 ? -0.948 6.582 -15.312 1 34.44 192 GLY A O 1
ATOM 1517 N N . MET A 1 193 ? -1.202 5.215 -16.891 1 36.75 193 MET A N 1
ATOM 1518 C CA . MET A 1 193 ? 0.214 5.09 -17.234 1 36.75 193 MET A CA 1
ATOM 1519 C C . MET A 1 193 ? 0.652 6.215 -18.172 1 36.75 193 MET A C 1
ATOM 1521 O O . MET A 1 193 ? 1.844 6.508 -18.266 1 36.75 193 MET A O 1
ATOM 1525 N N . MET A 1 194 ? -0.208 6.848 -18.828 1 36.34 194 MET A N 1
ATOM 1526 C CA . MET A 1 194 ? 0.225 7.941 -19.688 1 36.34 194 MET A CA 1
ATOM 1527 C C . MET A 1 194 ? 1.039 8.969 -18.906 1 36.34 194 MET A C 1
ATOM 1529 O O . MET A 1 194 ? 1.973 9.562 -19.438 1 36.34 194 MET A O 1
ATOM 1533 N N . ASP A 1 195 ? 0.694 9.039 -17.828 1 36.66 195 ASP A N 1
ATOM 1534 C CA . ASP A 1 195 ? 1.355 10.078 -17.031 1 36.66 195 ASP A CA 1
ATOM 1535 C C . ASP A 1 195 ? 2.777 9.656 -16.656 1 36.66 195 ASP A C 1
ATOM 1537 O O . ASP A 1 195 ? 3.678 10.5 -16.594 1 36.66 195 ASP A O 1
ATOM 1541 N N . PHE A 1 196 ? 3.006 8.336 -16.609 1 35.22 196 PHE A N 1
ATOM 1542 C CA . PHE A 1 196 ? 4.344 7.867 -16.281 1 35.22 196 PHE A CA 1
ATOM 1543 C C . PHE A 1 196 ? 5.309 8.117 -17.422 1 35.22 196 PHE A C 1
ATOM 1545 O O . PHE A 1 196 ? 6.438 8.578 -17.219 1 35.22 196 PHE A O 1
ATOM 1552 N N . LYS A 1 197 ? 4.898 7.879 -18.641 1 39.41 197 LYS A N 1
ATOM 1553 C CA . LYS A 1 197 ? 5.754 8.141 -19.797 1 39.41 197 LYS A CA 1
ATOM 1554 C C . LYS A 1 197 ? 6.113 9.625 -19.891 1 39.41 197 LYS A C 1
ATOM 1556 O O . LYS A 1 197 ? 7.246 9.977 -20.219 1 39.41 197 LYS A O 1
ATOM 1561 N N . LYS A 1 198 ? 5.227 10.453 -19.75 1 41.03 198 LYS A N 1
ATOM 1562 C CA . LYS A 1 198 ? 5.457 11.891 -19.812 1 41.03 198 LYS A CA 1
ATOM 1563 C C . LYS A 1 198 ? 6.465 12.344 -18.766 1 41.03 198 LYS A C 1
ATOM 1565 O O . LYS A 1 198 ? 7.293 13.227 -19.031 1 41.03 198 LYS A O 1
ATOM 1570 N N . ARG A 1 199 ? 6.43 11.695 -17.844 1 34.97 199 ARG A N 1
ATOM 1571 C CA . ARG A 1 199 ? 7.328 12.07 -16.75 1 34.97 199 ARG A CA 1
ATOM 1572 C C . ARG A 1 199 ? 8.742 11.562 -17 1 34.97 199 ARG A C 1
ATOM 1574 O O . ARG A 1 199 ? 9.719 12.266 -16.75 1 34.97 199 ARG A O 1
ATOM 1581 N N . VAL A 1 200 ? 8.812 10.375 -17.609 1 36.84 200 VAL A N 1
ATOM 1582 C CA . VAL A 1 200 ? 10.125 9.836 -17.953 1 36.84 200 VAL A CA 1
ATOM 1583 C C . VAL A 1 200 ? 10.586 10.406 -19.297 1 36.84 200 VAL A C 1
ATOM 1585 O O . VAL A 1 200 ? 11.781 10.555 -19.531 1 36.84 200 VAL A O 1
ATOM 1588 N N . GLY A 1 201 ? 9.695 10.656 -20.25 1 36.66 201 GLY A N 1
ATOM 1589 C CA . GLY A 1 201 ? 10.07 11.281 -21.5 1 36.66 201 GLY A CA 1
ATOM 1590 C C . GLY A 1 201 ? 10.734 12.633 -21.328 1 36.66 201 GLY A C 1
ATOM 1591 O O . GLY A 1 201 ? 11.531 13.047 -22.172 1 36.66 201 GLY A O 1
ATOM 1592 N N . SER A 1 202 ? 10.32 13.344 -20.469 1 35.44 202 SER A N 1
ATOM 1593 C CA . SER A 1 202 ? 10.984 14.625 -20.281 1 35.44 202 SER A CA 1
ATOM 1594 C C . SER A 1 202 ? 12.469 14.445 -19.969 1 35.44 202 SER A C 1
ATOM 1596 O O . SER A 1 202 ? 13.273 15.336 -20.219 1 35.44 202 SER A O 1
ATOM 1598 N N . TYR A 1 203 ? 12.805 13.25 -19.578 1 31.02 203 TYR A N 1
ATOM 1599 C CA . TYR A 1 203 ? 14.242 13.062 -19.391 1 31.02 203 TYR A CA 1
ATOM 1600 C C . TYR A 1 203 ? 14.891 12.555 -20.672 1 31.02 203 TYR A C 1
ATOM 1602 O O . TYR A 1 203 ? 16.094 12.289 -20.719 1 31.02 203 TYR A O 1
ATOM 1610 N N . ARG A 1 204 ? 14.148 12.234 -21.766 1 34.12 204 ARG A N 1
ATOM 1611 C CA . ARG A 1 204 ? 14.797 11.859 -23.016 1 34.12 204 ARG A CA 1
ATOM 1612 C C . ARG A 1 204 ? 15.539 13.039 -23.625 1 34.12 204 ARG A C 1
ATOM 1614 O O . ARG A 1 204 ? 16.016 12.961 -24.766 1 34.12 204 ARG A O 1
ATOM 1621 N N . ARG A 1 205 ? 15.688 14.125 -23 1 32.25 205 ARG A N 1
ATOM 1622 C CA . ARG A 1 205 ? 16.578 15.062 -23.672 1 32.25 205 ARG A CA 1
ATOM 1623 C C . ARG A 1 205 ? 18 14.508 -23.734 1 32.25 205 ARG A C 1
ATOM 1625 O O . ARG A 1 205 ? 18.906 15.148 -24.281 1 32.25 205 ARG A O 1
ATOM 1632 N N . LEU A 1 206 ? 18.156 13.219 -23.234 1 30.23 206 LEU A N 1
ATOM 1633 C CA . LEU A 1 206 ? 19.547 12.781 -23.312 1 30.23 206 LEU A CA 1
ATOM 1634 C C . LEU A 1 206 ? 19.828 12.125 -24.672 1 30.23 206 LEU A C 1
ATOM 1636 O O . LEU A 1 206 ? 20.938 11.664 -24.922 1 30.23 206 LEU A O 1
ATOM 1640 N N . ARG A 1 207 ? 18.812 11.828 -25.562 1 30.41 207 ARG A N 1
ATOM 1641 C CA . ARG A 1 207 ? 19.219 11.258 -26.844 1 30.41 207 ARG A CA 1
ATOM 1642 C C . ARG A 1 207 ? 20.031 12.266 -27.656 1 30.41 207 ARG A C 1
ATOM 1644 O O . ARG A 1 207 ? 20.828 11.875 -28.516 1 30.41 207 ARG A O 1
ATOM 1651 N N . ASP A 1 208 ? 19.766 13.531 -27.578 1 32.69 208 ASP A N 1
ATOM 1652 C CA . ASP A 1 208 ? 20.328 14.375 -28.625 1 32.69 208 ASP A CA 1
ATOM 1653 C C . ASP A 1 208 ? 21.844 14.492 -28.484 1 32.69 208 ASP A C 1
ATOM 1655 O O . ASP A 1 208 ? 22.5 15.18 -29.266 1 32.69 208 ASP A O 1
ATOM 1659 N N . TRP A 1 209 ? 22.422 13.93 -27.391 1 30.64 209 TRP A N 1
ATOM 1660 C CA . TRP A 1 209 ? 23.859 14.227 -27.422 1 30.64 209 TRP A CA 1
ATOM 1661 C C . TRP A 1 209 ? 24.562 13.367 -28.469 1 30.64 209 TRP A C 1
ATOM 1663 O O . TRP A 1 209 ? 25.484 13.828 -29.141 1 30.64 209 TRP A O 1
ATOM 1673 N N . GLU A 1 210 ? 24.141 12.109 -28.766 1 29.95 210 GLU A N 1
ATOM 1674 C CA . GLU A 1 210 ? 25.109 11.344 -29.531 1 29.95 210 GLU A CA 1
ATOM 1675 C C . GLU A 1 210 ? 25.078 11.75 -31.016 1 29.95 210 GLU A C 1
ATOM 1677 O O . GLU A 1 210 ? 25.891 11.258 -31.812 1 29.95 210 GLU A O 1
ATOM 1682 N N . GLY A 1 211 ? 24.125 12.562 -31.469 1 29.44 211 GLY A N 1
ATOM 1683 C CA . GLY A 1 211 ? 24.156 12.648 -32.906 1 29.44 211 GLY A CA 1
ATOM 1684 C C . GLY A 1 211 ? 25.328 13.445 -33.438 1 29.44 211 GLY A C 1
ATOM 1685 O O . GLY A 1 211 ? 25.453 13.633 -34.656 1 29.44 211 GLY A O 1
ATOM 1686 N N . THR A 1 212 ? 25.906 14.312 -32.656 1 30.72 212 THR A N 1
ATOM 1687 C CA . THR A 1 212 ? 26.781 15.188 -33.406 1 30.72 212 THR A CA 1
ATOM 1688 C C . THR A 1 212 ? 28.078 14.461 -33.781 1 30.72 212 THR A C 1
ATOM 1690 O O . THR A 1 212 ? 29.016 15.078 -34.281 1 30.72 212 THR A O 1
ATOM 1693 N N . GLY A 1 213 ? 28.234 13.109 -33.531 1 24.42 213 GLY A N 1
ATOM 1694 C CA . GLY A 1 213 ? 29.5 12.688 -34.094 1 24.42 213 GLY A CA 1
ATOM 1695 C C . GLY A 1 213 ? 29.531 12.641 -35.594 1 24.42 213 GLY A C 1
ATOM 1696 O O . GLY A 1 213 ? 30.516 12.219 -36.219 1 24.42 213 GLY A O 1
ATOM 1697 N N . ARG A 1 214 ? 28.672 13.367 -36.438 1 21.3 214 ARG A N 1
ATOM 1698 C CA . ARG A 1 214 ? 29.297 13.477 -37.781 1 21.3 214 ARG A CA 1
ATOM 1699 C C . ARG A 1 214 ? 30.359 14.562 -37.781 1 21.3 214 ARG A C 1
ATOM 1701 O O . ARG A 1 214 ? 30.188 15.617 -37.156 1 21.3 214 ARG A O 1
ATOM 1708 N N . MET B 1 1 ? 30.234 59.094 -37.969 1 25.33 1 MET B N 1
ATOM 1709 C CA . MET B 1 1 ? 29.109 59.75 -37.281 1 25.33 1 MET B CA 1
ATOM 1710 C C . MET B 1 1 ? 27.938 58.781 -37.125 1 25.33 1 MET B C 1
ATOM 1712 O O . MET B 1 1 ? 26.797 59.219 -36.938 1 25.33 1 MET B O 1
ATOM 1716 N N . ILE B 1 2 ? 28.234 57.438 -37.406 1 31.84 2 ILE B N 1
ATOM 1717 C CA . ILE B 1 2 ? 27.219 56.406 -37.5 1 31.84 2 ILE B CA 1
ATOM 1718 C C . ILE B 1 2 ? 26.625 56.156 -36.125 1 31.84 2 ILE B C 1
ATOM 1720 O O . ILE B 1 2 ? 26.844 55.094 -35.531 1 31.84 2 ILE B O 1
ATOM 1724 N N . GLN B 1 3 ? 26.719 57.219 -35.25 1 23.06 3 GLN B N 1
ATOM 1725 C CA . GLN B 1 3 ? 26.453 57.156 -33.844 1 23.06 3 GLN B CA 1
ATOM 1726 C C . GLN B 1 3 ? 25.031 56.688 -33.562 1 23.06 3 GLN B C 1
ATOM 1728 O O . GLN B 1 3 ? 24.797 55.875 -32.688 1 23.06 3 GLN B O 1
ATOM 1733 N N . ARG B 1 4 ? 24.016 57.562 -33.875 1 25.06 4 ARG B N 1
ATOM 1734 C CA . ARG B 1 4 ? 22.969 58.031 -32.969 1 25.06 4 ARG B CA 1
ATOM 1735 C C . ARG B 1 4 ? 21.828 57.031 -32.875 1 25.06 4 ARG B C 1
ATOM 1737 O O . ARG B 1 4 ? 20.969 57.156 -31.984 1 25.06 4 ARG B O 1
ATOM 1744 N N . MET B 1 5 ? 21.453 56.5 -34.031 1 27.67 5 MET B N 1
ATOM 1745 C CA . MET B 1 5 ? 20.016 56.281 -33.938 1 27.67 5 MET B CA 1
ATOM 1746 C C . MET B 1 5 ? 19.734 55.125 -32.969 1 27.67 5 MET B C 1
ATOM 1748 O O . MET B 1 5 ? 19.734 53.938 -33.375 1 27.67 5 MET B O 1
ATOM 1752 N N . LEU B 1 6 ? 20.453 55.094 -31.766 1 30.73 6 LEU B N 1
ATOM 1753 C CA . LEU B 1 6 ? 20.156 53.938 -30.922 1 30.73 6 LEU B CA 1
ATOM 1754 C C . LEU B 1 6 ? 18.672 53.938 -30.562 1 30.73 6 LEU B C 1
ATOM 1756 O O . LEU B 1 6 ? 18.141 54.906 -30 1 30.73 6 LEU B O 1
ATOM 1760 N N . PRO B 1 7 ? 17.812 53.312 -31.406 1 32.44 7 PRO B N 1
ATOM 1761 C CA . PRO B 1 7 ? 16.406 53.375 -31 1 32.44 7 PRO B CA 1
ATOM 1762 C C . PRO B 1 7 ? 16.203 53.062 -29.531 1 32.44 7 PRO B C 1
ATOM 1764 O O . PRO B 1 7 ? 17.016 52.375 -28.922 1 32.44 7 PRO B O 1
ATOM 1767 N N . ALA B 1 8 ? 15.508 53.969 -28.766 1 31.91 8 ALA B N 1
ATOM 1768 C CA . ALA B 1 8 ? 14.992 53.844 -27.406 1 31.91 8 ALA B CA 1
ATOM 1769 C C . ALA B 1 8 ? 14.289 52.531 -27.188 1 31.91 8 ALA B C 1
ATOM 1771 O O . ALA B 1 8 ? 13.297 52.219 -27.859 1 31.91 8 ALA B O 1
ATOM 1772 N N . TRP B 1 9 ? 15.031 51.344 -26.969 1 31.03 9 TRP B N 1
ATOM 1773 C CA . TRP B 1 9 ? 14.461 50.062 -26.484 1 31.03 9 TRP B CA 1
ATOM 1774 C C . TRP B 1 9 ? 13.547 50.312 -25.281 1 31.03 9 TRP B C 1
ATOM 1776 O O . TRP B 1 9 ? 14.016 50.688 -24.203 1 31.03 9 TRP B O 1
ATOM 1786 N N . THR B 1 10 ? 12.422 51.062 -25.531 1 32.22 10 THR B N 1
ATOM 1787 C CA . THR B 1 10 ? 11.406 51.219 -24.484 1 32.22 10 THR B CA 1
ATOM 1788 C C . THR B 1 10 ? 11.211 49.906 -23.75 1 32.22 10 THR B C 1
ATOM 1790 O O . THR B 1 10 ? 11.297 48.812 -24.344 1 32.22 10 THR B O 1
ATOM 1793 N N . SER B 1 11 ? 11.477 50 -22.453 1 32.25 11 SER B N 1
ATOM 1794 C CA . SER B 1 11 ? 11.305 49.094 -21.312 1 32.25 11 SER B CA 1
ATOM 1795 C C . SER B 1 11 ? 9.898 48.5 -21.297 1 32.25 11 SER B C 1
ATOM 1797 O O . SER B 1 11 ? 8.922 49.188 -21.047 1 32.25 11 SER B O 1
ATOM 1799 N N . LEU B 1 12 ? 9.492 47.781 -22.406 1 34.41 12 LEU B N 1
ATOM 1800 C CA . LEU B 1 12 ? 8.242 47.062 -22.203 1 34.41 12 LEU B CA 1
ATOM 1801 C C . LEU B 1 12 ? 8.266 46.281 -20.891 1 34.41 12 LEU B C 1
ATOM 1803 O O . LEU B 1 12 ? 8.852 45.219 -20.797 1 34.41 12 LEU B O 1
ATOM 1807 N N . ARG B 1 13 ? 8.25 47.062 -19.828 1 32.34 13 ARG B N 1
ATOM 1808 C CA . ARG B 1 13 ? 7.863 46.5 -18.531 1 32.34 13 ARG B CA 1
ATOM 1809 C C . ARG B 1 13 ? 6.59 45.656 -18.672 1 32.34 13 ARG B C 1
ATOM 1811 O O . ARG B 1 13 ? 5.496 46.219 -18.797 1 32.34 13 ARG B O 1
ATOM 1818 N N . SER B 1 14 ? 6.637 44.625 -19.453 1 35.41 14 SER B N 1
ATOM 1819 C CA . SER B 1 14 ? 5.543 43.656 -19.281 1 35.41 14 SER B CA 1
ATOM 1820 C C . SER B 1 14 ? 5.234 43.438 -17.812 1 35.41 14 SER B C 1
ATOM 1822 O O . SER B 1 14 ? 6.129 43.094 -17.031 1 35.41 14 SER B O 1
ATOM 1824 N N . THR B 1 15 ? 4.422 44.312 -17.281 1 33.78 15 THR B N 1
ATOM 1825 C CA . THR B 1 15 ? 3.797 43.969 -16.016 1 33.78 15 THR B CA 1
ATOM 1826 C C . THR B 1 15 ? 3.387 42.5 -15.977 1 33.78 15 THR B C 1
ATOM 1828 O O . THR B 1 15 ? 2.494 42.094 -16.719 1 33.78 15 THR B O 1
ATOM 1831 N N . VAL B 1 16 ? 4.289 41.688 -15.859 1 32.88 16 VAL B N 1
ATOM 1832 C CA . VAL B 1 16 ? 3.926 40.344 -15.391 1 32.88 16 VAL B CA 1
ATOM 1833 C C . VAL B 1 16 ? 2.895 40.469 -14.266 1 32.88 16 VAL B C 1
ATOM 1835 O O . VAL B 1 16 ? 3.209 40.938 -13.172 1 32.88 16 VAL B O 1
ATOM 1838 N N . ARG B 1 17 ? 1.822 41.031 -14.609 1 33.19 17 ARG B N 1
ATOM 1839 C CA . ARG B 1 17 ? 0.787 40.781 -13.609 1 33.19 17 ARG B CA 1
ATOM 1840 C C . ARG B 1 17 ? 0.958 39.406 -12.992 1 33.19 17 ARG B C 1
ATOM 1842 O O . ARG B 1 17 ? 1.086 38.406 -13.703 1 33.19 17 ARG B O 1
ATOM 1849 N N . SER B 1 18 ? 1.696 39.344 -11.977 1 33.75 18 SER B N 1
ATOM 1850 C CA . SER B 1 18 ? 1.577 38.094 -11.203 1 33.75 18 SER B CA 1
ATOM 1851 C C . SER B 1 18 ? 0.168 37.531 -11.297 1 33.75 18 SER B C 1
ATOM 1853 O O . SER B 1 18 ? -0.784 38.125 -10.781 1 33.75 18 SER B O 1
ATOM 1855 N N . VAL B 1 19 ? -0.352 37.281 -12.461 1 35.34 19 VAL B N 1
ATOM 1856 C CA . VAL B 1 19 ? -1.556 36.469 -12.391 1 35.34 19 VAL B CA 1
ATOM 1857 C C . VAL B 1 19 ? -1.556 35.656 -11.094 1 35.34 19 VAL B C 1
ATOM 1859 O O . VAL B 1 19 ? -0.74 34.75 -10.922 1 35.34 19 VAL B O 1
ATOM 1862 N N . GLN B 1 20 ? -1.511 36.219 -9.914 1 36.28 20 GLN B N 1
ATOM 1863 C CA . GLN B 1 20 ? -1.909 35.531 -8.688 1 36.28 20 GLN B CA 1
ATOM 1864 C C . GLN B 1 20 ? -2.848 34.375 -8.977 1 36.28 20 GLN B C 1
ATOM 1866 O O . GLN B 1 20 ? -4.02 34.594 -9.305 1 36.28 20 GLN B O 1
ATOM 1871 N N . THR B 1 21 ? -2.682 33.531 -9.836 1 44.62 21 THR B N 1
ATOM 1872 C CA . THR B 1 21 ? -3.486 32.375 -10.125 1 44.62 21 THR B CA 1
ATOM 1873 C C . THR B 1 21 ? -4.266 31.922 -8.891 1 44.62 21 THR B C 1
ATOM 1875 O O . THR B 1 21 ? -3.682 31.703 -7.824 1 44.62 21 THR B O 1
ATOM 1878 N N . ASP B 1 22 ? -5.434 32.375 -8.648 1 50.44 22 ASP B N 1
ATOM 1879 C CA . ASP B 1 22 ? -6.57 32.125 -7.758 1 50.44 22 ASP B CA 1
ATOM 1880 C C . ASP B 1 22 ? -6.598 30.703 -7.262 1 50.44 22 ASP B C 1
ATOM 1882 O O . ASP B 1 22 ? -7.395 29.891 -7.738 1 50.44 22 ASP B O 1
ATOM 1886 N N . ALA B 1 23 ? -5.559 30.203 -7.02 1 63.41 23 ALA B N 1
ATOM 1887 C CA . ALA B 1 23 ? -5.523 28.797 -6.621 1 63.41 23 ALA B CA 1
ATOM 1888 C C . ALA B 1 23 ? -6.457 28.531 -5.441 1 63.41 23 ALA B C 1
ATOM 1890 O O . ALA B 1 23 ? -6.652 29.406 -4.594 1 63.41 23 ALA B O 1
ATOM 1891 N N . LEU B 1 24 ? -7.512 27.766 -5.555 1 75.38 24 LEU B N 1
ATOM 1892 C CA . LEU B 1 24 ? -8.414 27.266 -4.523 1 75.38 24 LEU B CA 1
ATOM 1893 C C . LEU B 1 24 ? -7.684 27.094 -3.195 1 75.38 24 LEU B C 1
ATOM 1895 O O . LEU B 1 24 ? -6.539 26.641 -3.166 1 75.38 24 LEU B O 1
ATOM 1899 N N . PRO B 1 25 ? -8.188 27.859 -2.131 1 90.38 25 PRO B N 1
ATOM 1900 C CA . PRO B 1 25 ? -7.598 27.625 -0.812 1 90.38 25 PRO B CA 1
ATOM 1901 C C . PRO B 1 25 ? -7.324 26.141 -0.553 1 90.38 25 PRO B C 1
ATOM 1903 O O . PRO B 1 25 ? -8.078 25.281 -1.016 1 90.38 25 PRO B O 1
ATOM 1906 N N . LEU B 1 26 ? -6.203 25.875 0.068 1 92.38 26 LEU B N 1
ATOM 1907 C CA . LEU B 1 26 ? -5.77 24.5 0.302 1 92.38 26 LEU B CA 1
ATOM 1908 C C . LEU B 1 26 ? -6.883 23.688 0.951 1 92.38 26 LEU B C 1
ATOM 1910 O O . LEU B 1 26 ? -7.125 22.531 0.561 1 92.38 26 LEU B O 1
ATOM 1914 N N . THR B 1 27 ? -7.508 24.328 1.929 1 91.31 27 THR B N 1
ATOM 1915 C CA . THR B 1 27 ? -8.578 23.641 2.637 1 91.31 27 THR B CA 1
ATOM 1916 C C . THR B 1 27 ? -9.68 23.219 1.672 1 91.31 27 THR B C 1
ATOM 1918 O O . THR B 1 27 ? -10.219 22.109 1.772 1 91.31 27 THR B O 1
ATOM 1921 N N . GLU B 1 28 ? -10 24.094 0.819 1 92.75 28 GLU B N 1
ATOM 1922 C CA . GLU B 1 28 ? -11.031 23.797 -0.163 1 92.75 28 GLU B CA 1
ATOM 1923 C C . GLU B 1 28 ? -10.57 22.719 -1.135 1 92.75 28 GLU B C 1
ATOM 1925 O O . GLU B 1 28 ? -11.344 21.828 -1.503 1 92.75 28 GLU B O 1
ATOM 1930 N N . LEU B 1 29 ? -9.375 22.828 -1.522 1 94.62 29 LEU B N 1
ATOM 1931 C CA . LEU B 1 29 ? -8.797 21.812 -2.398 1 94.62 29 LEU B CA 1
ATOM 1932 C C . LEU B 1 29 ? -8.859 20.438 -1.747 1 94.62 29 LEU B C 1
ATOM 1934 O O . LEU B 1 29 ? -9.289 19.453 -2.375 1 94.62 29 LEU B O 1
ATOM 1938 N N . LEU B 1 30 ? -8.5 20.312 -0.51 1 96.12 30 LEU B N 1
ATOM 1939 C CA . LEU B 1 30 ? -8.422 19.047 0.209 1 96.12 30 LEU B CA 1
ATOM 1940 C C . LEU B 1 30 ? -9.812 18.469 0.449 1 96.12 30 LEU B C 1
ATOM 1942 O O . LEU B 1 30 ? -10.016 17.25 0.365 1 96.12 30 LEU B O 1
ATOM 1946 N N . THR B 1 31 ? -10.797 19.312 0.65 1 93 31 THR B N 1
ATOM 1947 C CA . THR B 1 31 ? -12.164 18.859 0.892 1 93 31 THR B CA 1
ATOM 1948 C C . THR B 1 31 ? -12.766 18.266 -0.377 1 93 31 THR B C 1
ATOM 1950 O O . THR B 1 31 ? -13.641 17.406 -0.307 1 93 31 THR B O 1
ATOM 1953 N N . ASN B 1 32 ? -12.211 18.719 -1.454 1 92.62 32 ASN B N 1
ATOM 1954 C CA . ASN B 1 32 ? -12.734 18.25 -2.73 1 92.62 32 ASN B CA 1
ATOM 1955 C C . ASN B 1 32 ? -12.008 16.984 -3.201 1 92.62 32 ASN B C 1
ATOM 1957 O O . ASN B 1 32 ? -12.391 16.375 -4.195 1 92.62 32 ASN B O 1
ATOM 1961 N N . LEU B 1 33 ? -11.078 16.625 -2.486 1 94.12 33 LEU B N 1
ATOM 1962 C CA . LEU B 1 33 ? -10.336 15.422 -2.854 1 94.12 33 LEU B CA 1
ATOM 1963 C C . LEU B 1 33 ? -11.086 14.164 -2.414 1 94.12 33 LEU B C 1
ATOM 1965 O O . LEU B 1 33 ? -11.594 14.102 -1.29 1 94.12 33 LEU B O 1
ATOM 1969 N N . ASN B 1 34 ? -11.289 13.297 -3.299 1 91.25 34 ASN B N 1
ATOM 1970 C CA . ASN B 1 34 ? -11.945 12.031 -3.012 1 91.25 34 ASN B CA 1
ATOM 1971 C C . ASN B 1 34 ? -11.367 10.891 -3.854 1 91.25 34 ASN B C 1
ATOM 1973 O O . ASN B 1 34 ? -10.523 11.125 -4.715 1 91.25 34 ASN B O 1
ATOM 1977 N N . LEU B 1 35 ? -11.773 9.703 -3.58 1 86.88 35 LEU B N 1
ATOM 1978 C CA . LEU B 1 35 ? -11.133 8.516 -4.133 1 86.88 35 LEU B CA 1
ATOM 1979 C C . LEU B 1 35 ? -11.453 8.367 -5.617 1 86.88 35 LEU B C 1
ATOM 1981 O O . LEU B 1 35 ? -10.852 7.543 -6.305 1 86.88 35 LEU B O 1
ATOM 1985 N N . ARG B 1 36 ? -12.344 9.195 -6.176 1 87.44 36 ARG B N 1
ATOM 1986 C CA . ARG B 1 36 ? -12.688 9.141 -7.594 1 87.44 36 ARG B CA 1
ATOM 1987 C C . ARG B 1 36 ? -11.75 10.016 -8.414 1 87.44 36 ARG B C 1
ATOM 1989 O O . ARG B 1 36 ? -11.742 9.945 -9.648 1 87.44 36 ARG B O 1
ATOM 1996 N N . LYS B 1 37 ? -11.039 10.82 -7.73 1 86.69 37 LYS B N 1
ATOM 1997 C CA . LYS B 1 37 ? -10.117 11.719 -8.422 1 86.69 37 LYS B CA 1
ATOM 1998 C C . LYS B 1 37 ? -9 10.938 -9.109 1 86.69 37 LYS B C 1
ATOM 2000 O O . LYS B 1 37 ? -8.648 9.836 -8.68 1 86.69 37 LYS B O 1
ATOM 2005 N N . THR B 1 38 ? -8.445 11.547 -10.125 1 85.12 38 THR B N 1
ATOM 2006 C CA . THR B 1 38 ? -7.387 10.93 -10.906 1 85.12 38 THR B CA 1
ATOM 2007 C C . THR B 1 38 ? -6.039 11.07 -10.203 1 85.12 38 THR B C 1
ATOM 2009 O O . THR B 1 38 ? -5.902 11.859 -9.266 1 85.12 38 THR B O 1
ATOM 2012 N N . SER B 1 39 ? -5.121 10.281 -10.695 1 86.56 39 SER B N 1
ATOM 2013 C CA . SER B 1 39 ? -3.758 10.359 -10.172 1 86.56 39 SER B CA 1
ATOM 2014 C C . SER B 1 39 ? -3.176 11.758 -10.375 1 86.56 39 SER B C 1
ATOM 2016 O O . SER B 1 39 ? -2.414 12.242 -9.539 1 86.56 39 SER B O 1
ATOM 2018 N N . TYR B 1 40 ? -3.539 12.383 -11.484 1 84.56 40 TYR B N 1
ATOM 2019 C CA . TYR B 1 40 ? -3.064 13.734 -11.773 1 84.56 40 TYR B CA 1
ATOM 2020 C C . TYR B 1 40 ? -3.615 14.734 -10.758 1 84.56 40 TYR B C 1
ATOM 2022 O O . TYR B 1 40 ? -2.885 15.602 -10.281 1 84.56 40 TYR B O 1
ATOM 2030 N N . GLN B 1 41 ? -4.828 14.578 -10.445 1 90.88 41 GLN B N 1
ATOM 2031 C CA . GLN B 1 41 ? -5.453 15.461 -9.469 1 90.88 41 GLN B CA 1
ATOM 2032 C C . GLN B 1 41 ? -4.84 15.273 -8.078 1 90.88 41 GLN B C 1
ATOM 2034 O O . GLN B 1 41 ? -4.613 16.25 -7.359 1 90.88 41 GLN B O 1
ATOM 2039 N N . PHE B 1 42 ? -4.598 14.055 -7.703 1 93.62 42 PHE B N 1
ATOM 2040 C CA . PHE B 1 42 ? -3.922 13.789 -6.438 1 93.62 42 PHE B CA 1
ATOM 2041 C C . PHE B 1 42 ? -2.514 14.375 -6.441 1 93.62 42 PHE B C 1
ATOM 2043 O O . PHE B 1 42 ? -2.068 14.945 -5.445 1 93.62 42 PHE B O 1
ATOM 2050 N N . LEU B 1 43 ? -1.847 14.258 -7.574 1 92.5 43 LEU B N 1
ATOM 2051 C CA . LEU B 1 43 ? -0.497 14.797 -7.684 1 92.5 43 LEU B CA 1
ATOM 2052 C C . LEU B 1 43 ? -0.507 16.312 -7.543 1 92.5 43 LEU B C 1
ATOM 2054 O O . LEU B 1 43 ? 0.336 16.891 -6.848 1 92.5 43 LEU B O 1
ATOM 2058 N N . ALA B 1 44 ? -1.452 16.953 -8.203 1 93.31 44 ALA B N 1
ATOM 2059 C CA . ALA B 1 44 ? -1.594 18.406 -8.102 1 93.31 44 ALA B CA 1
ATOM 2060 C C . ALA B 1 44 ? -1.874 18.828 -6.66 1 93.31 44 ALA B C 1
ATOM 2062 O O . ALA B 1 44 ? -1.29 19.797 -6.164 1 93.31 44 ALA B O 1
ATOM 2063 N N . ALA B 1 45 ? -2.729 18.109 -6.027 1 96.62 45 ALA B N 1
ATOM 2064 C CA . ALA B 1 45 ? -3.021 18.391 -4.621 1 96.62 45 ALA B CA 1
ATOM 2065 C C . ALA B 1 45 ? -1.784 18.188 -3.752 1 96.62 45 ALA B C 1
ATOM 2067 O O . ALA B 1 45 ? -1.508 18.984 -2.857 1 96.62 45 ALA B O 1
ATOM 2068 N N . GLY B 1 46 ? -1.079 17.094 -4.035 1 97.75 46 GLY B N 1
ATOM 2069 C CA . GLY B 1 46 ? 0.151 16.828 -3.307 1 97.75 46 GLY B CA 1
ATOM 2070 C C . GLY B 1 46 ? 1.167 17.953 -3.418 1 97.75 46 GLY B C 1
ATOM 2071 O O . GLY B 1 46 ? 1.79 18.328 -2.424 1 97.75 46 GLY B O 1
ATOM 2072 N N . LYS B 1 47 ? 1.275 18.453 -4.574 1 96 47 LYS B N 1
ATOM 2073 C CA . LYS B 1 47 ? 2.186 19.562 -4.805 1 96 47 LYS B CA 1
ATOM 2074 C C . LYS B 1 47 ? 1.792 20.781 -3.961 1 96 47 LYS B C 1
ATOM 2076 O O . LYS B 1 47 ? 2.646 21.406 -3.336 1 96 47 LYS B O 1
ATOM 2081 N N . ARG B 1 48 ? 0.529 21.031 -3.957 1 96.88 48 ARG B N 1
ATOM 2082 C CA . ARG B 1 48 ? 0.03 22.156 -3.18 1 96.88 48 ARG B CA 1
ATOM 2083 C C . ARG B 1 48 ? 0.283 21.953 -1.69 1 96.88 48 ARG B C 1
ATOM 2085 O O . ARG B 1 48 ? 0.626 22.906 -0.978 1 96.88 48 ARG B O 1
ATOM 2092 N N . VAL B 1 49 ? 0.092 20.812 -1.21 1 97.69 49 VAL B N 1
ATOM 2093 C CA . VAL B 1 49 ? 0.322 20.484 0.195 1 97.69 49 VAL B CA 1
ATOM 2094 C C . VAL B 1 49 ? 1.796 20.688 0.536 1 97.69 49 VAL B C 1
ATOM 2096 O O . VAL B 1 49 ? 2.127 21.297 1.557 1 97.69 49 VAL B O 1
ATOM 2099 N N . VAL B 1 50 ? 2.633 20.172 -0.338 1 97.44 50 VAL B N 1
ATOM 2100 C CA . VAL B 1 50 ? 4.07 20.266 -0.097 1 97.44 50 VAL B CA 1
ATOM 2101 C C . VAL B 1 50 ? 4.508 21.719 -0.091 1 97.44 50 VAL B C 1
ATOM 2103 O O . VAL B 1 50 ? 5.293 22.141 0.763 1 97.44 50 VAL B O 1
ATOM 2106 N N . GLU B 1 51 ? 3.967 22.484 -0.963 1 96.31 51 GLU B N 1
ATOM 2107 C CA . GLU B 1 51 ? 4.277 23.906 -1.032 1 96.31 51 GLU B CA 1
ATOM 2108 C C . GLU B 1 51 ? 3.83 24.625 0.234 1 96.31 51 GLU B C 1
ATOM 2110 O O . GLU B 1 51 ? 4.566 25.453 0.777 1 96.31 51 GLU B O 1
ATOM 2115 N N . ALA B 1 52 ? 2.689 24.344 0.642 1 95.88 52 ALA B N 1
ATOM 2116 C CA . ALA B 1 52 ? 2.16 24.969 1.85 1 95.88 52 ALA B CA 1
ATOM 2117 C C . ALA B 1 52 ? 2.957 24.547 3.082 1 95.88 52 ALA B C 1
ATOM 2119 O O . ALA B 1 52 ? 3.201 25.359 3.977 1 95.88 52 ALA B O 1
ATOM 2120 N N . TYR B 1 53 ? 3.354 23.344 3.133 1 96.56 53 TYR B N 1
ATOM 2121 C CA . TYR B 1 53 ? 4.066 22.781 4.273 1 96.56 53 TYR B CA 1
ATOM 2122 C C . TYR B 1 53 ? 5.516 23.266 4.305 1 96.56 53 TYR B C 1
ATOM 2124 O O . TYR B 1 53 ? 6.184 23.172 5.336 1 96.56 53 TYR B O 1
ATOM 2132 N N . ASP B 1 54 ? 6.004 23.719 3.191 1 91.81 54 ASP B N 1
ATOM 2133 C CA . ASP B 1 54 ? 7.367 24.234 3.1 1 91.81 54 ASP B CA 1
ATOM 2134 C C . ASP B 1 54 ? 7.48 25.609 3.732 1 91.81 54 ASP B C 1
ATOM 2136 O O . ASP B 1 54 ? 8.336 26.406 3.344 1 91.81 54 ASP B O 1
ATOM 2140 N N . SER B 1 55 ? 6.777 25.938 4.664 1 88.69 55 SER B N 1
ATOM 2141 C CA . SER B 1 55 ? 6.785 27.188 5.406 1 88.69 55 SER B CA 1
ATOM 2142 C C . SER B 1 55 ? 7.758 27.141 6.578 1 88.69 55 SER B C 1
ATOM 2144 O O . SER B 1 55 ? 8.023 26.062 7.121 1 88.69 55 SER B O 1
ATOM 2146 N N . LYS B 1 56 ? 8.281 28.25 6.93 1 86.94 56 LYS B N 1
ATOM 2147 C CA . LYS B 1 56 ? 9.156 28.344 8.102 1 86.94 56 LYS B CA 1
ATOM 2148 C C . LYS B 1 56 ? 8.336 28.484 9.383 1 86.94 56 LYS B C 1
ATOM 2150 O O . LYS B 1 56 ? 8.852 28.266 10.484 1 86.94 56 LYS B O 1
ATOM 2155 N N . ALA B 1 57 ? 7.121 28.844 9.242 1 92.38 57 ALA B N 1
ATOM 2156 C CA . ALA B 1 57 ? 6.254 29.047 10.406 1 92.38 57 ALA B CA 1
ATOM 2157 C C . ALA B 1 57 ? 5.648 27.719 10.867 1 92.38 57 ALA B C 1
ATOM 2159 O O . ALA B 1 57 ? 4.914 27.078 10.125 1 92.38 57 ALA B O 1
ATOM 2160 N N . GLU B 1 58 ? 5.914 27.375 12.109 1 92.12 58 GLU B N 1
ATOM 2161 C CA . GLU B 1 58 ? 5.457 26.109 12.672 1 92.12 58 GLU B CA 1
ATOM 2162 C C . GLU B 1 58 ? 3.934 26.031 12.703 1 92.12 58 GLU B C 1
ATOM 2164 O O . GLU B 1 58 ? 3.352 24.969 12.5 1 92.12 58 GLU B O 1
ATOM 2169 N N . ASP B 1 59 ? 3.357 27.109 12.93 1 94 59 ASP B N 1
ATOM 2170 C CA . ASP B 1 59 ? 1.899 27.141 13 1 94 59 ASP B CA 1
ATOM 2171 C C . ASP B 1 59 ? 1.275 26.828 11.641 1 94 59 ASP B C 1
ATOM 2173 O O . ASP B 1 59 ? 0.244 26.156 11.57 1 94 59 ASP B O 1
ATOM 2177 N N . VAL B 1 60 ? 1.91 27.344 10.656 1 94.44 60 VAL B N 1
ATOM 2178 C CA . VAL B 1 60 ? 1.423 27.094 9.305 1 94.44 60 VAL B CA 1
ATOM 2179 C C . VAL B 1 60 ? 1.58 25.609 8.969 1 94.44 60 VAL B C 1
ATOM 2181 O O . VAL B 1 60 ? 0.644 24.969 8.477 1 94.44 60 VAL B O 1
ATOM 2184 N N . LYS B 1 61 ? 2.686 25.016 9.25 1 96.25 61 LYS B N 1
ATOM 2185 C CA . LYS B 1 61 ? 2.943 23.594 9 1 96.25 61 LYS B CA 1
ATOM 2186 C C . LYS B 1 61 ? 1.941 22.719 9.734 1 96.25 61 LYS B C 1
ATOM 2188 O O . LYS B 1 61 ? 1.39 21.781 9.164 1 96.25 61 LYS B O 1
ATOM 2193 N N . LYS B 1 62 ? 1.812 23.062 10.961 1 96.31 62 LYS B N 1
ATOM 2194 C CA . LYS B 1 62 ? 0.852 22.328 11.781 1 96.31 62 LYS B CA 1
ATOM 2195 C C . LYS B 1 62 ? -0.546 22.375 11.172 1 96.31 62 LYS B C 1
ATOM 2197 O O . LYS B 1 62 ? -1.239 21.359 11.102 1 96.31 62 LYS B O 1
ATOM 2202 N N . ASN B 1 63 ? -0.93 23.547 10.734 1 96.25 63 ASN B N 1
ATOM 2203 C CA . ASN B 1 63 ? -2.264 23.719 10.172 1 96.25 63 ASN B CA 1
ATOM 2204 C C . ASN B 1 63 ? -2.436 22.922 8.883 1 96.25 63 ASN B C 1
ATOM 2206 O O . ASN B 1 63 ? -3.52 22.406 8.602 1 96.25 63 ASN B O 1
ATOM 2210 N N . VAL B 1 64 ? -1.417 22.828 8.094 1 97.81 64 VAL B N 1
ATOM 2211 C CA . VAL B 1 64 ? -1.466 22.031 6.875 1 97.81 64 VAL B CA 1
ATOM 2212 C C . VAL B 1 64 ? -1.74 20.578 7.223 1 97.81 64 VAL B C 1
ATOM 2214 O O . VAL B 1 64 ? -2.619 19.938 6.633 1 97.81 64 VAL B O 1
ATOM 2217 N N . LEU B 1 65 ? -1.031 20.047 8.203 1 98.12 65 LEU B N 1
ATOM 2218 C CA . LEU B 1 65 ? -1.201 18.656 8.617 1 98.12 65 LEU B CA 1
ATOM 2219 C C . LEU B 1 65 ? -2.602 18.422 9.172 1 98.12 65 LEU B C 1
ATOM 2221 O O . LEU B 1 65 ? -3.23 17.406 8.875 1 98.12 65 LEU B O 1
ATOM 2225 N N . LEU B 1 66 ? -3.027 19.391 9.867 1 97.38 66 LEU B N 1
ATOM 2226 C CA . LEU B 1 66 ? -4.367 19.281 10.438 1 97.38 66 LEU B CA 1
ATOM 2227 C C . LEU B 1 66 ? -5.426 19.312 9.344 1 97.38 66 LEU B C 1
ATOM 2229 O O . LEU B 1 66 ? -6.402 18.562 9.398 1 97.38 66 LEU B O 1
ATOM 2233 N N . ASP B 1 67 ? -5.195 20.141 8.406 1 97.38 67 ASP B N 1
ATOM 2234 C CA . ASP B 1 67 ? -6.129 20.203 7.289 1 97.38 67 ASP B CA 1
ATOM 2235 C C . ASP B 1 67 ? -6.195 18.891 6.539 1 97.38 67 ASP B C 1
ATOM 2237 O O . ASP B 1 67 ? -7.281 18.406 6.199 1 97.38 67 ASP B O 1
ATOM 2241 N N . VAL B 1 68 ? -5.082 18.297 6.293 1 98.38 68 VAL B N 1
ATOM 2242 C CA . VAL B 1 68 ? -5.023 17.016 5.598 1 98.38 68 VAL B CA 1
ATOM 2243 C C . VAL B 1 68 ? -5.703 15.945 6.438 1 98.38 68 VAL B C 1
ATOM 2245 O O . VAL B 1 68 ? -6.543 15.188 5.934 1 98.38 68 VAL B O 1
ATOM 2248 N N . ALA B 1 69 ? -5.395 15.875 7.691 1 97.81 69 ALA B N 1
ATOM 2249 C CA . ALA B 1 69 ? -5.906 14.852 8.594 1 97.81 69 ALA B CA 1
ATOM 2250 C C . ALA B 1 69 ? -7.426 14.93 8.703 1 97.81 69 ALA B C 1
ATOM 2252 O O . ALA B 1 69 ? -8.109 13.898 8.75 1 97.81 69 ALA B O 1
ATOM 2253 N N . ASN B 1 70 ? -7.922 16.125 8.672 1 95.88 70 ASN B N 1
ATOM 2254 C CA . ASN B 1 70 ? -9.344 16.328 8.914 1 95.88 70 ASN B CA 1
ATOM 2255 C C . ASN B 1 70 ? -10.156 16.219 7.629 1 95.88 70 ASN B C 1
ATOM 2257 O O . ASN B 1 70 ? -11.32 15.805 7.652 1 95.88 70 ASN B O 1
ATOM 2261 N N . SER B 1 71 ? -9.539 16.516 6.539 1 96.62 71 SER B N 1
ATOM 2262 C CA . SER B 1 71 ? -10.312 16.625 5.309 1 96.62 71 SER B CA 1
ATOM 2263 C C . SER B 1 71 ? -10.141 15.383 4.438 1 96.62 71 SER B C 1
ATOM 2265 O O . SER B 1 71 ? -10.961 15.117 3.555 1 96.62 71 SER B O 1
ATOM 2267 N N . CYS B 1 72 ? -9.133 14.586 4.715 1 98 72 CYS B N 1
ATOM 2268 C CA . CYS B 1 72 ? -8.773 13.547 3.756 1 98 72 CYS B CA 1
ATOM 2269 C C . CYS B 1 72 ? -8.836 12.164 4.402 1 98 72 CYS B C 1
ATOM 2271 O O . CYS B 1 72 ? -7.988 11.312 4.133 1 98 72 CYS B O 1
ATOM 2273 N N . GLY B 1 73 ? -9.773 11.922 5.25 1 96 73 GLY B N 1
ATOM 2274 C CA . GLY B 1 73 ? -10.008 10.609 5.836 1 96 73 GLY B CA 1
ATOM 2275 C C . GLY B 1 73 ? -10.766 9.672 4.914 1 96 73 GLY B C 1
ATOM 2276 O O . GLY B 1 73 ? -10.93 9.961 3.729 1 96 73 GLY B O 1
ATOM 2277 N N . PRO B 1 74 ? -11.148 8.492 5.48 1 9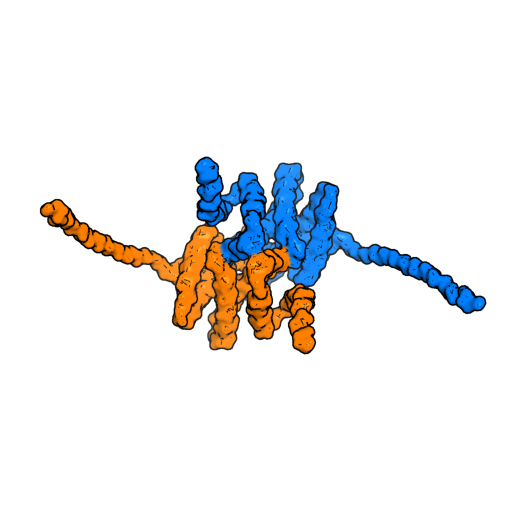4.44 74 PRO B N 1
ATOM 2278 C CA . PRO B 1 74 ? -11.969 7.586 4.68 1 94.44 74 PRO B CA 1
ATOM 2279 C C . PRO B 1 74 ? -13.328 8.18 4.316 1 94.44 74 PRO B C 1
ATOM 2281 O O . PRO B 1 74 ? -13.914 8.922 5.109 1 94.44 74 PRO B O 1
ATOM 2284 N N . GLU B 1 75 ? -13.789 7.895 3.133 1 95.44 75 GLU B N 1
ATOM 2285 C CA . GLU B 1 75 ? -15.117 8.305 2.688 1 95.44 75 GLU B CA 1
ATOM 2286 C C . GLU B 1 75 ? -16.188 7.316 3.15 1 95.44 75 GLU B C 1
ATOM 2288 O O . GLU B 1 75 ? -16.453 6.324 2.471 1 95.44 75 GLU B O 1
ATOM 2293 N N . ILE B 1 76 ? -16.797 7.684 4.145 1 96.19 76 ILE B N 1
ATOM 2294 C CA . ILE B 1 76 ? -17.688 6.762 4.852 1 96.19 76 ILE B CA 1
ATOM 2295 C C . ILE B 1 76 ? -18.828 6.336 3.934 1 96.19 76 ILE B C 1
ATOM 2297 O O . ILE B 1 76 ? -19.188 5.156 3.885 1 96.19 76 ILE B O 1
ATOM 2301 N N . LEU B 1 77 ? -19.391 7.266 3.205 1 95.81 77 LEU B N 1
ATOM 2302 C CA . LEU B 1 77 ? -20.484 6.922 2.309 1 95.81 77 LEU B CA 1
ATOM 2303 C C . LEU B 1 77 ? -20.016 5.945 1.232 1 95.81 77 LEU B C 1
ATOM 2305 O O . LEU B 1 77 ? -20.734 4.988 0.911 1 95.81 77 LEU B O 1
ATOM 2309 N N . ALA B 1 78 ? -18.859 6.184 0.703 1 96.5 78 ALA B N 1
ATOM 2310 C CA . ALA B 1 78 ? -18.297 5.273 -0.289 1 96.5 78 ALA B CA 1
ATOM 2311 C C . ALA B 1 78 ? -18.078 3.885 0.306 1 96.5 78 ALA B C 1
ATOM 2313 O O . ALA B 1 78 ? -18.328 2.873 -0.348 1 96.5 78 ALA B O 1
ATOM 2314 N N . LEU B 1 79 ? -17.625 3.85 1.526 1 98 79 LEU B N 1
ATOM 2315 C CA . LEU B 1 79 ? -17.375 2.58 2.203 1 98 79 LEU B CA 1
ATOM 2316 C C . LEU B 1 79 ? -18.688 1.829 2.436 1 98 79 LEU B C 1
ATOM 2318 O O . LEU B 1 79 ? -18.766 0.627 2.176 1 98 79 LEU B O 1
ATOM 2322 N N . GLU B 1 80 ? -19.688 2.549 2.844 1 97.88 80 GLU B N 1
ATOM 2323 C CA . GLU B 1 80 ? -20.984 1.92 3.062 1 97.88 80 GLU B CA 1
ATOM 2324 C C . GLU B 1 80 ? -21.547 1.349 1.764 1 97.88 80 GLU B C 1
ATOM 2326 O O . GLU B 1 80 ? -22.094 0.242 1.75 1 97.88 80 GLU B O 1
ATOM 2331 N N . ASN B 1 81 ? -21.406 2.092 0.768 1 97.81 81 ASN B N 1
ATOM 2332 C CA . ASN B 1 81 ? -21.844 1.615 -0.535 1 97.81 81 ASN B CA 1
ATOM 2333 C C . ASN B 1 81 ? -21.078 0.381 -0.981 1 97.81 81 ASN B C 1
ATOM 2335 O O . ASN B 1 81 ? -21.656 -0.579 -1.485 1 97.81 81 ASN B O 1
ATOM 2339 N N . ALA B 1 82 ? -19.797 0.428 -0.791 1 98.06 82 ALA B N 1
ATOM 2340 C CA . ALA B 1 82 ? -18.969 -0.703 -1.175 1 98.06 82 ALA B CA 1
ATOM 2341 C C . ALA B 1 82 ? -19.328 -1.953 -0.381 1 98.06 82 ALA B C 1
ATOM 2343 O O . ALA B 1 82 ? -19.359 -3.057 -0.93 1 98.06 82 ALA B O 1
ATOM 2344 N N . ILE B 1 83 ? -19.594 -1.774 0.913 1 98.19 83 ILE B N 1
ATOM 2345 C CA . ILE B 1 83 ? -20 -2.889 1.767 1 98.19 83 ILE B CA 1
ATOM 2346 C C . ILE B 1 83 ? -21.328 -3.453 1.293 1 98.19 83 ILE B C 1
ATOM 2348 O O . ILE B 1 83 ? -21.516 -4.672 1.229 1 98.19 83 ILE B O 1
ATOM 2352 N N . HIS B 1 84 ? -22.203 -2.543 0.953 1 98.06 84 HIS B N 1
ATOM 2353 C CA . HIS B 1 84 ? -23.5 -2.953 0.455 1 98.06 84 HIS B CA 1
ATOM 2354 C C . HIS B 1 84 ? -23.375 -3.785 -0.816 1 98.06 84 HIS B C 1
ATOM 2356 O O . HIS B 1 84 ? -24 -4.844 -0.939 1 98.06 84 HIS B O 1
ATOM 2362 N N . VAL B 1 85 ? -22.625 -3.342 -1.736 1 97.62 85 VAL B N 1
ATOM 2363 C CA . VAL B 1 85 ? -22.422 -4.031 -3.01 1 97.62 85 VAL B CA 1
ATOM 2364 C C . VAL B 1 85 ? -21.719 -5.363 -2.773 1 97.62 85 VAL B C 1
ATOM 2366 O O . VAL B 1 85 ? -22.078 -6.379 -3.373 1 97.62 85 VAL B O 1
ATOM 2369 N N . TYR B 1 86 ? -20.75 -5.348 -1.869 1 98.06 86 TYR B N 1
ATOM 2370 C CA . TYR B 1 86 ? -20.016 -6.555 -1.503 1 98.06 86 TYR B CA 1
ATOM 2371 C C . TYR B 1 86 ? -20.953 -7.613 -0.94 1 98.06 86 TYR B C 1
ATOM 2373 O O . TYR B 1 86 ? -20.797 -8.805 -1.224 1 98.06 86 TYR B O 1
ATOM 2381 N N . LYS B 1 87 ? -21.891 -7.242 -0.14 1 96.62 87 LYS B N 1
ATOM 2382 C CA . LYS B 1 87 ? -22.828 -8.188 0.449 1 96.62 87 LYS B CA 1
ATOM 2383 C C . LYS B 1 87 ? -23.672 -8.875 -0.629 1 96.62 87 LYS B C 1
ATOM 2385 O O . LYS B 1 87 ? -24.078 -10.023 -0.463 1 96.62 87 LYS B O 1
ATOM 2390 N N . LYS B 1 88 ? -23.812 -8.227 -1.752 1 97.19 88 LYS B N 1
ATOM 2391 C CA . LYS B 1 88 ? -24.547 -8.797 -2.875 1 97.19 88 LYS B CA 1
ATOM 2392 C C . LYS B 1 88 ? -23.625 -9.602 -3.789 1 97.19 88 LYS B C 1
ATOM 2394 O O . LYS B 1 88 ? -24.062 -10.562 -4.426 1 97.19 88 LYS B O 1
ATOM 2399 N N . ASN B 1 89 ? -22.375 -9.133 -3.859 1 96.19 89 ASN B N 1
ATOM 2400 C CA . ASN B 1 89 ? -21.359 -9.781 -4.684 1 96.19 89 ASN B CA 1
ATOM 2401 C C . ASN B 1 89 ? -20.031 -9.945 -3.934 1 96.19 89 ASN B C 1
ATOM 2403 O O . ASN B 1 89 ? -19.156 -9.086 -4.023 1 96.19 89 ASN B O 1
ATOM 2407 N N . PRO B 1 90 ? -19.797 -11.047 -3.369 1 93.25 90 PRO B N 1
ATOM 2408 C CA . PRO B 1 90 ? -18.641 -11.258 -2.494 1 93.25 90 PRO B CA 1
ATOM 2409 C C . PRO B 1 90 ? -17.312 -11.188 -3.242 1 93.25 90 PRO B C 1
ATOM 2411 O O . PRO B 1 90 ? -16.25 -11.172 -2.617 1 93.25 90 PRO B O 1
ATOM 2414 N N . SER B 1 91 ? -17.281 -11.148 -4.535 1 92.38 91 SER B N 1
ATOM 2415 C CA . SER B 1 91 ? -16.047 -11.047 -5.301 1 92.38 91 SER B CA 1
ATOM 2416 C C . SER B 1 91 ? -15.5 -9.625 -5.281 1 92.38 91 SER B C 1
ATOM 2418 O O . SER B 1 91 ? -14.359 -9.391 -5.68 1 92.38 91 SER B O 1
ATOM 2420 N N . LEU B 1 92 ? -16.266 -8.68 -4.699 1 95.5 92 LEU B N 1
ATOM 2421 C CA . LEU B 1 92 ? -15.898 -7.273 -4.789 1 95.5 92 LEU B CA 1
ATOM 2422 C C . LEU B 1 92 ? -15.234 -6.801 -3.496 1 95.5 92 LEU B C 1
ATOM 2424 O O . LEU B 1 92 ? -15.523 -5.703 -3.016 1 95.5 92 LEU B O 1
ATOM 2428 N N . VAL B 1 93 ? -14.406 -7.684 -2.943 1 97.25 93 VAL B N 1
ATOM 2429 C CA . VAL B 1 93 ? -13.672 -7.371 -1.723 1 97.25 93 VAL B CA 1
ATOM 2430 C C . VAL B 1 93 ? -12.719 -6.207 -1.978 1 97.25 93 VAL B C 1
ATOM 2432 O O . VAL B 1 93 ? -12.547 -5.34 -1.118 1 97.25 93 VAL B O 1
ATOM 2435 N N . HIS B 1 94 ? -12.172 -6.168 -3.156 1 96 94 HIS B N 1
ATOM 2436 C CA . HIS B 1 94 ? -11.219 -5.121 -3.51 1 96 94 HIS B CA 1
ATOM 2437 C C . HIS B 1 94 ? -11.859 -3.738 -3.412 1 96 94 HIS B C 1
ATOM 2439 O O . HIS B 1 94 ? -11.219 -2.783 -2.971 1 96 94 HIS B O 1
ATOM 2445 N N . GLU B 1 95 ? -13.109 -3.65 -3.773 1 96.38 95 GLU B N 1
ATOM 2446 C CA . GLU B 1 95 ? -13.812 -2.377 -3.705 1 96.38 95 GLU B CA 1
ATOM 2447 C C . GLU B 1 95 ? -13.992 -1.916 -2.26 1 96.38 95 GLU B C 1
ATOM 2449 O O . GLU B 1 95 ? -13.945 -0.718 -1.976 1 96.38 95 GLU B O 1
ATOM 2454 N N . VAL B 1 96 ? -14.211 -2.844 -1.379 1 98.12 96 VAL B N 1
ATOM 2455 C CA . VAL B 1 96 ? -14.305 -2.521 0.041 1 98.12 96 VAL B CA 1
ATOM 2456 C C . VAL B 1 96 ? -12.969 -1.989 0.542 1 98.12 96 VAL B C 1
ATOM 2458 O O . VAL B 1 96 ? -12.914 -0.97 1.234 1 98.12 96 VAL B O 1
ATOM 2461 N N . ARG B 1 97 ? -11.914 -2.65 0.136 1 97.81 97 ARG B N 1
ATOM 2462 C CA . ARG B 1 97 ? -10.578 -2.215 0.531 1 97.81 97 ARG B CA 1
ATOM 2463 C C . ARG B 1 97 ? -10.289 -0.807 0.024 1 97.81 97 ARG B C 1
ATOM 2465 O O . ARG B 1 97 ? -9.828 0.05 0.783 1 97.81 97 ARG B O 1
ATOM 2472 N N . GLU B 1 98 ? -10.594 -0.569 -1.203 1 96.5 98 GLU B N 1
ATOM 2473 C CA . GLU B 1 98 ? -10.352 0.737 -1.809 1 96.5 98 GLU B CA 1
ATOM 2474 C C . GLU B 1 98 ? -11.148 1.83 -1.1 1 96.5 98 GLU B C 1
ATOM 2476 O O . GLU B 1 98 ? -10.602 2.891 -0.781 1 96.5 98 GLU B O 1
ATOM 2481 N N . ALA B 1 99 ? -12.367 1.487 -0.864 1 97.31 99 ALA B N 1
ATOM 2482 C CA . ALA B 1 99 ? -13.242 2.477 -0.234 1 97.31 99 ALA B CA 1
ATOM 2483 C C . ALA B 1 99 ? -12.828 2.729 1.213 1 97.31 99 ALA B C 1
ATOM 2485 O O . ALA B 1 99 ? -13.086 3.803 1.761 1 97.31 99 ALA B O 1
ATOM 2486 N N . ALA B 1 100 ? -12.227 1.755 1.839 1 97.94 100 ALA B N 1
ATOM 2487 C CA . ALA B 1 100 ? -11.805 1.877 3.23 1 97.94 100 ALA B CA 1
ATOM 2488 C C . ALA B 1 100 ? -10.461 2.592 3.334 1 97.94 100 ALA B C 1
ATOM 2490 O O . ALA B 1 100 ? -10.016 2.938 4.434 1 97.94 100 ALA B O 1
ATOM 2491 N N . THR B 1 101 ? -9.781 2.826 2.227 1 97.69 101 THR B N 1
ATOM 2492 C CA . THR B 1 101 ? -8.508 3.535 2.203 1 97.69 101 THR B CA 1
ATOM 2493 C C . THR B 1 101 ? -8.719 5.035 2.379 1 97.69 101 THR B C 1
ATOM 2495 O O . THR B 1 101 ? -9.477 5.652 1.63 1 97.69 101 THR B O 1
ATOM 2498 N N . PRO B 1 102 ? -8.062 5.547 3.359 1 97.88 102 PRO B N 1
ATOM 2499 C CA . PRO B 1 102 ? -8.234 6.992 3.545 1 97.88 102 PRO B CA 1
ATOM 2500 C C . PRO B 1 102 ? -7.688 7.809 2.377 1 97.88 102 PRO B C 1
ATOM 2502 O O . PRO B 1 102 ? -6.668 7.441 1.789 1 97.88 102 PRO B O 1
ATOM 2505 N N . VAL B 1 103 ? -8.305 8.867 2.178 1 98 103 VAL B N 1
ATOM 2506 C CA . VAL B 1 103 ? -7.902 9.758 1.091 1 98 103 VAL B CA 1
ATOM 2507 C C . VAL B 1 103 ? -6.477 10.258 1.327 1 98 103 VAL B C 1
ATOM 2509 O O . VAL B 1 103 ? -5.707 10.43 0.379 1 98 103 VAL B O 1
ATOM 2512 N N . HIS B 1 104 ? -6.129 10.492 2.576 1 98.38 104 HIS B N 1
ATOM 2513 C CA . HIS B 1 104 ? -4.793 11.016 2.842 1 98.38 104 HIS B CA 1
ATOM 2514 C C . HIS B 1 104 ? -3.725 9.969 2.547 1 98.38 104 HIS B C 1
ATOM 2516 O O . HIS B 1 104 ? -2.557 10.305 2.348 1 98.38 104 HIS B O 1
ATOM 2522 N N . PHE B 1 105 ? -4.055 8.656 2.523 1 98.19 105 PHE B N 1
ATOM 2523 C CA . PHE B 1 105 ? -3.113 7.66 2.037 1 98.19 105 PHE B CA 1
ATOM 2524 C C . PHE B 1 105 ? -2.764 7.91 0.575 1 98.19 105 PHE B C 1
ATOM 2526 O O . PHE B 1 105 ? -1.587 7.949 0.211 1 98.19 105 PHE B O 1
ATOM 2533 N N . ARG B 1 106 ? -3.729 8.102 -0.213 1 97.69 106 ARG B N 1
ATOM 2534 C CA . ARG B 1 106 ? -3.533 8.359 -1.637 1 97.69 106 ARG B CA 1
ATOM 2535 C C . ARG B 1 106 ? -2.814 9.688 -1.859 1 97.69 106 ARG B C 1
ATOM 2537 O O . ARG B 1 106 ? -1.999 9.812 -2.775 1 97.69 106 ARG B O 1
ATOM 2544 N N . LEU B 1 107 ? -3.207 10.586 -1.071 1 98.38 107 LEU B N 1
ATOM 2545 C CA . LEU B 1 107 ? -2.557 11.891 -1.167 1 98.38 107 LEU B CA 1
ATOM 2546 C C . LEU B 1 107 ? -1.062 11.773 -0.881 1 98.38 107 LEU B C 1
ATOM 2548 O O . LEU B 1 107 ? -0.238 12.266 -1.657 1 98.38 107 LEU B O 1
ATOM 2552 N N . LEU B 1 108 ? -0.713 11.156 0.205 1 98.25 108 LEU B N 1
ATOM 2553 C CA . LEU B 1 108 ? 0.69 10.977 0.557 1 98.25 108 LEU B CA 1
ATOM 2554 C C . LEU B 1 108 ? 1.407 10.133 -0.492 1 98.25 108 LEU B C 1
ATOM 2556 O O . LEU B 1 108 ? 2.574 10.383 -0.805 1 98.25 108 LEU B O 1
ATOM 2560 N N . GLN B 1 109 ? 0.696 9.148 -0.927 1 97.31 109 GLN B N 1
ATOM 2561 C CA . GLN B 1 109 ? 1.244 8.344 -2.014 1 97.31 109 GLN B CA 1
ATOM 2562 C C . GLN B 1 109 ? 1.611 9.211 -3.211 1 97.31 109 GLN B C 1
ATOM 2564 O O . GLN B 1 109 ? 2.666 9.023 -3.822 1 97.31 109 GLN B O 1
ATOM 2569 N N . SER B 1 110 ? 0.75 10.133 -3.568 1 96.31 110 SER B N 1
ATOM 2570 C CA . SER B 1 110 ? 1.017 11.023 -4.691 1 96.31 110 SER B CA 1
ATOM 2571 C C . SER B 1 110 ? 2.211 11.93 -4.402 1 96.31 110 SER B C 1
ATOM 2573 O O . SER B 1 110 ? 2.969 12.273 -5.312 1 96.31 110 SER B O 1
ATOM 2575 N N . ILE B 1 111 ? 2.352 12.344 -3.215 1 96.69 111 ILE B N 1
ATOM 2576 C CA . ILE B 1 111 ? 3.506 13.148 -2.828 1 96.69 111 ILE B CA 1
ATOM 2577 C C . ILE B 1 111 ? 4.789 12.359 -3.068 1 96.69 111 ILE B C 1
ATOM 2579 O O . ILE B 1 111 ? 5.809 12.93 -3.465 1 96.69 111 ILE B O 1
ATOM 2583 N N . GLY B 1 112 ? 4.715 11.062 -2.84 1 92.12 112 GLY B N 1
ATOM 2584 C CA . GLY B 1 112 ? 5.852 10.211 -3.139 1 92.12 112 GLY B CA 1
ATOM 2585 C C . GLY B 1 112 ? 6.309 10.305 -4.582 1 92.12 112 GLY B C 1
ATOM 2586 O O . GLY B 1 112 ? 7.453 9.977 -4.902 1 92.12 112 GLY B O 1
ATOM 2587 N N . ASN B 1 113 ? 5.441 10.758 -5.391 1 90.62 113 ASN B N 1
ATOM 2588 C CA . ASN B 1 113 ? 5.75 10.852 -6.816 1 90.62 113 ASN B CA 1
ATOM 2589 C C . ASN B 1 113 ? 6.324 12.219 -7.172 1 90.62 113 ASN B C 1
ATOM 2591 O O . ASN B 1 113 ? 6.559 12.516 -8.344 1 90.62 113 ASN B O 1
ATOM 2595 N N . LEU B 1 114 ? 6.48 13.047 -6.215 1 89.19 114 LEU B N 1
ATOM 2596 C CA . LEU B 1 114 ? 7.188 14.305 -6.395 1 89.19 114 LEU B CA 1
ATOM 2597 C C . LEU B 1 114 ? 8.68 14.141 -6.137 1 89.19 114 LEU B C 1
ATOM 2599 O O . LEU B 1 114 ? 9.086 13.281 -5.348 1 89.19 114 LEU B O 1
ATOM 2603 N N . PRO B 1 115 ? 9.477 15.016 -6.844 1 84.56 115 PRO B N 1
ATOM 2604 C CA . PRO B 1 115 ? 10.898 14.984 -6.496 1 84.56 115 PRO B CA 1
ATOM 2605 C C . PRO B 1 115 ? 11.148 15.219 -5.008 1 84.56 115 PRO B C 1
ATOM 2607 O O . PRO B 1 115 ? 10.68 16.219 -4.449 1 84.56 115 PRO B O 1
ATOM 2610 N N . GLY B 1 116 ? 11.812 14.258 -4.363 1 84.62 116 GLY B N 1
ATOM 2611 C CA . GLY B 1 116 ? 12.094 14.367 -2.939 1 84.62 116 GLY B CA 1
ATOM 2612 C C . GLY B 1 116 ? 10.883 14.094 -2.066 1 84.62 116 GLY B C 1
ATOM 2613 O O . GLY B 1 116 ? 10.891 14.414 -0.876 1 84.62 116 GLY B O 1
ATOM 2614 N N . GLY B 1 117 ? 9.906 13.594 -2.645 1 92.5 117 GLY B N 1
ATOM 2615 C CA . GLY B 1 117 ? 8.625 13.453 -1.968 1 92.5 117 GLY B CA 1
ATOM 2616 C C . GLY B 1 117 ? 8.68 12.516 -0.777 1 92.5 117 GLY B C 1
ATOM 2617 O O . GLY B 1 117 ? 8 12.742 0.227 1 92.5 117 GLY B O 1
ATOM 2618 N N . ILE B 1 118 ? 9.43 11.453 -0.86 1 87.75 118 ILE B N 1
ATOM 2619 C CA . ILE B 1 118 ? 9.539 10.5 0.233 1 87.75 118 ILE B CA 1
ATOM 2620 C C . ILE B 1 118 ? 10.125 11.18 1.465 1 87.75 118 ILE B C 1
ATOM 2622 O O . ILE B 1 118 ? 9.664 10.953 2.586 1 87.75 118 ILE B O 1
ATOM 2626 N N . LYS B 1 119 ? 11.109 12.016 1.265 1 86.69 119 LYS B N 1
ATOM 2627 C CA . LYS B 1 119 ? 11.68 12.773 2.375 1 86.69 119 LYS B CA 1
ATOM 2628 C C . LYS B 1 119 ? 10.633 13.664 3.025 1 86.69 119 LYS B C 1
ATOM 2630 O O . LYS B 1 119 ? 10.586 13.789 4.25 1 86.69 119 LYS B O 1
ATOM 2635 N N . VAL B 1 120 ? 9.891 14.273 2.176 1 92.12 120 VAL B N 1
ATOM 2636 C CA . VAL B 1 120 ? 8.836 15.141 2.689 1 92.12 120 VAL B CA 1
ATOM 2637 C C . VAL B 1 120 ? 7.891 14.336 3.576 1 92.12 120 VAL B C 1
ATOM 2639 O O . VAL B 1 120 ? 7.535 14.773 4.672 1 92.12 120 VAL B O 1
ATOM 2642 N N . VAL B 1 121 ? 7.527 13.164 3.141 1 94.56 121 VAL B N 1
ATOM 2643 C CA . VAL B 1 121 ? 6.609 12.32 3.902 1 94.56 121 VAL B CA 1
ATOM 2644 C C . VAL B 1 121 ? 7.281 11.867 5.199 1 94.56 121 VAL B C 1
ATOM 2646 O O . VAL B 1 121 ? 6.633 11.789 6.242 1 94.56 121 VAL B O 1
ATOM 2649 N N . CYS B 1 122 ? 8.516 11.633 5.137 1 89.56 122 CYS B N 1
ATOM 2650 C CA . CYS B 1 122 ? 9.266 11.305 6.34 1 89.56 122 CYS B CA 1
ATOM 2651 C C . CYS B 1 122 ? 9.219 12.453 7.344 1 89.56 122 CYS B C 1
ATOM 2653 O O . CYS B 1 122 ? 8.922 12.242 8.523 1 89.56 122 CYS B O 1
ATOM 2655 N N . ASP B 1 123 ? 9.461 13.602 6.852 1 88.75 123 ASP B N 1
ATOM 2656 C CA . ASP B 1 123 ? 9.445 14.789 7.703 1 88.75 123 ASP B CA 1
ATOM 2657 C C . ASP B 1 123 ? 8.047 15.023 8.281 1 88.75 123 ASP B C 1
ATOM 2659 O O . ASP B 1 123 ? 7.91 15.359 9.461 1 88.75 123 ASP B O 1
ATOM 2663 N N . MET B 1 124 ? 7.105 14.82 7.477 1 95.31 124 MET B N 1
ATOM 2664 C CA . MET B 1 124 ? 5.727 14.977 7.934 1 95.31 124 MET B CA 1
ATOM 2665 C C . MET B 1 124 ? 5.402 13.977 9.039 1 95.31 124 MET B C 1
ATOM 2667 O O . MET B 1 124 ? 4.758 14.328 10.031 1 95.31 124 MET B O 1
ATOM 2671 N N . ARG B 1 125 ? 5.852 12.734 8.805 1 93.06 125 ARG B N 1
ATOM 2672 C CA . ARG B 1 125 ? 5.566 11.742 9.836 1 93.06 125 ARG B CA 1
ATOM 2673 C C . ARG B 1 125 ? 6.23 12.117 11.156 1 93.06 125 ARG B C 1
ATOM 2675 O O . ARG B 1 125 ? 5.613 12.008 12.219 1 93.06 125 ARG B O 1
ATOM 2682 N N . ALA B 1 126 ? 7.441 12.555 11.094 1 89.31 126 ALA B N 1
ATOM 2683 C CA . ALA B 1 126 ? 8.133 12.992 12.297 1 89.31 126 ALA B CA 1
ATOM 2684 C C . ALA B 1 126 ? 7.367 14.117 12.992 1 89.31 126 ALA B C 1
ATOM 2686 O O . ALA B 1 126 ? 7.211 14.109 14.211 1 89.31 126 ALA B O 1
ATOM 2687 N N . HIS B 1 127 ? 6.941 15.055 12.242 1 94.31 127 HIS B N 1
ATOM 2688 C CA . HIS B 1 127 ? 6.164 16.172 12.773 1 94.31 127 HIS B CA 1
ATOM 2689 C C . HIS B 1 127 ? 4.852 15.688 13.383 1 94.31 127 HIS B C 1
ATOM 2691 O O . HIS B 1 127 ? 4.453 16.156 14.453 1 94.31 127 HIS B O 1
ATOM 2697 N N . LEU B 1 128 ? 4.195 14.758 12.734 1 95.94 128 LEU B N 1
ATOM 2698 C CA . LEU B 1 128 ? 2.949 14.188 13.234 1 95.94 128 LEU B CA 1
ATOM 2699 C C . LEU B 1 128 ? 3.164 13.531 14.594 1 95.94 128 LEU B C 1
ATOM 2701 O O . LEU B 1 128 ? 2.357 13.711 15.516 1 95.94 128 LEU B O 1
ATOM 2705 N N . LEU B 1 129 ? 4.203 12.805 14.656 1 93 129 LEU B N 1
ATOM 2706 C CA . LEU B 1 129 ? 4.523 12.141 15.914 1 93 129 LEU B CA 1
ATOM 2707 C C . LEU B 1 129 ? 4.738 13.164 17.031 1 93 129 LEU B C 1
ATOM 2709 O O . LEU B 1 129 ? 4.262 12.969 18.156 1 93 129 LEU B O 1
ATOM 2713 N N . TYR B 1 130 ? 5.398 14.219 16.75 1 92.19 130 TYR B N 1
ATOM 2714 C CA . TYR B 1 130 ? 5.625 15.297 17.703 1 92.19 130 TYR B CA 1
ATOM 2715 C C . TYR B 1 130 ? 4.309 15.938 18.125 1 92.19 130 TYR B C 1
ATOM 2717 O O . TYR B 1 130 ? 4.059 16.125 19.312 1 92.19 130 TYR B O 1
ATOM 2725 N N . LEU B 1 131 ? 3.467 16.25 17.188 1 95.69 131 LEU B N 1
ATOM 2726 C CA . LEU B 1 131 ? 2.193 16.906 17.469 1 95.69 131 LEU B CA 1
ATOM 2727 C C . LEU B 1 131 ? 1.301 16.016 18.328 1 95.69 131 LEU B C 1
ATOM 2729 O O . LEU B 1 131 ? 0.592 16.516 19.203 1 95.69 131 LEU B O 1
ATOM 2733 N N . MET B 1 132 ? 1.323 14.742 18.062 1 94.56 132 MET B N 1
ATOM 2734 C CA . MET B 1 132 ? 0.491 13.812 18.812 1 94.56 132 MET B CA 1
ATOM 2735 C C . MET B 1 132 ? 0.91 13.773 20.281 1 94.56 132 MET B C 1
ATOM 2737 O O . MET B 1 132 ? 0.079 13.547 21.172 1 94.56 132 MET B O 1
ATOM 2741 N N . LYS B 1 133 ? 2.129 13.992 20.516 1 92 133 LYS B N 1
ATOM 2742 C CA . LYS B 1 133 ? 2.656 13.992 21.875 1 92 133 LYS B CA 1
ATOM 2743 C C . LYS B 1 133 ? 2.318 15.289 22.594 1 92 133 LYS B C 1
ATOM 2745 O O . LYS B 1 133 ? 2.148 15.305 23.812 1 92 133 LYS B O 1
ATOM 2750 N N . THR B 1 134 ? 2.197 16.391 21.891 1 93.88 134 THR B N 1
ATOM 2751 C CA . THR B 1 134 ? 2.088 17.703 22.516 1 93.88 134 THR B CA 1
ATOM 2752 C C . THR B 1 134 ? 0.646 18.203 22.469 1 93.88 134 THR B C 1
ATOM 2754 O O . THR B 1 134 ? 0.295 19.156 23.172 1 93.88 134 THR B O 1
ATOM 2757 N N . GLU B 1 135 ? -0.143 17.609 21.656 1 93.62 135 GLU B N 1
ATOM 2758 C CA . GLU B 1 135 ? -1.541 18.016 21.531 1 93.62 135 GLU B CA 1
ATOM 2759 C C . GLU B 1 135 ? -2.385 17.469 22.672 1 93.62 135 GLU B C 1
ATOM 2761 O O . GLU B 1 135 ? -2.24 16.312 23.062 1 93.62 135 GLU B O 1
ATOM 2766 N N . SER B 1 136 ? -3.217 18.266 23.234 1 94.19 136 SER B N 1
ATOM 2767 C CA . SER B 1 136 ? -4.02 17.891 24.406 1 94.19 136 SER B CA 1
ATOM 2768 C C . SER B 1 136 ? -5.41 17.422 23.984 1 94.19 136 SER B C 1
ATOM 2770 O O . SER B 1 136 ? -6.035 16.625 24.688 1 94.19 136 SER B O 1
ATOM 2772 N N . ASP B 1 137 ? -5.922 17.969 22.891 1 95.44 137 ASP B N 1
ATOM 2773 C CA . ASP B 1 137 ? -7.25 17.594 22.406 1 95.44 137 ASP B CA 1
ATOM 2774 C C . ASP B 1 137 ? -7.234 16.188 21.797 1 95.44 137 ASP B C 1
ATOM 2776 O O . ASP B 1 137 ? -6.609 15.961 20.766 1 95.44 137 ASP B O 1
ATOM 2780 N N . LYS B 1 138 ? -7.992 15.281 22.375 1 94.06 138 LYS B N 1
ATOM 2781 C CA . LYS B 1 138 ? -7.988 13.875 22 1 94.06 138 LYS B CA 1
ATOM 2782 C C . LYS B 1 138 ? -8.539 13.68 20.594 1 94.06 138 LYS B C 1
ATOM 2784 O O . LYS B 1 138 ? -8.109 12.773 19.875 1 94.06 138 LYS B O 1
ATOM 2789 N N . SER B 1 139 ? -9.469 14.516 20.234 1 94.06 139 SER B N 1
ATOM 2790 C CA . SER B 1 139 ? -10.055 14.398 18.906 1 94.06 139 SER B CA 1
ATOM 2791 C C . SER B 1 139 ? -9.039 14.758 17.828 1 94.06 139 SER B C 1
ATOM 2793 O O . SER B 1 139 ? -8.984 14.109 16.781 1 94.06 139 SER B O 1
ATOM 2795 N N . ILE B 1 140 ? -8.25 15.758 18.141 1 95.06 140 ILE B N 1
ATOM 2796 C CA . ILE B 1 140 ? -7.207 16.172 17.219 1 95.06 140 ILE B CA 1
ATOM 2797 C C . ILE B 1 140 ? -6.133 15.078 17.141 1 95.06 140 ILE B C 1
ATOM 2799 O O . ILE B 1 140 ? -5.68 14.719 16.047 1 95.06 140 ILE B O 1
ATOM 2803 N N . VAL B 1 141 ? -5.801 14.508 18.234 1 95.69 141 VAL B N 1
ATOM 2804 C CA . VAL B 1 141 ? -4.777 13.469 18.297 1 95.69 141 VAL B CA 1
ATOM 2805 C C . VAL B 1 141 ? -5.215 12.266 17.469 1 95.69 141 VAL B C 1
ATOM 2807 O O . VAL B 1 141 ? -4.41 11.68 16.734 1 95.69 141 VAL B O 1
ATOM 2810 N N . ALA B 1 142 ? -6.465 11.906 17.531 1 95.62 142 ALA B N 1
ATOM 2811 C CA . ALA B 1 142 ? -6.984 10.773 16.766 1 95.62 142 ALA B CA 1
ATOM 2812 C C . ALA B 1 142 ? -6.84 11 15.266 1 95.62 142 ALA B C 1
ATOM 2814 O O . ALA B 1 142 ? -6.469 10.086 14.523 1 95.62 142 ALA B O 1
ATOM 2815 N N . ALA B 1 143 ? -7.152 12.195 14.859 1 95.88 143 ALA B N 1
ATOM 2816 C CA . ALA B 1 143 ? -7.035 12.531 13.445 1 95.88 143 ALA B CA 1
ATOM 2817 C C . ALA B 1 143 ? -5.578 12.484 12.992 1 95.88 143 ALA B C 1
ATOM 2819 O O . ALA B 1 143 ? -5.273 11.945 11.922 1 95.88 143 ALA B O 1
ATOM 2820 N N . LEU B 1 144 ? -4.727 13.039 13.797 1 97.62 144 LEU B N 1
ATOM 2821 C CA . LEU B 1 144 ? -3.303 13.023 13.492 1 97.62 144 LEU B CA 1
ATOM 2822 C C . LEU B 1 144 ? -2.771 11.594 13.43 1 97.62 144 LEU B C 1
ATOM 2824 O O . LEU B 1 144 ? -1.93 11.273 12.594 1 97.62 144 LEU B O 1
ATOM 2828 N N . HIS B 1 145 ? -3.268 10.773 14.266 1 96.31 145 HIS B N 1
ATOM 2829 C CA . HIS B 1 145 ? -2.832 9.383 14.312 1 96.31 145 HIS B CA 1
ATOM 2830 C C . HIS B 1 145 ? -3.205 8.641 13.031 1 96.31 145 HIS B C 1
ATOM 2832 O O . HIS B 1 145 ? -2.414 7.848 12.516 1 96.31 145 HIS B O 1
ATOM 2838 N N . ARG B 1 146 ? -4.371 8.891 12.586 1 96.81 146 ARG B N 1
ATOM 2839 C CA . ARG B 1 146 ? -4.801 8.25 11.344 1 96.81 146 ARG B CA 1
ATOM 2840 C C . ARG B 1 146 ? -3.908 8.664 10.18 1 96.81 146 ARG B C 1
ATOM 2842 O O . ARG B 1 146 ? -3.514 7.828 9.367 1 96.81 146 ARG B O 1
ATOM 2849 N N . LEU B 1 147 ? -3.619 9.898 10.164 1 98.12 147 LEU B N 1
ATOM 2850 C CA . LEU B 1 147 ? -2.721 10.391 9.125 1 98.12 147 LEU B CA 1
ATOM 2851 C C . LEU B 1 147 ? -1.324 9.805 9.289 1 98.12 147 LEU B C 1
ATOM 2853 O O . LEU B 1 147 ? -0.693 9.406 8.312 1 98.12 147 LEU B O 1
ATOM 2857 N N . GLU B 1 148 ? -0.834 9.766 10.469 1 96.25 148 GLU B N 1
ATOM 2858 C CA . GLU B 1 148 ? 0.475 9.188 10.766 1 96.25 148 GLU B CA 1
ATOM 2859 C C . GLU B 1 148 ? 0.549 7.73 10.336 1 96.25 148 GLU B C 1
ATOM 2861 O O . GLU B 1 148 ? 1.566 7.289 9.797 1 96.25 148 GLU B O 1
ATOM 2866 N N . ARG B 1 149 ? -0.494 7.055 10.539 1 94.5 149 ARG B N 1
ATOM 2867 C CA . ARG B 1 149 ? -0.546 5.648 10.148 1 94.5 149 ARG B CA 1
ATOM 2868 C C . ARG B 1 149 ? -0.409 5.496 8.633 1 94.5 149 ARG B C 1
ATOM 2870 O O . ARG B 1 149 ? 0.302 4.609 8.156 1 94.5 149 ARG B O 1
ATOM 2877 N N . SER B 1 150 ? -1.103 6.297 7.93 1 97.31 150 SER B N 1
ATOM 2878 C CA . SER B 1 150 ? -0.97 6.277 6.477 1 97.31 150 SER B CA 1
ATOM 2879 C C . SER B 1 150 ? 0.467 6.559 6.051 1 97.31 150 SER B C 1
ATOM 2881 O O . SER B 1 150 ? 1.006 5.867 5.184 1 97.31 150 SER B O 1
ATOM 2883 N N . ALA B 1 151 ? 1.048 7.555 6.66 1 96 151 ALA B N 1
ATOM 2884 C CA . ALA B 1 151 ? 2.439 7.875 6.355 1 96 151 ALA B CA 1
ATOM 2885 C C . ALA B 1 151 ? 3.357 6.699 6.691 1 96 151 ALA B C 1
ATOM 2887 O O . ALA B 1 151 ? 4.227 6.336 5.895 1 96 151 ALA B O 1
ATOM 2888 N N . HIS B 1 152 ? 3.088 6.137 7.77 1 92.88 152 HIS B N 1
ATOM 2889 C CA . HIS B 1 152 ? 3.879 4.996 8.219 1 92.88 152 HIS B CA 1
ATOM 2890 C C . HIS B 1 152 ? 3.779 3.836 7.23 1 92.88 152 HIS B C 1
ATOM 2892 O O . HIS B 1 152 ? 4.801 3.283 6.812 1 92.88 152 HIS B O 1
ATOM 2898 N N . GLU B 1 153 ? 2.631 3.486 6.879 1 93.5 153 GLU B N 1
ATOM 2899 C CA . GLU B 1 153 ? 2.406 2.365 5.973 1 93.5 153 GLU B CA 1
ATOM 2900 C C . GLU B 1 153 ? 3.1 2.59 4.633 1 93.5 153 GLU B C 1
ATOM 2902 O O . GLU B 1 153 ? 3.729 1.678 4.094 1 93.5 153 GLU B O 1
ATOM 2907 N N . LEU B 1 154 ? 3.002 3.768 4.168 1 94.75 154 LEU B N 1
ATOM 2908 C CA . LEU B 1 154 ? 3.633 4.082 2.889 1 94.75 154 LEU B CA 1
ATOM 2909 C C . LEU B 1 154 ? 5.152 4.016 3.002 1 94.75 154 LEU B C 1
ATOM 2911 O O . LEU B 1 154 ? 5.82 3.461 2.127 1 94.75 154 LEU B O 1
ATOM 2915 N N . LEU B 1 155 ? 5.68 4.566 4.047 1 88.06 155 LEU B N 1
ATOM 2916 C CA . LEU B 1 155 ? 7.129 4.566 4.227 1 88.06 155 LEU B CA 1
ATOM 2917 C C . LEU B 1 155 ? 7.656 3.143 4.355 1 88.06 155 LEU B C 1
ATOM 2919 O O . LEU B 1 155 ? 8.703 2.812 3.795 1 88.06 155 LEU B O 1
ATOM 2923 N N . VAL B 1 156 ? 6.918 2.299 5.059 1 87.5 156 VAL B N 1
ATOM 2924 C CA . VAL B 1 156 ? 7.297 0.894 5.176 1 87.5 156 VAL B CA 1
ATOM 2925 C C . VAL B 1 156 ? 7.328 0.249 3.791 1 87.5 156 VAL B C 1
ATOM 2927 O O . VAL B 1 156 ? 8.227 -0.533 3.482 1 87.5 156 VAL B O 1
ATOM 2930 N N . LEU B 1 157 ? 6.359 0.571 2.973 1 89.62 157 LEU B N 1
ATOM 2931 C CA . LEU B 1 157 ? 6.285 0.032 1.619 1 89.62 157 LEU B CA 1
ATOM 2932 C C . LEU B 1 157 ? 7.43 0.558 0.761 1 89.62 157 LEU B C 1
ATOM 2934 O O . LEU B 1 157 ? 8.047 -0.2 0.011 1 89.62 157 LEU B O 1
ATOM 293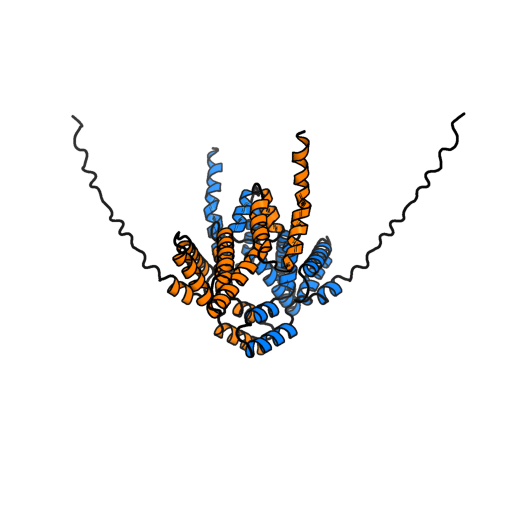8 N N . TRP B 1 158 ? 7.711 1.807 0.913 1 86.38 158 TRP B N 1
ATOM 2939 C CA . TRP B 1 158 ? 8.727 2.449 0.082 1 86.38 158 TRP B CA 1
ATOM 2940 C C . TRP B 1 158 ? 10.125 1.977 0.467 1 86.38 158 TRP B C 1
ATOM 2942 O O . TRP B 1 158 ? 11 1.849 -0.391 1 86.38 158 TRP B O 1
ATOM 2952 N N . PHE B 1 159 ? 10.32 1.677 1.705 1 82.25 159 PHE B N 1
ATOM 2953 C CA . PHE B 1 159 ? 11.664 1.343 2.172 1 82.25 159 PHE B CA 1
ATOM 2954 C C . PHE B 1 159 ? 11.82 -0.165 2.322 1 82.25 159 PHE B C 1
ATOM 2956 O O . PHE B 1 159 ? 12.508 -0.634 3.232 1 82.25 159 PHE B O 1
ATOM 2963 N N . CYS B 1 160 ? 11.219 -0.868 1.479 1 84.44 160 CYS B N 1
ATOM 2964 C CA . CYS B 1 160 ? 11.469 -2.307 1.466 1 84.44 160 CYS B CA 1
ATOM 2965 C C . CYS B 1 160 ? 12.914 -2.609 1.11 1 84.44 160 CYS B C 1
ATOM 2967 O O . CYS B 1 160 ? 13.602 -1.772 0.523 1 84.44 160 CYS B O 1
ATOM 2969 N N . GLN B 1 161 ? 13.414 -3.762 1.49 1 76.19 161 GLN B N 1
ATOM 2970 C CA . GLN B 1 161 ? 14.828 -4.113 1.414 1 76.19 161 GLN B CA 1
ATOM 2971 C C . GLN B 1 161 ? 15.328 -4.07 -0.027 1 76.19 161 GLN B C 1
ATOM 2973 O O . GLN B 1 161 ? 16.453 -3.619 -0.289 1 76.19 161 GLN B O 1
ATOM 2978 N N . SER B 1 162 ? 14.625 -4.484 -0.89 1 77.19 162 SER B N 1
ATOM 2979 C CA . SER B 1 162 ? 15.008 -4.508 -2.299 1 77.19 162 SER B CA 1
ATOM 2980 C C . SER B 1 162 ? 15.25 -3.098 -2.826 1 77.19 162 SER B C 1
ATOM 2982 O O . SER B 1 162 ? 16.172 -2.879 -3.625 1 77.19 162 SER B O 1
ATOM 2984 N N . ASN B 1 163 ? 14.484 -2.139 -2.363 1 76.44 163 ASN B N 1
ATOM 2985 C CA . ASN B 1 163 ? 14.641 -0.748 -2.777 1 76.44 163 ASN B CA 1
ATOM 2986 C C . ASN B 1 163 ? 15.828 -0.086 -2.08 1 76.44 163 ASN B C 1
ATOM 2988 O O . ASN B 1 163 ? 16.516 0.752 -2.672 1 76.44 163 ASN B O 1
ATOM 2992 N N . MET B 1 164 ? 16.047 -0.452 -0.805 1 65.81 164 MET B N 1
ATOM 2993 C CA . MET B 1 164 ? 17.125 0.164 -0.037 1 65.81 164 MET B CA 1
ATOM 2994 C C . MET B 1 164 ? 18.484 -0.218 -0.609 1 65.81 164 MET B C 1
ATOM 2996 O O . MET B 1 164 ? 19.406 0.601 -0.633 1 65.81 164 MET B O 1
ATOM 3000 N N . LYS B 1 165 ? 18.625 -1.369 -0.93 1 59 165 LYS B N 1
ATOM 3001 C CA . LYS B 1 165 ? 19.859 -1.801 -1.574 1 59 165 LYS B CA 1
ATOM 3002 C C . LYS B 1 165 ? 20.125 -1.003 -2.848 1 59 165 LYS B C 1
ATOM 3004 O O . LYS B 1 165 ? 21.266 -0.626 -3.125 1 59 165 LYS B O 1
ATOM 3009 N N . LEU B 1 166 ? 19.078 -0.621 -3.357 1 55.53 166 LEU B N 1
ATOM 3010 C CA . LEU B 1 166 ? 19.203 0.15 -4.59 1 55.53 166 LEU B CA 1
ATOM 3011 C C . LEU B 1 166 ? 19.688 1.568 -4.297 1 55.53 166 LEU B C 1
ATOM 3013 O O . LEU B 1 166 ? 20.484 2.123 -5.051 1 55.53 166 LEU B O 1
ATOM 3017 N N . GLU B 1 167 ? 19.266 2.08 -3.1 1 56 167 GLU B N 1
ATOM 3018 C CA . GLU B 1 167 ? 19.656 3.422 -2.691 1 56 167 GLU B CA 1
ATOM 3019 C C . GLU B 1 167 ? 21.125 3.457 -2.279 1 56 167 GLU B C 1
ATOM 3021 O O . GLU B 1 167 ? 21.844 4.418 -2.582 1 56 167 GLU B O 1
ATOM 3026 N N . ARG B 1 168 ? 21.516 2.512 -1.363 1 48.12 168 ARG B N 1
ATOM 3027 C CA . ARG B 1 168 ? 22.891 2.467 -0.866 1 48.12 168 ARG B CA 1
ATOM 3028 C C . ARG B 1 168 ? 23.891 2.381 -2.016 1 48.12 168 ARG B C 1
ATOM 3030 O O . ARG B 1 168 ? 24.984 2.949 -1.94 1 48.12 168 ARG B O 1
ATOM 3037 N N . LEU B 1 169 ? 23.453 1.666 -2.83 1 42.69 169 LEU B N 1
ATOM 3038 C CA . LEU B 1 169 ? 24.391 1.536 -3.938 1 42.69 169 LEU B CA 1
ATOM 3039 C C . LEU B 1 169 ? 24.578 2.871 -4.652 1 42.69 169 LEU B C 1
ATOM 3041 O O . LEU B 1 169 ? 25.609 3.1 -5.289 1 42.69 169 LEU B O 1
ATOM 3045 N N . THR B 1 170 ? 23.594 3.693 -4.48 1 40.75 170 THR B N 1
ATOM 3046 C CA . THR B 1 170 ? 23.703 5.008 -5.102 1 40.75 170 THR B CA 1
ATOM 3047 C C . THR B 1 170 ? 24.203 6.039 -4.09 1 40.75 170 THR B C 1
ATOM 3049 O O . THR B 1 170 ? 24.734 7.086 -4.469 1 40.75 170 THR B O 1
ATOM 3052 N N . TRP B 1 171 ? 23.656 6.059 -2.818 1 38 171 TRP B N 1
ATOM 3053 C CA . TRP B 1 171 ? 24.016 7.086 -1.844 1 38 171 TRP B CA 1
ATOM 3054 C C . TRP B 1 171 ? 25.25 6.68 -1.045 1 38 171 TRP B C 1
ATOM 3056 O O . TRP B 1 171 ? 25.547 5.488 -0.914 1 38 171 TRP B O 1
ATOM 3066 N N . GLN B 1 172 ? 26.141 7.645 -0.624 1 39 172 GLN B N 1
ATOM 3067 C CA . GLN B 1 172 ? 27.078 7.359 0.461 1 39 172 GLN B CA 1
ATOM 3068 C C . GLN B 1 172 ? 26.406 6.559 1.57 1 39 172 GLN B C 1
ATOM 3070 O O . GLN B 1 172 ? 25.281 6.07 1.4 1 39 172 GLN B O 1
ATOM 3075 N N . SER B 1 173 ? 26.125 7.281 3.016 1 33.41 173 SER B N 1
ATOM 3076 C CA . SER B 1 173 ? 25.859 6.477 4.203 1 33.41 173 SER B CA 1
ATOM 3077 C C . SER B 1 173 ? 24.391 6.094 4.293 1 33.41 173 SER B C 1
ATOM 3079 O O . SER B 1 173 ? 23.516 6.965 4.348 1 33.41 173 SER B O 1
ATOM 3081 N N . PRO B 1 174 ? 23.953 5.105 3.754 1 37.94 174 PRO B N 1
ATOM 3082 C CA . PRO B 1 174 ? 22.641 4.508 4.043 1 37.94 174 PRO B CA 1
ATOM 3083 C C . PRO B 1 174 ? 22.266 4.609 5.52 1 37.94 174 PRO B C 1
ATOM 3085 O O . PRO B 1 174 ? 21.094 4.531 5.867 1 37.94 174 PRO B O 1
ATOM 3088 N N . GLY B 1 175 ? 23.203 4.652 6.262 1 35.28 175 GLY B N 1
ATOM 3089 C CA . GLY B 1 175 ? 23.078 4.75 7.707 1 35.28 175 GLY B CA 1
ATOM 3090 C C . GLY B 1 175 ? 22.234 5.934 8.156 1 35.28 175 GLY B C 1
ATOM 3091 O O . GLY B 1 175 ? 21.453 5.824 9.102 1 35.28 175 GLY B O 1
ATOM 3092 N N . ASP B 1 176 ? 22.359 6.953 7.293 1 38.56 176 ASP B N 1
ATOM 3093 C CA . ASP B 1 176 ? 21.688 8.148 7.801 1 38.56 176 ASP B CA 1
ATOM 3094 C C . ASP B 1 176 ? 20.172 8.031 7.648 1 38.56 176 ASP B C 1
ATOM 3096 O O . ASP B 1 176 ? 19.422 8.43 8.539 1 38.56 176 ASP B O 1
ATOM 3100 N N . ILE B 1 177 ? 19.688 7.578 6.508 1 39.44 177 ILE B N 1
ATOM 3101 C CA . ILE B 1 177 ? 18.25 7.445 6.316 1 39.44 177 ILE B CA 1
ATOM 3102 C C . ILE B 1 177 ? 17.688 6.379 7.262 1 39.44 177 ILE B C 1
ATOM 3104 O O . ILE B 1 177 ? 16.656 6.582 7.895 1 39.44 177 ILE B O 1
ATOM 3108 N N . LEU B 1 178 ? 18.328 5.273 7.359 1 40.47 178 LEU B N 1
ATOM 3109 C CA . LEU B 1 178 ? 17.938 4.211 8.281 1 40.47 178 LEU B CA 1
ATOM 3110 C C . LEU B 1 178 ? 18.016 4.688 9.727 1 40.47 178 LEU B C 1
ATOM 3112 O O . LEU B 1 178 ? 17.156 4.352 10.539 1 40.47 178 LEU B O 1
ATOM 3116 N N . GLN B 1 179 ? 19.125 5.426 9.992 1 40.06 179 GLN B N 1
ATOM 3117 C CA . GLN B 1 179 ? 19.219 6.008 11.328 1 40.06 179 GLN B CA 1
ATOM 3118 C C . GLN B 1 179 ? 18.016 6.898 11.609 1 40.06 179 GLN B C 1
ATOM 3120 O O . GLN B 1 179 ? 17.438 6.852 12.703 1 40.06 179 GLN B O 1
ATOM 3125 N N . LYS B 1 180 ? 17.625 7.551 10.633 1 40.09 180 LYS B N 1
ATOM 3126 C CA . LYS B 1 180 ? 16.469 8.422 10.867 1 40.09 180 LYS B CA 1
ATOM 3127 C C . LYS B 1 180 ? 15.195 7.617 11.031 1 40.09 180 LYS B C 1
ATOM 3129 O O . LYS B 1 180 ? 14.383 7.906 11.914 1 40.09 180 LYS B O 1
ATOM 3134 N N . VAL B 1 181 ? 15.008 6.664 10.328 1 40.62 181 VAL B N 1
ATOM 3135 C CA . VAL B 1 181 ? 13.867 5.785 10.523 1 40.62 181 VAL B CA 1
ATOM 3136 C C . VAL B 1 181 ? 14.031 5.012 11.828 1 40.62 181 VAL B C 1
ATOM 3138 O O . VAL B 1 181 ? 13.086 4.895 12.617 1 40.62 181 VAL B O 1
ATOM 3141 N N . ALA B 1 182 ? 15.25 4.434 12.062 1 40.31 182 ALA B N 1
ATOM 3142 C CA . ALA B 1 182 ? 15.547 3.732 13.305 1 40.31 182 ALA B CA 1
ATOM 3143 C C . ALA B 1 182 ? 15.461 4.676 14.5 1 40.31 182 ALA B C 1
ATOM 3145 O O . ALA B 1 182 ? 14.922 4.316 15.555 1 40.31 182 ALA B O 1
ATOM 3146 N N . ASP B 1 183 ? 16.188 5.785 14.422 1 40.06 183 ASP B N 1
ATOM 3147 C CA . ASP B 1 183 ? 16.125 6.781 15.484 1 40.06 183 ASP B CA 1
ATOM 3148 C C . ASP B 1 183 ? 14.688 7.164 15.797 1 40.06 183 ASP B C 1
ATOM 3150 O O . ASP B 1 183 ? 14.328 7.371 16.953 1 40.06 183 ASP B O 1
ATOM 3154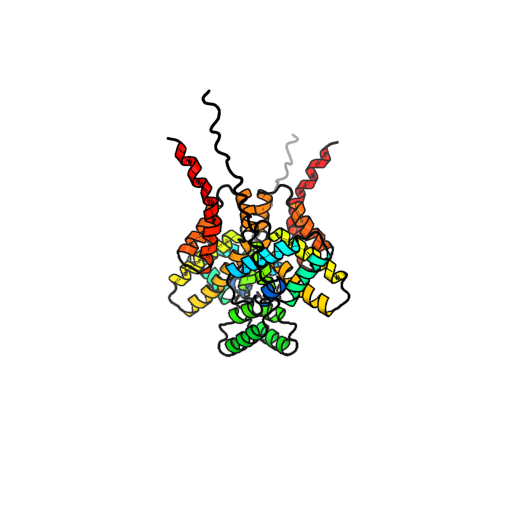 N N . TYR B 1 184 ? 14.047 7.383 14.844 1 33.94 184 TYR B N 1
ATOM 3155 C CA . TYR B 1 184 ? 12.648 7.738 15.039 1 33.94 184 TYR B CA 1
ATOM 3156 C C . TYR B 1 184 ? 11.859 6.559 15.586 1 33.94 184 TYR B C 1
ATOM 3158 O O . TYR B 1 184 ? 10.984 6.73 16.438 1 33.94 184 TYR B O 1
ATOM 3166 N N . GLU B 1 185 ? 12.133 5.449 15.086 1 39.56 185 GLU B N 1
ATOM 3167 C CA . GLU B 1 185 ? 11.492 4.266 15.656 1 39.56 185 GLU B CA 1
ATOM 3168 C C . GLU B 1 185 ? 11.953 4.027 17.094 1 39.56 185 GLU B C 1
ATOM 3170 O O . GLU B 1 185 ? 11.195 3.506 17.906 1 39.56 185 GLU B O 1
ATOM 3175 N N . ALA B 1 186 ? 13.195 4.145 17.344 1 39.66 186 ALA B N 1
ATOM 3176 C CA . ALA B 1 186 ? 13.711 4.082 18.719 1 39.66 186 ALA B CA 1
ATOM 3177 C C . ALA B 1 186 ? 12.867 4.93 19.656 1 39.66 186 ALA B C 1
ATOM 3179 O O . ALA B 1 186 ? 12.742 4.621 20.844 1 39.66 186 ALA B O 1
ATOM 3180 N N . VAL B 1 187 ? 12.43 5.973 19.312 1 36.84 187 VAL B N 1
ATOM 3181 C CA . VAL B 1 187 ? 11.586 6.781 20.172 1 36.84 187 VAL B CA 1
ATOM 3182 C C . VAL B 1 187 ? 10.195 6.152 20.281 1 36.84 187 VAL B C 1
ATOM 3184 O O . VAL B 1 187 ? 9.555 6.211 21.328 1 36.84 187 VAL B O 1
ATOM 3187 N N . HIS B 1 188 ? 9.578 5.551 19.359 1 33.34 188 HIS B N 1
ATOM 3188 C CA . HIS B 1 188 ? 8.305 4.855 19.484 1 33.34 188 HIS B CA 1
ATOM 3189 C C . HIS B 1 188 ? 8.43 3.391 19.078 1 33.34 188 HIS B C 1
ATOM 3191 O O . HIS B 1 188 ? 8.477 3.078 17.891 1 33.34 188 HIS B O 1
ATOM 3197 N N . PRO B 1 189 ? 8.836 2.482 20 1 33.5 189 PRO B N 1
ATOM 3198 C CA . PRO B 1 189 ? 9.086 1.061 19.766 1 33.5 189 PRO B CA 1
ATOM 3199 C C . PRO B 1 189 ? 7.895 0.348 19.125 1 33.5 189 PRO B C 1
ATOM 3201 O O . PRO B 1 189 ? 6.805 0.323 19.703 1 33.5 189 PRO B O 1
ATOM 3204 N N . VAL B 1 190 ? 7.629 0.506 17.938 1 35.06 190 VAL B N 1
ATOM 3205 C CA . VAL B 1 190 ? 6.594 -0.377 17.406 1 35.06 190 VAL B CA 1
ATOM 3206 C C . VAL B 1 190 ? 7.152 -1.79 17.25 1 35.06 190 VAL B C 1
ATOM 3208 O O . VAL B 1 190 ? 8.336 -1.967 16.953 1 35.06 190 VAL B O 1
ATOM 3211 N N . GLN B 1 191 ? 6.668 -2.875 17.812 1 34.62 191 GLN B N 1
ATOM 3212 C CA . GLN B 1 191 ? 7.074 -4.27 17.938 1 34.62 191 GLN B CA 1
ATOM 3213 C C . GLN B 1 191 ? 7.688 -4.785 16.641 1 34.62 191 GLN B C 1
ATOM 3215 O O . GLN B 1 191 ? 8.5 -5.711 16.656 1 34.62 191 GLN B O 1
ATOM 3220 N N . GLY B 1 192 ? 7.266 -4.426 15.617 1 34.97 192 GLY B N 1
ATOM 3221 C CA . GLY B 1 192 ? 7.66 -5.07 14.375 1 34.97 192 GLY B CA 1
ATOM 3222 C C . GLY B 1 192 ? 9.039 -4.656 13.898 1 34.97 192 GLY B C 1
ATOM 3223 O O . GLY B 1 192 ? 9.5 -5.113 12.852 1 34.97 192 GLY B O 1
ATOM 3224 N N . MET B 1 193 ? 9.688 -3.756 14.461 1 37.31 193 MET B N 1
ATOM 3225 C CA . MET B 1 193 ? 10.906 -3.115 13.992 1 37.31 193 MET B CA 1
ATOM 3226 C C . MET B 1 193 ? 12.133 -3.922 14.406 1 37.31 193 MET B C 1
ATOM 3228 O O . MET B 1 193 ? 13.203 -3.781 13.812 1 37.31 193 MET B O 1
ATOM 3232 N N . MET B 1 194 ? 12.062 -4.746 15.336 1 36.5 194 MET B N 1
ATOM 3233 C CA . MET B 1 194 ? 13.25 -5.504 15.734 1 36.5 194 MET B CA 1
ATOM 3234 C C . MET B 1 194 ? 13.844 -6.234 14.531 1 36.5 194 MET B C 1
ATOM 3236 O O . MET B 1 194 ? 15.07 -6.391 14.445 1 36.5 194 MET B O 1
ATOM 3240 N N . ASP B 1 195 ? 13.094 -6.539 13.766 1 36.19 195 ASP B N 1
ATOM 3241 C CA . ASP B 1 195 ? 13.578 -7.34 12.641 1 36.19 195 ASP B CA 1
ATOM 3242 C C . ASP B 1 195 ? 14.359 -6.473 11.648 1 36.19 195 ASP B C 1
ATOM 3244 O O . ASP B 1 195 ? 15.32 -6.938 11.039 1 36.19 195 ASP B O 1
ATOM 3248 N N . PHE B 1 196 ? 14.016 -5.141 11.633 1 35.94 196 PHE B N 1
ATOM 3249 C CA . PHE B 1 196 ? 14.734 -4.277 10.703 1 35.94 196 PHE B CA 1
ATOM 3250 C C . PHE B 1 196 ? 16.172 -4.082 11.148 1 35.94 196 PHE B C 1
ATOM 3252 O O . PHE B 1 196 ? 17.094 -4.117 10.328 1 35.94 196 PHE B O 1
ATOM 3259 N N . LYS B 1 197 ? 16.438 -3.984 12.43 1 38.97 197 LYS B N 1
ATOM 3260 C CA . LYS B 1 197 ? 17.797 -3.807 12.953 1 38.97 197 LYS B CA 1
ATOM 3261 C C . LYS B 1 197 ? 18.656 -5.027 12.656 1 38.97 197 LYS B C 1
ATOM 3263 O O . LYS B 1 197 ? 19.844 -4.89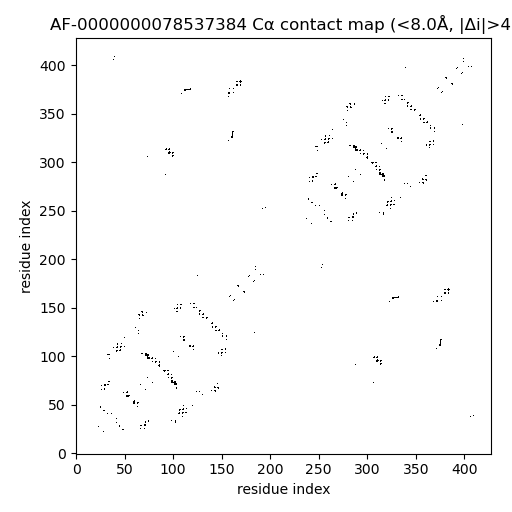1 12.328 1 38.97 197 LYS B O 1
ATOM 3268 N N . LYS B 1 198 ? 18.203 -6.105 12.883 1 41.06 198 LYS B N 1
ATOM 3269 C CA . LYS B 1 198 ? 18.953 -7.332 12.633 1 41.06 198 LYS B CA 1
ATOM 3270 C C . LYS B 1 198 ? 19.375 -7.434 11.172 1 41.06 198 LYS B C 1
ATOM 3272 O O . LYS B 1 198 ? 20.484 -7.895 10.867 1 41.06 198 LYS B O 1
ATOM 3277 N N . ARG B 1 199 ? 18.625 -6.922 10.43 1 34.88 199 ARG B N 1
ATOM 3278 C CA . ARG B 1 199 ? 18.891 -7.023 9 1 34.88 199 ARG B CA 1
ATOM 3279 C C . ARG B 1 199 ? 19.938 -5.988 8.57 1 34.88 199 ARG B C 1
ATOM 3281 O O . ARG B 1 199 ? 20.812 -6.285 7.762 1 34.88 199 ARG B O 1
ATOM 3288 N N . VAL B 1 200 ? 19.859 -4.836 9.203 1 37.06 200 VAL B N 1
ATOM 3289 C CA . VAL B 1 200 ? 20.859 -3.809 8.891 1 37.06 200 VAL B CA 1
ATOM 3290 C C . VAL B 1 200 ? 22.109 -4.02 9.742 1 37.06 200 VAL B C 1
ATOM 3292 O O . VAL B 1 200 ? 23.219 -3.689 9.32 1 37.06 200 VAL B O 1
ATOM 3295 N N . GLY B 1 201 ? 21.953 -4.551 10.938 1 36.47 201 GLY B N 1
ATOM 3296 C CA . GLY B 1 201 ? 23.125 -4.848 11.75 1 36.47 201 GLY B CA 1
ATOM 3297 C C . GLY B 1 201 ? 24.078 -5.836 11.094 1 36.47 201 GLY B C 1
ATOM 3298 O O . GLY B 1 201 ? 25.281 -5.816 11.352 1 36.47 201 GLY B O 1
ATOM 3299 N N . SER B 1 202 ? 23.594 -6.703 10.445 1 35.47 202 SER B N 1
ATOM 3300 C CA . SER B 1 202 ? 24.516 -7.637 9.812 1 35.47 202 SER B CA 1
ATOM 3301 C C . SER B 1 202 ? 25.438 -6.922 8.836 1 35.47 202 SER B C 1
ATOM 3303 O O . SER B 1 202 ? 26.531 -7.41 8.531 1 35.47 202 SER B O 1
ATOM 3305 N N . TYR B 1 203 ? 25.047 -5.75 8.43 1 30.88 203 TYR B N 1
ATOM 3306 C CA . TYR B 1 203 ? 26 -5.043 7.586 1 30.88 203 TYR B CA 1
ATOM 3307 C C . TYR B 1 203 ? 26.953 -4.207 8.43 1 30.88 203 TYR B C 1
ATOM 3309 O O . TYR B 1 203 ? 27.797 -3.469 7.895 1 30.88 203 TYR B O 1
ATOM 3317 N N . ARG B 1 204 ? 26.797 -4.086 9.758 1 34.25 204 ARG B N 1
ATOM 3318 C CA . ARG B 1 204 ? 27.781 -3.352 10.555 1 34.25 204 ARG B CA 1
ATOM 3319 C C . ARG B 1 204 ? 29.109 -4.098 10.609 1 34.25 204 ARG B C 1
ATOM 3321 O O . ARG B 1 204 ? 29.984 -3.74 11.391 1 34.25 204 ARG B O 1
ATOM 3328 N N . ARG B 1 205 ? 29.375 -5.062 9.859 1 32.03 205 ARG B N 1
ATOM 3329 C CA . ARG B 1 205 ? 30.766 -5.477 9.914 1 32.03 205 ARG B CA 1
ATOM 3330 C C . ARG B 1 205 ? 31.688 -4.363 9.422 1 32.03 205 ARG B C 1
ATOM 3332 O O . ARG B 1 205 ? 32.906 -4.539 9.367 1 32.03 205 ARG B O 1
ATOM 3339 N N . LEU B 1 206 ? 31.047 -3.164 9.125 1 30.05 206 LEU B N 1
ATOM 3340 C CA . LEU B 1 206 ? 32 -2.168 8.641 1 30.05 206 LEU B CA 1
ATOM 3341 C C . LEU B 1 206 ? 32.656 -1.42 9.805 1 30.05 206 LEU B C 1
ATOM 3343 O O . LEU B 1 206 ? 33.438 -0.487 9.594 1 30.05 206 LEU B O 1
ATOM 3347 N N . ARG B 1 207 ? 32.25 -1.62 11.102 1 29.77 207 ARG B N 1
ATOM 3348 C CA . ARG B 1 207 ? 32.969 -0.883 12.133 1 29.77 207 ARG B CA 1
ATOM 3349 C C . ARG B 1 207 ? 34.438 -1.281 12.172 1 29.77 207 ARG B C 1
ATOM 3351 O O . ARG B 1 207 ? 35.312 -0.503 12.617 1 29.77 207 ARG B O 1
ATOM 3358 N N . ASP B 1 208 ? 34.812 -2.506 11.969 1 32.06 208 ASP B N 1
ATOM 3359 C CA . ASP B 1 208 ? 36.125 -2.906 12.469 1 32.06 208 ASP B CA 1
ATOM 3360 C C . ASP B 1 208 ? 37.219 -2.268 11.648 1 32.06 208 ASP B C 1
ATOM 3362 O O . ASP B 1 208 ? 38.406 -2.531 11.883 1 32.06 208 ASP B O 1
ATOM 3366 N N . TRP B 1 209 ? 36.906 -1.493 10.586 1 29.78 209 TRP B N 1
ATOM 3367 C CA . TRP B 1 209 ? 38.125 -1.072 9.93 1 29.78 209 TRP B CA 1
ATOM 3368 C C . TRP B 1 209 ? 38.844 -0.014 10.75 1 29.78 209 TRP B C 1
ATOM 3370 O O . TRP B 1 209 ? 40.094 -0.009 10.82 1 29.78 209 TRP B O 1
ATOM 3380 N N . GLU B 1 210 ? 38.188 0.88 11.5 1 29.28 210 GLU B N 1
ATOM 3381 C CA . GLU B 1 210 ? 39 2.025 11.914 1 29.28 210 GLU B CA 1
ATOM 3382 C C . GLU B 1 210 ? 39.906 1.664 13.07 1 29.28 210 GLU B C 1
ATOM 3384 O O . GLU B 1 210 ? 40.719 2.488 13.508 1 29.28 210 GLU B O 1
ATOM 3389 N N . GLY B 1 211 ? 39.75 0.507 13.695 1 28.78 211 GLY B N 1
ATOM 3390 C CA . GLY B 1 211 ? 40.531 0.502 14.922 1 28.78 211 GLY B CA 1
ATOM 3391 C C . GLY B 1 211 ? 42.031 0.414 14.68 1 28.78 211 GLY B C 1
ATOM 3392 O O . GLY B 1 211 ? 42.812 0.368 15.625 1 28.78 211 GLY B O 1
ATOM 3393 N N . THR B 1 212 ? 42.438 -0.088 13.531 1 30.17 212 THR B N 1
ATOM 3394 C CA . THR B 1 212 ? 43.875 -0.407 13.633 1 30.17 212 THR B CA 1
ATOM 3395 C C . THR B 1 212 ? 44.719 0.859 13.547 1 30.17 212 THR B C 1
ATOM 3397 O O . THR B 1 212 ? 45.938 0.786 13.445 1 30.17 212 THR B O 1
ATOM 3400 N N . GLY B 1 213 ? 44.125 2.129 13.617 1 23.36 213 GLY B N 1
ATOM 3401 C CA . GLY B 1 213 ? 45.188 3.133 13.617 1 23.36 213 GLY B CA 1
ATOM 3402 C C . GLY B 1 213 ? 45.969 3.182 14.922 1 23.36 213 GLY B C 1
ATOM 3403 O O . GLY B 1 213 ? 46.844 4.031 15.094 1 23.36 213 GLY B O 1
ATOM 3404 N N . ARG B 1 214 ? 46.156 2.078 15.789 1 20.91 214 ARG B N 1
ATOM 3405 C CA . ARG B 1 214 ? 47.375 2.316 16.562 1 20.91 214 ARG B CA 1
ATOM 3406 C C . ARG B 1 214 ? 48.625 2.002 15.758 1 20.91 214 ARG B C 1
ATOM 3408 O O . ARG B 1 214 ? 48.625 1.054 14.969 1 20.91 214 ARG B O 1
#

Secondary structure (DSSP, 8-state):
-------------------------HHHHHHT--TTS-HHHHHHHHHHHHHHHT-S-HHHHHHHHHHHHHHSS--HHHHHHHHHHHHH-TTTHHHHHHHHS-HHHHHHHHHTTSTTHHHHHHHHHHHHHHHHHH---HHHHHHHHHHHHHHHHHHHHHT-HHHHHHHHTTSS-HHHHHHHHHHHHHHS--GGGHHHHHHHHGGGGGGGGGGGG-/-TT----------------------HHHHHHT--TTS-HHHHHHHHHHHHHHH--S-HHHHHHHHHHHHHHSS--HHHHHHHHHHHHH-TTTHHHHHHHHS-HHHHHHHHHTTSTTHHHHHHHHHHHHHHHHHH---HHHHHHHHHHHHHHHHHHHHHT-HHHHHHHHTTSS-HHHHHHH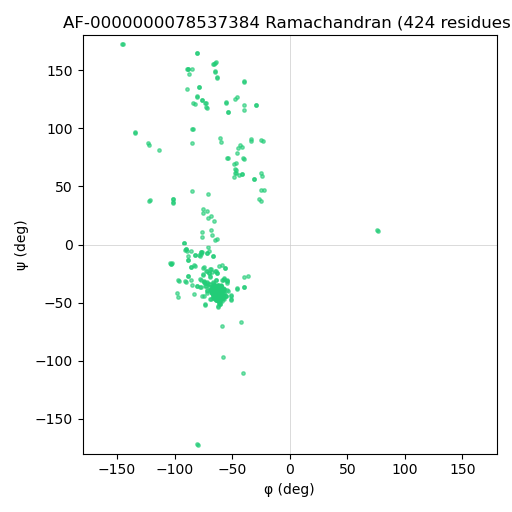HHHHHHHS--GGGHHHHHHHHGGGGGGGGGGGG-